Protein AF-0000000067869305 (afdb_homodimer)

Structure (mmCIF, N/CA/C/O backbone):
data_AF-0000000067869305-model_v1
#
loop_
_entity.id
_entity.type
_entity.pdbx_description
1 polymer 'Methyltransferase domain-containing protein'
#
loop_
_atom_site.group_PDB
_atom_site.id
_atom_site.type_symbol
_atom_site.label_atom_id
_atom_site.label_alt_id
_atom_site.label_comp_id
_atom_site.label_asym_id
_atom_site.label_entity_id
_atom_site.label_seq_id
_atom_site.pdbx_PDB_ins_code
_atom_site.Cartn_x
_atom_site.Cartn_y
_atom_site.Cartn_z
_atom_site.occupancy
_atom_site.B_iso_or_equiv
_atom_site.auth_seq_id
_atom_site.auth_comp_id
_atom_site.auth_asym_id
_atom_site.auth_atom_id
_atom_site.pdbx_PDB_model_num
ATOM 1 N N . MET A 1 1 ? -18.641 -9.953 -12.828 1 30.2 1 MET A N 1
ATOM 2 C CA . MET A 1 1 ? -18.859 -9.406 -11.492 1 30.2 1 MET A CA 1
ATOM 3 C C . MET A 1 1 ? -18.828 -10.5 -10.438 1 30.2 1 MET A C 1
ATOM 5 O O . MET A 1 1 ? -19.547 -11.5 -10.547 1 30.2 1 MET A O 1
ATOM 9 N N . PHE A 1 2 ? -17.625 -10.703 -9.82 1 41.31 2 PHE A N 1
ATOM 10 C CA . PHE A 1 2 ? -17.469 -11.68 -8.742 1 41.31 2 PHE A CA 1
ATOM 11 C C . PHE A 1 2 ? -18.422 -11.367 -7.59 1 41.31 2 PHE A C 1
ATOM 13 O O . PHE A 1 2 ? -18.375 -10.273 -7.02 1 41.31 2 PHE A O 1
ATOM 20 N N . LEU A 1 3 ? -19.656 -11.922 -7.711 1 38.03 3 LEU A N 1
ATOM 21 C CA . LEU A 1 3 ? -20.562 -11.75 -6.586 1 38.03 3 LEU A CA 1
ATOM 22 C C . LEU A 1 3 ? -20.062 -12.5 -5.355 1 38.03 3 LEU A C 1
ATOM 24 O O . LEU A 1 3 ? -19.875 -13.719 -5.398 1 38.03 3 LEU A O 1
ATOM 28 N N . LEU A 1 4 ? -19.438 -11.844 -4.504 1 45.09 4 LEU A N 1
ATOM 29 C CA . LEU A 1 4 ? -18.797 -12.422 -3.332 1 45.09 4 LEU A CA 1
ATOM 30 C C . LEU A 1 4 ? -19.766 -12.5 -2.156 1 45.09 4 LEU A C 1
ATOM 32 O O . LEU A 1 4 ? -20.312 -11.477 -1.727 1 45.09 4 LEU A O 1
ATOM 36 N N . GLU A 1 5 ? -20.641 -13.602 -2.162 1 46.91 5 GLU A N 1
ATOM 37 C CA . GLU A 1 5 ? -21.406 -13.719 -0.932 1 46.91 5 GLU A CA 1
ATOM 38 C C . GLU A 1 5 ? -20.609 -14.422 0.163 1 46.91 5 GLU A C 1
ATOM 40 O O . GLU A 1 5 ? -19.984 -15.453 -0.082 1 46.91 5 GLU A O 1
ATOM 45 N N . PRO A 1 6 ? -20.453 -13.805 1.273 1 47.72 6 PRO A N 1
ATOM 46 C CA . PRO A 1 6 ? -19.812 -14.469 2.41 1 47.72 6 PRO A CA 1
ATOM 47 C C . PRO A 1 6 ? -20.562 -15.727 2.848 1 47.72 6 PRO A C 1
ATOM 49 O O . PRO A 1 6 ? -21.766 -15.688 3.082 1 47.72 6 PRO A O 1
ATOM 52 N N . LYS A 1 7 ? -20.5 -16.844 2.361 1 44.56 7 LYS A N 1
ATOM 53 C CA . LYS A 1 7 ? -21.156 -18.031 2.922 1 44.56 7 LYS A CA 1
ATOM 54 C C . LYS A 1 7 ? -20.203 -18.797 3.832 1 44.56 7 LYS A C 1
ATOM 56 O O . LYS A 1 7 ? -19.031 -19.016 3.486 1 44.56 7 LYS A O 1
ATOM 61 N N . GLN A 1 8 ? -20.484 -18.922 5.004 1 47.16 8 GLN A N 1
ATOM 62 C CA . GLN A 1 8 ? -19.828 -19.828 5.949 1 47.16 8 GLN A CA 1
ATOM 63 C C . GLN A 1 8 ? -19.797 -21.25 5.418 1 47.16 8 GLN A C 1
ATOM 65 O O . GLN A 1 8 ? -20.828 -21.922 5.352 1 47.16 8 GLN A O 1
ATOM 70 N N . SER A 1 9 ? -19.031 -21.562 4.383 1 50.16 9 SER A N 1
ATOM 71 C CA . SER A 1 9 ? -19.031 -22.953 3.961 1 50.16 9 SER A CA 1
ATOM 72 C C . SER A 1 9 ? -18.438 -23.859 5.039 1 50.16 9 SER A C 1
ATOM 74 O O . SER A 1 9 ? -17.422 -23.516 5.652 1 50.16 9 SER A O 1
ATOM 76 N N . SER A 1 10 ? -19.25 -24.734 5.617 1 50.91 10 SER A N 1
ATOM 77 C CA . SER A 1 10 ? -18.922 -25.766 6.598 1 50.91 10 SER A CA 1
ATOM 78 C C . SER A 1 10 ? -17.75 -26.609 6.125 1 50.91 10 SER A C 1
ATOM 80 O O . SER A 1 10 ? -17.125 -27.312 6.926 1 50.91 10 SER A O 1
ATOM 82 N N . ASN A 1 11 ? -17.516 -26.75 4.863 1 58.19 11 ASN A N 1
ATOM 83 C CA . ASN A 1 11 ? -16.422 -27.641 4.465 1 58.19 11 ASN A CA 1
ATOM 84 C C . ASN A 1 11 ? -15.141 -26.875 4.188 1 58.19 11 ASN A C 1
ATOM 86 O O . ASN A 1 11 ? -15.141 -25.906 3.42 1 58.19 11 ASN A O 1
ATOM 90 N N . PRO A 1 12 ? -14.102 -27.25 4.848 1 70.62 12 PRO A N 1
ATOM 91 C CA . PRO A 1 12 ? -12.82 -26.578 4.621 1 70.62 12 PRO A CA 1
ATOM 92 C C . PRO A 1 12 ? -12.383 -26.609 3.158 1 70.62 12 PRO A C 1
ATOM 94 O O . PRO A 1 12 ? -12.688 -27.562 2.438 1 70.62 12 PRO A O 1
ATOM 97 N N . MET A 1 13 ? -12.023 -25.562 2.59 1 80.31 13 MET A N 1
ATOM 98 C CA . MET A 1 13 ? -11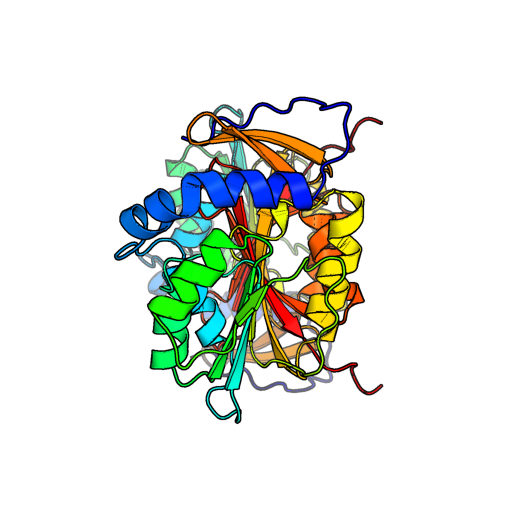.477 -25.469 1.24 1 80.31 13 MET A CA 1
ATOM 99 C C . MET A 1 13 ? -10.43 -26.547 1 1 80.31 13 MET A C 1
ATOM 101 O O . MET A 1 13 ? -9.578 -26.797 1.854 1 80.31 13 MET A O 1
ATOM 105 N N . GLN A 1 14 ? -10.625 -27.312 -0.082 1 86.81 14 GLN A N 1
ATOM 106 C CA . GLN A 1 14 ? -9.648 -28.328 -0.494 1 86.81 14 GLN A CA 1
ATOM 107 C C . GLN A 1 14 ? -8.984 -27.938 -1.812 1 86.81 14 GLN A C 1
ATOM 109 O O . GLN A 1 14 ? -9.656 -27.812 -2.838 1 86.81 14 GLN A O 1
ATOM 114 N N . PRO A 1 15 ? -7.695 -27.844 -1.858 1 92.94 15 PRO A N 1
ATOM 115 C CA . PRO A 1 15 ? -6.984 -27.422 -3.066 1 92.94 15 PRO A CA 1
ATOM 116 C C . PRO A 1 15 ? -7.32 -28.281 -4.285 1 92.94 15 PRO A C 1
ATOM 118 O O . PRO A 1 15 ? -7.43 -27.766 -5.398 1 92.94 15 PRO A O 1
ATOM 121 N N . GLN A 1 16 ? -7.531 -29.516 -4.074 1 92.5 16 GLN A N 1
ATOM 122 C CA . GLN A 1 16 ? -7.82 -30.422 -5.184 1 92.5 16 GLN A CA 1
ATOM 123 C C . GLN A 1 16 ? -9.172 -30.094 -5.816 1 92.5 16 GLN A C 1
ATOM 125 O O . GLN A 1 16 ? -9.359 -30.281 -7.02 1 92.5 16 GLN A O 1
ATOM 130 N N . GLU A 1 17 ? -10.07 -29.625 -4.965 1 91.12 17 GLU A N 1
ATOM 131 C CA . GLU A 1 17 ? -11.359 -29.203 -5.504 1 91.12 17 GLU A CA 1
ATOM 132 C C . GLU A 1 17 ? -11.211 -27.969 -6.383 1 91.12 17 GLU A C 1
ATOM 134 O O . GLU A 1 17 ? -11.867 -27.859 -7.426 1 91.12 17 GLU A O 1
ATOM 139 N N . THR A 1 18 ? -10.391 -27.047 -5.918 1 92.56 18 THR A N 1
ATOM 140 C CA . THR A 1 18 ? -10.086 -25.875 -6.73 1 92.56 18 THR A CA 1
ATOM 141 C C . THR A 1 18 ? -9.453 -26.281 -8.055 1 92.56 18 THR A C 1
ATOM 143 O O . THR A 1 18 ? -9.828 -25.766 -9.109 1 92.56 18 THR A O 1
ATOM 146 N N . ALA A 1 19 ? -8.539 -27.266 -8.047 1 94.94 19 ALA A N 1
ATOM 147 C CA . ALA A 1 19 ? -7.895 -27.781 -9.25 1 94.94 19 ALA A CA 1
ATOM 148 C C . ALA A 1 19 ? -8.93 -28.297 -10.25 1 94.94 19 ALA A C 1
ATOM 150 O O . ALA A 1 19 ? -8.875 -27.984 -11.438 1 94.94 19 ALA A O 1
ATOM 151 N N . ALA A 1 20 ? -9.828 -29.094 -9.742 1 94.25 20 ALA A N 1
ATOM 152 C CA . ALA A 1 20 ? -10.852 -29.703 -10.594 1 94.25 20 ALA A CA 1
ATOM 153 C C . ALA A 1 20 ? -11.727 -28.625 -11.242 1 94.25 20 ALA A C 1
ATOM 155 O O . ALA A 1 20 ? -12.094 -28.75 -12.414 1 94.25 20 ALA A O 1
ATOM 156 N N . ARG A 1 21 ? -12.039 -27.641 -10.461 1 92.88 21 ARG A N 1
ATOM 157 C CA . ARG A 1 21 ? -12.867 -26.562 -10.992 1 92.88 21 ARG A CA 1
ATOM 158 C C . ARG A 1 21 ? -12.133 -25.797 -12.094 1 92.88 21 ARG A C 1
ATOM 160 O O . ARG A 1 21 ? -12.719 -25.5 -13.141 1 92.88 21 ARG A O 1
ATOM 167 N N . TYR A 1 22 ? -10.906 -25.562 -11.922 1 94.75 22 TYR A N 1
ATOM 168 C CA . TYR A 1 22 ? -10.148 -24.844 -12.938 1 94.75 22 TYR A CA 1
ATOM 169 C C . TYR A 1 22 ? -9.883 -25.734 -14.148 1 94.75 22 TYR A C 1
ATOM 171 O O . TYR A 1 22 ? -9.812 -25.25 -15.281 1 94.75 22 TYR A O 1
ATOM 179 N N . ASP A 1 23 ? -9.781 -27.062 -13.984 1 96.12 23 ASP A N 1
ATOM 180 C CA . ASP A 1 23 ? -9.695 -27.984 -15.117 1 96.12 23 ASP A CA 1
ATOM 181 C C . ASP A 1 23 ? -10.898 -27.812 -16.047 1 96.12 23 ASP A C 1
ATOM 183 O O . ASP A 1 23 ? -10.75 -27.828 -17.266 1 96.12 23 ASP A O 1
ATOM 187 N N . THR A 1 24 ? -12.016 -27.547 -15.406 1 93.81 24 THR A N 1
ATOM 188 C CA . THR A 1 24 ? -13.266 -27.484 -16.156 1 93.81 24 THR A CA 1
ATOM 189 C C . THR A 1 24 ? -13.312 -26.234 -17.016 1 93.81 24 THR A C 1
ATOM 191 O O . THR A 1 24 ? -13.875 -26.25 -18.125 1 93.81 24 THR A O 1
ATOM 194 N N . ILE A 1 25 ? -12.672 -25.203 -16.594 1 93.06 25 ILE A N 1
ATOM 195 C CA . ILE A 1 25 ? -12.844 -23.953 -17.297 1 93.06 25 ILE A CA 1
ATOM 196 C C . ILE A 1 25 ? -11.547 -23.578 -18.016 1 93.06 25 ILE A C 1
ATOM 198 O O . ILE A 1 25 ? -11.414 -22.469 -18.531 1 93.06 25 ILE A O 1
ATOM 202 N N . ALA A 1 26 ? -10.578 -24.406 -18.094 1 94.94 26 ALA A N 1
ATOM 203 C CA . ALA A 1 26 ? -9.227 -24.094 -18.531 1 94.94 26 ALA A CA 1
ATOM 204 C C . ALA A 1 26 ? -9.227 -23.531 -19.953 1 94.94 26 ALA A C 1
ATOM 206 O O . ALA A 1 26 ? -8.602 -22.516 -20.234 1 94.94 26 ALA A O 1
ATOM 207 N N . GLN A 1 27 ? -9.914 -24.188 -20.875 1 93.75 27 GLN A N 1
ATOM 208 C CA . GLN A 1 27 ? -9.961 -23.75 -22.266 1 93.75 27 GLN A CA 1
ATOM 209 C C . GLN A 1 27 ? -10.641 -22.391 -22.391 1 93.75 27 GLN A C 1
ATOM 211 O O . GLN A 1 27 ? -10.156 -21.516 -23.109 1 93.75 27 GLN A O 1
ATOM 216 N N . TRP A 1 28 ? -11.719 -22.312 -21.688 1 92.5 28 TRP A N 1
ATOM 217 C CA . TRP A 1 28 ? -12.422 -21.031 -21.672 1 92.5 28 TRP A CA 1
ATOM 218 C C . TRP A 1 28 ? -11.523 -19.922 -21.156 1 92.5 28 TRP A C 1
AT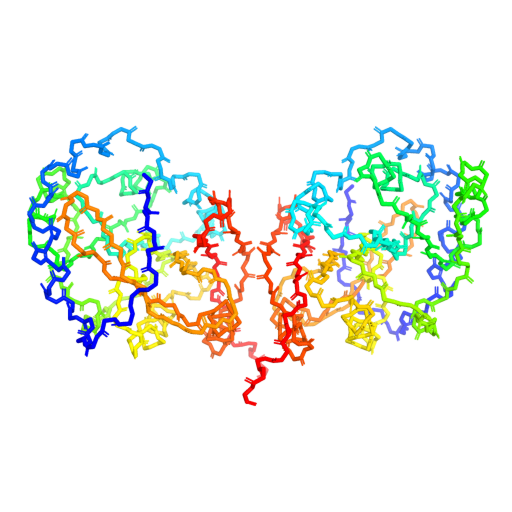OM 220 O O . TRP A 1 28 ? -11.461 -18.828 -21.734 1 92.5 28 TRP A O 1
ATOM 230 N N . TRP A 1 29 ? -10.867 -20.172 -20.047 1 92.62 29 TRP A N 1
ATOM 231 C CA . TRP A 1 29 ? -9.961 -19.219 -19.422 1 92.62 29 TRP A CA 1
ATOM 232 C C . TRP A 1 29 ? -8.898 -18.766 -20.422 1 92.62 29 TRP A C 1
ATOM 234 O O . TRP A 1 29 ? -8.633 -17.562 -20.547 1 92.62 29 TRP A O 1
ATOM 244 N N . GLN A 1 30 ? -8.297 -19.688 -21.125 1 92.75 30 GLN A N 1
ATOM 245 C CA . GLN A 1 30 ? -7.242 -19.375 -22.078 1 92.75 30 GLN A CA 1
ATOM 246 C C . GLN A 1 30 ? -7.766 -18.453 -23.188 1 92.75 30 GLN A C 1
ATOM 248 O O . GLN A 1 30 ? -7.117 -17.469 -23.547 1 92.75 30 GLN A O 1
ATOM 253 N N . THR A 1 31 ? -8.93 -18.75 -23.688 1 91.5 31 THR A N 1
ATOM 254 C CA . THR A 1 31 ? -9.531 -17.969 -24.766 1 91.5 31 THR A CA 1
ATOM 255 C C . THR A 1 31 ? -9.867 -16.562 -24.281 1 91.5 31 THR A C 1
ATOM 257 O O . THR A 1 31 ? -9.555 -15.578 -24.953 1 91.5 31 THR A O 1
ATOM 260 N N . GLN A 1 32 ? -10.383 -16.469 -23.094 1 90.44 32 GLN A N 1
ATOM 261 C CA . GLN A 1 32 ? -10.852 -15.188 -22.562 1 90.44 32 GLN A CA 1
ATOM 262 C C . GLN A 1 32 ? -9.68 -14.281 -22.203 1 90.44 32 GLN A C 1
ATOM 264 O O . GLN A 1 32 ? -9.789 -13.055 -22.281 1 90.44 32 GLN A O 1
ATOM 269 N N . HIS A 1 33 ? -8.523 -14.867 -21.875 1 90.75 33 HIS A N 1
ATOM 270 C CA . HIS A 1 33 ? -7.445 -14.047 -21.328 1 90.75 33 HIS A CA 1
ATOM 271 C C . HIS A 1 33 ? -6.258 -14 -22.281 1 90.75 33 HIS A C 1
ATOM 273 O O . HIS A 1 33 ? -5.199 -13.461 -21.938 1 90.75 33 HIS A O 1
ATOM 279 N N . GLN A 1 34 ? -6.402 -14.516 -23.453 1 83.31 34 GLN A N 1
ATOM 280 C CA . GLN A 1 34 ? -5.305 -14.594 -24.406 1 83.31 34 GLN A CA 1
ATOM 281 C C . GLN A 1 34 ? -4.727 -13.211 -24.703 1 83.31 34 GLN A C 1
ATOM 283 O O . GLN A 1 34 ? -3.506 -13.055 -24.797 1 83.31 34 GLN A O 1
ATOM 288 N N . ASP A 1 35 ? -5.508 -12.148 -24.766 1 88.06 35 ASP A N 1
ATOM 289 C CA . ASP A 1 35 ? -5.047 -10.789 -25.062 1 88.06 35 ASP A CA 1
ATOM 290 C C . ASP A 1 35 ? -5.406 -9.828 -23.938 1 88.06 35 ASP A C 1
ATOM 292 O O . ASP A 1 35 ? -5.516 -8.617 -24.156 1 88.06 35 ASP A O 1
ATOM 296 N N . SER A 1 36 ? -5.656 -10.445 -22.781 1 93.62 36 SER A N 1
ATOM 297 C CA . SER A 1 36 ? -6.082 -9.625 -21.656 1 93.62 36 SER A CA 1
ATOM 298 C C . SER A 1 36 ? -4.914 -8.828 -21.078 1 93.62 36 SER A C 1
ATOM 300 O O . SER A 1 36 ? -3.789 -9.328 -21.016 1 93.62 36 SER A O 1
ATOM 302 N N . GLN A 1 37 ? -5.168 -7.59 -20.672 1 95.38 37 GLN A N 1
ATOM 303 C CA . GLN A 1 37 ? -4.18 -6.754 -20 1 95.38 37 GLN A CA 1
ATOM 304 C C . GLN A 1 37 ? -4.344 -6.82 -18.484 1 95.38 37 GLN A C 1
ATOM 306 O O . GLN A 1 37 ? -3.619 -6.152 -17.75 1 95.38 37 GLN A O 1
ATOM 311 N N . TYR A 1 38 ? -5.258 -7.668 -18.094 1 95.81 38 TYR A N 1
ATOM 312 C CA . TYR A 1 38 ? -5.609 -7.77 -16.688 1 95.81 38 TYR A CA 1
ATOM 313 C C . TYR A 1 38 ? -4.406 -8.188 -15.844 1 95.81 38 TYR A C 1
ATOM 315 O O . TYR A 1 38 ? -3.859 -9.281 -16.031 1 95.81 38 TYR A O 1
ATOM 323 N N . GLY A 1 39 ? -3.928 -7.328 -14.961 1 97.38 39 GLY A N 1
ATOM 324 C CA . GLY A 1 39 ? -2.855 -7.605 -14.016 1 97.38 39 GLY A CA 1
ATOM 325 C C . GLY A 1 39 ? -1.493 -7.164 -14.516 1 97.38 39 GLY A C 1
ATOM 326 O O . GLY A 1 39 ? -0.525 -7.133 -13.758 1 97.38 39 GLY A O 1
ATOM 327 N N . LEU A 1 40 ? -1.346 -6.809 -15.797 1 98 40 LEU A N 1
ATOM 328 C CA . LEU A 1 40 ? -0.041 -6.539 -16.391 1 98 40 LEU A CA 1
ATOM 329 C C . LEU A 1 40 ? 0.537 -5.23 -15.875 1 98 40 LEU A C 1
ATOM 331 O O . LEU A 1 40 ? 1.752 -5.105 -15.703 1 98 40 LEU A O 1
ATOM 335 N N . ARG A 1 41 ? -0.365 -4.25 -15.625 1 98 41 ARG A N 1
ATOM 336 C CA . ARG A 1 41 ? 0.127 -2.998 -15.055 1 98 41 ARG A CA 1
ATOM 337 C C . ARG A 1 41 ? 0.72 -3.221 -13.672 1 98 41 ARG A C 1
ATOM 339 O O . ARG A 1 41 ? 1.738 -2.621 -13.32 1 98 41 ARG A O 1
ATOM 346 N N . GLN A 1 42 ? 0.065 -4.043 -12.859 1 98.56 42 GLN A N 1
ATOM 347 C CA . GLN A 1 42 ? 0.557 -4.379 -11.531 1 98.56 42 GLN A CA 1
ATOM 348 C C . GLN A 1 42 ? 1.874 -5.145 -11.609 1 98.56 42 GLN A C 1
ATOM 350 O O . GLN A 1 42 ? 2.795 -4.887 -10.828 1 98.56 42 GLN A O 1
ATOM 355 N N . LEU A 1 43 ? 1.97 -6.051 -12.578 1 98.69 43 LEU A N 1
ATOM 356 C CA . LEU A 1 43 ? 3.209 -6.793 -12.781 1 98.69 43 LEU A CA 1
ATOM 357 C C . LEU A 1 43 ? 4.352 -5.855 -13.156 1 98.69 43 LEU A C 1
ATOM 359 O O . LEU A 1 43 ? 5.461 -5.984 -12.641 1 98.69 43 LEU A O 1
ATOM 363 N N . GLU A 1 44 ? 4.055 -4.93 -14.078 1 98.25 44 GLU A N 1
ATOM 364 C CA . GLU A 1 44 ? 5.07 -3.971 -14.492 1 98.25 44 GLU A CA 1
ATOM 365 C C . GLU A 1 44 ? 5.59 -3.164 -13.305 1 98.25 44 GLU A C 1
ATOM 367 O O . GLU A 1 44 ? 6.785 -2.877 -13.219 1 98.25 44 GLU A O 1
ATOM 372 N N . ARG A 1 45 ? 4.707 -2.773 -12.43 1 98.38 45 ARG A N 1
ATOM 373 C CA . ARG A 1 45 ? 5.129 -2.068 -11.219 1 98.38 45 ARG A CA 1
ATOM 374 C C . ARG A 1 45 ? 6.07 -2.926 -10.383 1 98.38 45 ARG A C 1
ATOM 376 O O . ARG A 1 45 ? 7.086 -2.436 -9.883 1 98.38 45 ARG A O 1
ATOM 383 N N . ALA A 1 46 ? 5.738 -4.184 -10.219 1 98.69 46 ALA A N 1
ATOM 384 C CA . ALA A 1 46 ? 6.602 -5.09 -9.461 1 98.69 46 ALA A CA 1
ATOM 385 C C . ALA A 1 46 ? 7.98 -5.199 -10.102 1 98.69 46 ALA A C 1
ATOM 387 O O . ALA A 1 46 ? 9 -5.176 -9.406 1 98.69 46 ALA A O 1
ATOM 388 N N . ILE A 1 47 ? 8 -5.305 -11.414 1 98.38 47 ILE A N 1
ATOM 389 C CA . ILE A 1 47 ? 9.25 -5.461 -12.164 1 98.38 47 ILE A CA 1
ATOM 390 C C . ILE A 1 47 ? 10.133 -4.234 -11.961 1 98.38 47 ILE A C 1
ATOM 392 O O . ILE A 1 47 ? 11.352 -4.352 -11.875 1 98.38 47 ILE A O 1
ATOM 396 N N . GLN A 1 48 ? 9.5 -3.076 -11.805 1 97.25 48 GLN A N 1
ATOM 397 C CA . GLN A 1 48 ? 10.242 -1.835 -11.617 1 97.25 48 GLN A CA 1
ATOM 398 C C . GLN A 1 48 ? 11.078 -1.881 -10.336 1 97.25 48 GLN A C 1
ATOM 400 O O . GLN A 1 48 ? 12.07 -1.167 -10.211 1 97.25 48 GLN A O 1
ATOM 405 N N . PHE A 1 49 ? 10.68 -2.684 -9.383 1 97.69 49 PHE A N 1
ATOM 406 C CA . PHE A 1 49 ? 11.383 -2.74 -8.109 1 97.69 49 PHE A CA 1
ATOM 407 C C . PHE A 1 49 ? 12.531 -3.736 -8.172 1 97.69 49 PHE A C 1
ATOM 409 O O . PHE A 1 49 ? 13.367 -3.783 -7.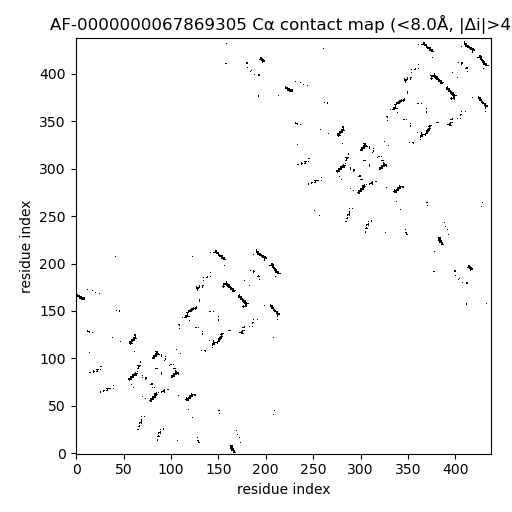266 1 97.69 49 PHE A O 1
ATOM 416 N N . VAL A 1 50 ? 12.555 -4.594 -9.203 1 97.25 50 VAL A N 1
ATOM 417 C CA . VAL A 1 50 ? 13.641 -5.559 -9.359 1 97.25 50 VAL A CA 1
ATOM 418 C C . VAL A 1 50 ? 14.898 -4.844 -9.852 1 97.25 50 VAL A C 1
ATOM 420 O O . VAL A 1 50 ? 14.836 -4.027 -10.773 1 97.25 50 VAL A O 1
ATOM 423 N N . ASP A 1 51 ? 15.984 -5.152 -9.242 1 93 51 ASP A N 1
ATOM 424 C CA . ASP A 1 51 ? 17.266 -4.582 -9.672 1 93 51 ASP A CA 1
ATOM 425 C C . ASP A 1 51 ? 17.547 -4.93 -11.133 1 93 51 ASP A C 1
ATOM 427 O O . ASP A 1 51 ? 17.719 -6.102 -11.469 1 93 51 ASP A O 1
ATOM 431 N N . PRO A 1 52 ? 17.609 -3.971 -11.961 1 90 52 PRO A N 1
ATOM 432 C CA . PRO A 1 52 ? 17.781 -4.242 -13.391 1 90 52 PRO A CA 1
ATOM 433 C C . PRO A 1 52 ? 19.125 -4.895 -13.711 1 90 52 PRO A C 1
ATOM 435 O O . PRO A 1 52 ? 19.281 -5.516 -14.766 1 90 52 PRO A O 1
ATOM 438 N N . THR A 1 53 ? 20.062 -4.754 -12.766 1 90.31 53 THR A N 1
ATOM 439 C CA . THR A 1 53 ? 21.391 -5.281 -13.023 1 90.31 53 THR A CA 1
ATOM 440 C C . THR A 1 53 ? 21.547 -6.688 -12.453 1 90.31 53 THR A C 1
ATOM 442 O O . THR A 1 53 ? 22.531 -7.371 -12.719 1 90.31 53 THR A O 1
ATOM 445 N N . HIS A 1 54 ? 20.562 -7.035 -11.688 1 87.06 54 HIS A N 1
ATOM 446 C CA . HIS A 1 54 ? 20.625 -8.344 -11.047 1 87.06 54 HIS A CA 1
ATOM 447 C C . HIS A 1 54 ? 20.531 -9.469 -12.078 1 87.06 54 HIS A C 1
ATOM 449 O O . HIS A 1 54 ? 19.656 -9.445 -12.945 1 87.06 54 HIS A O 1
ATOM 455 N N . GLN A 1 55 ? 21.469 -10.297 -12.07 1 88.19 55 GLN A N 1
ATOM 456 C CA . GLN A 1 55 ? 21.469 -11.492 -12.906 1 88.19 55 GLN A CA 1
ATOM 457 C C . GLN A 1 55 ? 21.891 -12.727 -12.102 1 88.19 55 GLN A C 1
ATOM 459 O O . GLN A 1 55 ? 22.734 -12.625 -11.203 1 88.19 55 GLN A O 1
ATOM 464 N N . PRO A 1 56 ? 21.234 -13.898 -12.445 1 82.88 56 PRO A N 1
ATOM 465 C CA . PRO A 1 56 ? 20.109 -14.133 -13.352 1 82.88 56 PRO A CA 1
ATOM 466 C C . PRO A 1 56 ? 18.781 -13.656 -12.773 1 82.88 56 PRO A C 1
ATOM 468 O O . PRO A 1 56 ? 18.609 -13.617 -11.547 1 82.88 56 PRO A O 1
ATOM 471 N N . LYS A 1 57 ? 17.891 -13.312 -13.609 1 93.94 57 LYS A N 1
ATOM 472 C CA . LYS A 1 57 ? 16.531 -12.953 -13.195 1 93.94 57 LYS A CA 1
ATOM 473 C C . LYS A 1 57 ? 15.586 -14.133 -13.336 1 93.94 57 LYS A C 1
ATOM 475 O O . LYS A 1 57 ? 15.023 -14.367 -14.414 1 93.94 57 LYS A O 1
ATOM 480 N N . LEU A 1 58 ? 15.516 -14.891 -12.281 1 97.69 58 LEU A N 1
ATOM 481 C CA . LEU A 1 58 ? 14.578 -16.016 -12.25 1 97.69 58 LEU A CA 1
ATOM 482 C C . LEU A 1 58 ? 13.25 -15.586 -11.625 1 97.69 58 LEU A C 1
ATOM 484 O O . LEU A 1 58 ? 13.227 -14.938 -10.578 1 97.69 58 LEU A O 1
ATOM 488 N N . ALA A 1 59 ? 12.188 -15.875 -12.32 1 98.44 59 ALA A N 1
ATOM 489 C CA . ALA A 1 59 ? 10.852 -15.539 -11.82 1 98.44 59 ALA A CA 1
ATOM 490 C C . ALA A 1 59 ? 9.984 -16.781 -11.703 1 98.44 59 ALA A C 1
ATOM 492 O O . ALA A 1 59 ? 10.125 -17.734 -12.484 1 98.44 59 ALA A O 1
ATOM 493 N N . LEU A 1 60 ? 9.141 -16.812 -10.719 1 98.56 60 LEU A N 1
ATOM 494 C CA . LEU A 1 60 ? 8.156 -17.875 -10.523 1 98.56 60 LEU A CA 1
ATOM 495 C C . LEU A 1 60 ? 6.738 -17.297 -10.539 1 98.56 60 LEU A C 1
ATOM 497 O O . LEU A 1 60 ? 6.453 -16.328 -9.844 1 98.56 60 LEU A O 1
ATOM 501 N N . GLU A 1 61 ? 5.941 -17.844 -11.375 1 98.44 61 GLU A N 1
ATOM 502 C CA . GLU A 1 61 ? 4.516 -17.531 -11.344 1 98.44 61 GLU A CA 1
ATOM 503 C C . GLU A 1 61 ? 3.723 -18.641 -10.656 1 98.44 61 GLU A C 1
ATOM 505 O O . GLU A 1 61 ? 3.586 -19.734 -11.188 1 98.44 61 GLU A O 1
ATOM 510 N N . VAL A 1 62 ? 3.197 -18.328 -9.469 1 98.56 62 VAL A N 1
ATOM 511 C CA . VAL A 1 62 ? 2.381 -19.25 -8.695 1 98.56 62 VAL A CA 1
ATOM 512 C C . VAL A 1 62 ? 0.917 -19.125 -9.109 1 98.56 62 VAL A C 1
ATOM 514 O O . VAL A 1 62 ? 0.322 -18.047 -8.984 1 98.56 62 VAL A O 1
ATOM 517 N N . GLY A 1 63 ? 0.286 -20.203 -9.461 1 98 63 GLY A N 1
ATOM 518 C CA . GLY A 1 63 ? -1.007 -20.109 -10.125 1 98 63 GLY A CA 1
ATOM 519 C C . GLY A 1 63 ? -0.929 -19.484 -11.5 1 98 63 GLY A C 1
ATOM 520 O O . GLY A 1 63 ? -1.667 -18.531 -11.805 1 98 63 GLY A O 1
ATOM 521 N N . CYS A 1 64 ?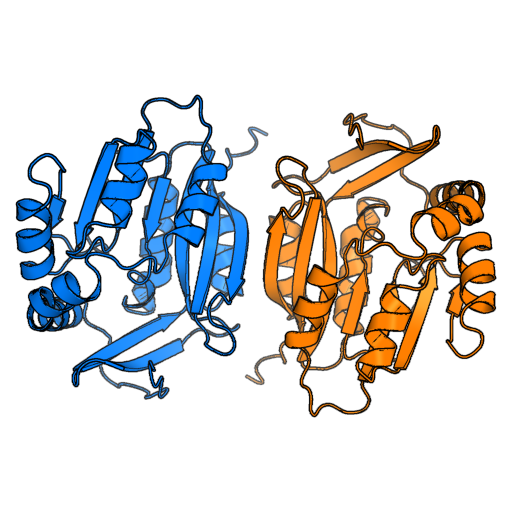 -0.084 -20.062 -12.391 1 97.25 64 CYS A N 1
ATOM 522 C CA . CYS A 1 64 ? 0.288 -19.391 -13.633 1 97.25 64 CYS A CA 1
ATOM 523 C C . CYS A 1 64 ? -0.829 -19.5 -14.664 1 97.25 64 CYS A C 1
ATOM 525 O O . CYS A 1 64 ? -0.849 -18.734 -15.641 1 97.25 64 CYS A O 1
ATOM 527 N N . GLY A 1 65 ? -1.783 -20.406 -14.516 1 96 65 GLY A N 1
ATOM 528 C CA . GLY A 1 65 ? -2.885 -20.562 -15.453 1 96 65 GLY A CA 1
ATOM 529 C C . GLY A 1 65 ? -2.436 -20.969 -16.844 1 96 65 GLY A C 1
ATOM 530 O O . GLY A 1 65 ? -1.43 -21.656 -16.984 1 96 65 GLY A O 1
ATOM 531 N N . SER A 1 66 ? -3.26 -20.594 -17.781 1 93.56 66 SER A N 1
ATOM 532 C CA . SER A 1 66 ? -3.057 -21.156 -19.109 1 93.56 66 SER A CA 1
ATOM 533 C C . SER A 1 66 ? -2.725 -20.062 -20.125 1 93.56 66 SER A C 1
ATOM 535 O O . SER A 1 66 ? -2.275 -20.359 -21.234 1 93.56 66 SER A O 1
ATOM 537 N N . SER A 1 67 ? -3.012 -18.844 -19.859 1 82.56 67 SER A N 1
ATOM 538 C CA . SER A 1 67 ? -2.975 -17.797 -20.875 1 82.56 67 SER A CA 1
ATOM 539 C C . SER A 1 67 ? -1.542 -17.359 -21.156 1 82.56 67 SER A C 1
ATOM 541 O O . SER A 1 67 ? -1.251 -16.859 -22.25 1 82.56 67 SER A O 1
ATOM 543 N N . GLY A 1 68 ? -0.687 -17.344 -20.234 1 87.62 68 GLY A N 1
ATOM 544 C CA . GLY A 1 68 ? 0.731 -17.078 -20.406 1 87.62 68 GLY A CA 1
ATOM 545 C C . GLY A 1 68 ? 1.057 -15.602 -20.484 1 87.62 68 GLY A C 1
ATOM 546 O O . GLY A 1 68 ? 2.197 -15.227 -20.766 1 87.62 68 GLY A O 1
ATOM 547 N N . ARG A 1 69 ? 0.115 -14.727 -20.266 1 92.81 69 ARG A N 1
ATOM 548 C CA . ARG A 1 69 ? 0.34 -13.289 -20.438 1 92.81 69 ARG A CA 1
ATOM 549 C C . ARG A 1 69 ? 1.432 -12.789 -19.5 1 92.81 69 ARG A C 1
ATOM 551 O O . ARG A 1 69 ? 2.26 -11.961 -19.891 1 92.81 69 ARG A O 1
ATOM 558 N N . PHE A 1 70 ? 1.449 -13.281 -18.266 1 96.25 70 PHE A N 1
ATOM 559 C CA . PHE A 1 70 ? 2.506 -12.883 -17.344 1 96.25 70 PHE A CA 1
ATOM 560 C C . PHE A 1 70 ? 3.852 -13.453 -17.781 1 96.25 70 PHE A C 1
ATOM 562 O O . PHE A 1 70 ? 4.871 -12.766 -17.719 1 96.25 70 PHE A O 1
ATOM 569 N N . ILE A 1 71 ? 3.832 -14.672 -18.25 1 94.69 71 ILE A N 1
ATOM 570 C CA . ILE A 1 71 ? 5.047 -15.328 -18.719 1 94.69 71 ILE A CA 1
ATOM 571 C C . ILE A 1 71 ? 5.652 -14.531 -19.859 1 94.69 71 ILE A C 1
ATOM 573 O O . ILE A 1 71 ? 6.855 -14.266 -19.875 1 94.69 71 ILE A O 1
ATOM 577 N N . GLU A 1 72 ? 4.812 -14.164 -20.781 1 94.5 72 GLU A N 1
ATOM 578 C CA . GLU A 1 72 ? 5.27 -13.383 -21.938 1 94.5 72 GLU A CA 1
ATOM 579 C C . GLU A 1 72 ? 5.844 -12.039 -21.5 1 94.5 72 GLU A C 1
ATOM 581 O O . GLU A 1 72 ? 6.914 -11.633 -21.953 1 94.5 72 GLU A O 1
ATOM 586 N N . CYS A 1 73 ? 5.133 -11.375 -20.656 1 96.44 73 CYS A N 1
ATOM 587 C CA . CYS A 1 73 ? 5.59 -10.086 -20.156 1 96.44 73 CYS A CA 1
ATOM 588 C C . CYS A 1 73 ? 6.949 -10.211 -19.484 1 96.44 73 CYS A C 1
ATOM 590 O O . CYS A 1 73 ? 7.875 -9.461 -19.781 1 96.44 73 CYS A O 1
ATOM 592 N N . LEU A 1 74 ? 7.098 -11.18 -18.625 1 97.12 74 LEU A N 1
ATOM 593 C CA . LEU A 1 74 ? 8.328 -11.391 -17.859 1 97.12 74 LEU A CA 1
ATOM 594 C C . LEU A 1 74 ? 9.477 -11.781 -18.781 1 97.12 74 LEU A C 1
ATOM 596 O O . LEU A 1 74 ? 10.594 -11.273 -18.641 1 97.12 74 LEU A O 1
ATOM 600 N N . SER A 1 75 ? 9.188 -12.656 -19.719 1 95.56 75 SER A N 1
ATOM 601 C CA . SER A 1 75 ? 10.211 -13.078 -20.672 1 95.56 75 SER A CA 1
ATOM 602 C C . SER A 1 75 ? 10.719 -11.898 -21.484 1 95.56 75 SER A C 1
ATOM 604 O O . SER A 1 75 ? 11.922 -11.75 -21.688 1 95.56 75 SER A O 1
ATOM 606 N N . ASN A 1 76 ? 9.773 -11.086 -21.875 1 95.5 76 ASN A N 1
ATOM 607 C CA . ASN A 1 76 ? 10.125 -9.906 -22.672 1 95.5 76 ASN A CA 1
ATOM 608 C C . ASN A 1 76 ? 10.961 -8.914 -21.859 1 95.5 76 ASN A C 1
ATOM 610 O O . ASN A 1 76 ? 11.625 -8.055 -22.422 1 95.5 76 ASN A O 1
ATOM 614 N N . ARG A 1 77 ? 10.891 -9.039 -20.547 1 95.75 77 ARG A N 1
ATOM 615 C CA . ARG A 1 77 ? 11.656 -8.156 -19.672 1 95.75 77 ARG A CA 1
ATOM 616 C C . ARG A 1 77 ? 12.945 -8.82 -19.203 1 95.75 77 ARG A C 1
ATOM 618 O O . ARG A 1 77 ? 13.617 -8.312 -18.312 1 95.75 77 ARG A O 1
ATOM 625 N N . GLY A 1 78 ? 13.266 -10 -19.75 1 95.19 78 GLY A N 1
ATOM 626 C CA . GLY A 1 78 ? 14.562 -10.617 -19.531 1 95.19 78 GLY A CA 1
ATOM 627 C C . GLY A 1 78 ? 14.562 -11.641 -18.422 1 95.19 78 GLY A C 1
ATOM 628 O O . GLY A 1 78 ? 15.617 -12.117 -18 1 95.19 78 GLY A O 1
ATOM 629 N N . PHE A 1 79 ? 13.43 -12.016 -17.938 1 97.44 79 PHE A N 1
ATOM 630 C CA . PHE A 1 79 ? 13.352 -13.023 -16.891 1 97.44 79 PHE A CA 1
ATOM 631 C C . PHE A 1 79 ? 13.336 -14.422 -17.484 1 97.44 79 PHE A C 1
ATOM 633 O O . PHE A 1 79 ? 12.75 -14.648 -18.547 1 97.44 79 PHE A O 1
ATOM 640 N N . GLN A 1 80 ? 14.039 -15.328 -16.844 1 97.38 80 GLN A N 1
ATOM 641 C CA . GLN A 1 80 ? 13.727 -16.75 -17 1 97.38 80 GLN A CA 1
ATOM 642 C C . GLN A 1 80 ? 12.555 -17.156 -16.109 1 97.38 80 GLN A C 1
ATOM 644 O O . GLN A 1 80 ? 12.656 -17.109 -14.875 1 97.38 80 GLN A O 1
ATOM 649 N N . VAL A 1 81 ? 11.477 -17.578 -16.703 1 97.62 81 VAL A N 1
ATOM 650 C CA . VAL A 1 81 ? 10.234 -17.719 -15.969 1 97.62 81 VAL A CA 1
ATOM 651 C C . VAL A 1 81 ? 9.898 -19.203 -15.797 1 97.62 81 VAL A C 1
ATOM 653 O O . VAL A 1 81 ? 10.094 -20 -16.719 1 97.62 81 VAL A O 1
ATOM 656 N N . GLU A 1 82 ? 9.461 -19.578 -14.641 1 98.19 82 GLU A N 1
ATOM 657 C CA . GLU A 1 82 ? 8.836 -20.859 -14.344 1 98.19 82 GLU A CA 1
ATOM 658 C C . GLU A 1 82 ? 7.395 -20.672 -13.875 1 98.19 82 GLU A C 1
ATOM 660 O O . GLU A 1 82 ? 7.055 -19.641 -13.297 1 98.19 82 GLU A O 1
ATOM 665 N N . GLY A 1 83 ? 6.582 -21.609 -14.203 1 98.25 83 GLY A N 1
ATOM 666 C CA . GLY A 1 83 ? 5.188 -21.547 -13.797 1 98.25 83 GLY A CA 1
ATOM 667 C C . GLY A 1 83 ? 4.754 -22.734 -12.961 1 98.25 83 GLY A C 1
ATOM 668 O O . GLY A 1 83 ? 5.207 -23.859 -13.188 1 98.25 83 GLY A O 1
ATOM 669 N N . LEU A 1 84 ? 3.906 -22.5 -12 1 98.38 84 LEU A N 1
ATOM 670 C CA . LEU A 1 84 ? 3.332 -23.547 -11.156 1 98.38 84 LEU A CA 1
ATOM 671 C C . LEU A 1 84 ? 1.815 -23.406 -11.07 1 98.38 84 LEU A C 1
ATOM 673 O O . LEU A 1 84 ? 1.303 -22.297 -10.883 1 98.38 84 LEU A O 1
ATOM 677 N N . ASP A 1 85 ? 1.105 -24.438 -11.281 1 98.5 85 ASP A N 1
ATOM 678 C CA . ASP A 1 85 ? -0.344 -24.5 -11.109 1 98.5 85 ASP A CA 1
ATOM 679 C C . ASP A 1 85 ? -0.803 -25.891 -10.688 1 98.5 85 ASP A C 1
ATOM 681 O O . ASP A 1 85 ? -0.186 -26.891 -11.062 1 98.5 85 ASP A O 1
ATOM 685 N N . ILE A 1 86 ? -1.88 -25.906 -9.945 1 98.25 86 ILE A N 1
ATOM 686 C CA . ILE A 1 86 ? -2.373 -27.188 -9.461 1 98.25 86 ILE A CA 1
ATOM 687 C C . ILE A 1 86 ? -3.238 -27.844 -10.523 1 98.25 86 ILE A C 1
ATOM 689 O O . ILE A 1 86 ? -3.445 -29.062 -10.5 1 98.25 86 ILE A O 1
ATOM 693 N N . SER A 1 87 ? -3.811 -27.109 -11.422 1 98 87 SER A N 1
ATOM 694 C CA . SER A 1 87 ? -4.715 -27.594 -12.453 1 98 87 SER A CA 1
ATOM 695 C C . SER A 1 87 ? -3.947 -28.25 -13.594 1 98 87 SER A C 1
ATOM 697 O O . SER A 1 87 ? -3.123 -27.609 -14.25 1 98 87 SER A O 1
ATOM 699 N N . THR A 1 88 ? -4.223 -29.5 -13.883 1 97.94 88 THR A N 1
ATOM 700 C CA . THR A 1 88 ? -3.58 -30.25 -14.953 1 97.94 88 THR A CA 1
ATOM 701 C C . THR A 1 88 ? -3.91 -29.641 -16.312 1 97.94 88 THR A C 1
ATOM 703 O O . THR A 1 88 ? -3.02 -29.438 -17.141 1 97.94 88 THR A O 1
ATOM 706 N N . ALA A 1 89 ? -5.172 -29.297 -16.5 1 98.06 89 ALA A N 1
ATOM 707 C CA . ALA A 1 89 ? -5.605 -28.75 -17.781 1 98.06 89 ALA A CA 1
ATOM 708 C C . ALA A 1 89 ? -4.961 -27.406 -18.047 1 98.06 89 ALA A C 1
ATOM 710 O O . ALA A 1 89 ? -4.582 -27.094 -19.188 1 98.06 89 ALA A O 1
ATOM 711 N N . MET A 1 90 ? -4.84 -26.562 -16.984 1 97.69 90 MET A N 1
ATOM 712 C CA . MET A 1 90 ? -4.184 -25.266 -17.141 1 97.69 90 MET A CA 1
ATOM 713 C C . MET A 1 90 ? -2.73 -25.438 -17.562 1 97.69 90 MET A C 1
ATOM 715 O O . MET A 1 90 ? -2.27 -24.781 -18.5 1 97.69 90 MET A O 1
ATOM 719 N N . ILE A 1 91 ? -2.018 -26.344 -16.938 1 98.06 91 ILE A N 1
ATOM 720 C CA . ILE A 1 91 ? -0.603 -26.562 -17.219 1 98.06 91 ILE A CA 1
ATOM 721 C C . ILE A 1 91 ? -0.437 -27.141 -18.625 1 98.06 91 ILE A C 1
ATOM 723 O O . ILE A 1 91 ? 0.468 -26.734 -19.359 1 98.06 91 ILE A O 1
ATOM 727 N N . ASP A 1 92 ? -1.316 -28.062 -19.016 1 97.94 92 ASP A N 1
ATOM 728 C CA . ASP A 1 92 ? -1.245 -28.641 -20.359 1 97.94 92 ASP A CA 1
ATOM 729 C C . ASP A 1 92 ? -1.328 -27.562 -21.422 1 97.94 92 ASP A C 1
ATOM 731 O O . ASP A 1 92 ? -0.521 -27.547 -22.359 1 97.94 92 ASP A O 1
ATOM 735 N N . LEU A 1 93 ? -2.258 -26.719 -21.25 1 97.44 93 LEU A N 1
ATOM 736 C CA . LEU A 1 93 ? -2.451 -25.625 -22.203 1 97.44 93 LEU A CA 1
ATOM 737 C C . LEU A 1 93 ? -1.273 -24.656 -22.172 1 97.44 93 LEU A C 1
ATOM 739 O O . LEU A 1 93 ? -0.816 -24.188 -23.219 1 97.44 93 LEU A O 1
ATOM 743 N N . ALA A 1 94 ? -0.789 -24.328 -20.984 1 96.38 94 ALA A N 1
ATOM 744 C CA . ALA A 1 94 ? 0.345 -23.422 -20.828 1 96.38 94 ALA A CA 1
ATOM 745 C C . ALA A 1 94 ? 1.587 -23.969 -21.516 1 96.38 94 ALA A C 1
ATOM 747 O O . ALA A 1 94 ? 2.307 -23.234 -22.203 1 96.38 94 ALA A O 1
ATOM 748 N N . GLN A 1 95 ? 1.812 -25.281 -21.359 1 96.88 95 GLN A N 1
ATOM 749 C CA . GLN A 1 95 ? 2.975 -25.953 -21.953 1 96.88 95 GLN A CA 1
ATOM 750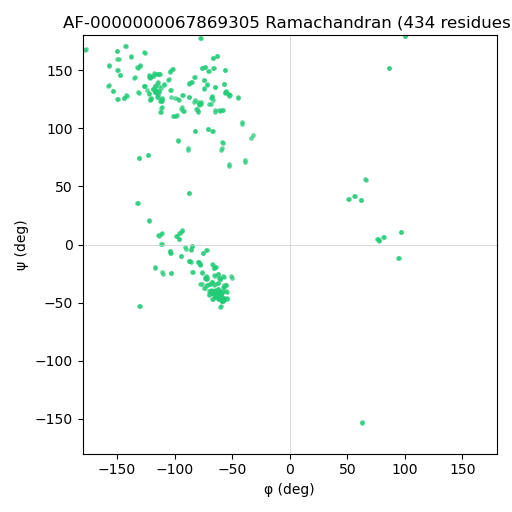 C C . GLN A 1 95 ? 2.902 -25.938 -23.469 1 96.88 95 GLN A C 1
ATOM 752 O O . GLN A 1 95 ? 3.93 -25.844 -24.141 1 96.88 95 GLN A O 1
ATOM 757 N N . GLN A 1 96 ? 1.728 -26.031 -23.984 1 96 96 GLN A N 1
ATOM 758 C CA . GLN A 1 96 ? 1.543 -25.969 -25.422 1 96 96 GLN A CA 1
ATOM 759 C C . GLN A 1 96 ? 1.899 -24.578 -25.953 1 96 96 GLN A C 1
ATOM 761 O O . GLN A 1 96 ? 2.506 -24.453 -27.031 1 96 96 GLN A O 1
ATOM 766 N N . LEU A 1 97 ? 1.52 -23.641 -25.25 1 93.44 97 LEU A N 1
ATOM 767 C CA . LEU A 1 97 ? 1.747 -22.25 -25.672 1 93.44 97 LEU A CA 1
ATOM 768 C C . LEU A 1 97 ? 3.213 -21.875 -25.484 1 93.44 97 LEU A C 1
ATOM 770 O O . LEU A 1 97 ? 3.756 -21.094 -26.281 1 93.44 97 LEU A O 1
ATOM 774 N N . HIS A 1 98 ? 3.785 -22.359 -24.438 1 94.81 98 HIS A N 1
ATOM 775 C CA . HIS A 1 98 ? 5.164 -22.016 -24.094 1 94.81 98 HIS A CA 1
ATOM 776 C C . HIS A 1 98 ? 5.984 -23.266 -23.797 1 94.81 98 HIS A C 1
ATOM 778 O O . HIS A 1 98 ? 6.391 -23.5 -22.656 1 94.81 98 HIS A O 1
ATOM 784 N N . PRO A 1 99 ? 6.348 -24 -24.828 1 96.06 99 PRO A N 1
ATOM 785 C CA . PRO A 1 99 ? 7.023 -25.281 -24.625 1 96.06 99 PRO A CA 1
ATOM 786 C C . PRO A 1 99 ? 8.422 -25.125 -24.031 1 96.06 99 PRO A C 1
ATOM 788 O O . PRO A 1 99 ? 8.977 -26.094 -23.5 1 96.06 99 PRO A O 1
ATOM 791 N N . GLU A 1 100 ? 8.961 -23.906 -24.109 1 95.06 100 GLU A N 1
ATOM 792 C CA . GLU A 1 100 ? 10.32 -23.672 -23.625 1 95.06 100 GLU A CA 1
ATOM 793 C C . GLU A 1 100 ? 10.336 -23.375 -22.125 1 95.06 100 GLU A C 1
ATOM 795 O O . GLU A 1 100 ? 11.391 -23.391 -21.484 1 95.06 100 GLU A O 1
ATOM 800 N N . VAL A 1 101 ? 9.227 -23.078 -21.547 1 97.19 101 VAL A N 1
ATOM 801 C CA . VAL A 1 101 ? 9.109 -22.688 -20.141 1 97.19 101 VAL A CA 1
ATOM 802 C C . VAL A 1 101 ? 8.953 -23.922 -19.266 1 97.19 101 VAL A C 1
ATOM 804 O O . VAL A 1 101 ? 8.297 -24.891 -19.672 1 97.19 101 VAL A O 1
ATOM 807 N N . THR A 1 102 ? 9.617 -23.969 -18.125 1 97.62 102 THR A N 1
ATOM 808 C CA . THR A 1 102 ? 9.422 -25.031 -17.141 1 97.62 102 THR A CA 1
ATOM 809 C C . THR A 1 102 ? 8.133 -24.812 -16.344 1 97.62 102 THR A C 1
ATOM 811 O O . THR A 1 102 ? 7.949 -23.766 -15.734 1 97.62 102 THR A O 1
ATOM 814 N N . PHE A 1 103 ? 7.242 -25.781 -16.406 1 98.19 103 PHE A N 1
ATOM 815 C CA . PHE A 1 103 ? 5.996 -25.734 -15.656 1 98.19 103 PHE A CA 1
ATOM 816 C C . PHE A 1 103 ? 5.949 -26.844 -14.625 1 98.19 103 PHE A C 1
ATOM 818 O O . PHE A 1 103 ? 6.379 -27.969 -14.898 1 98.19 103 PHE A O 1
ATOM 825 N N . TYR A 1 104 ? 5.461 -26.531 -13.461 1 98.12 104 TYR A N 1
ATOM 826 C CA . TYR A 1 104 ? 5.227 -27.516 -12.406 1 98.12 104 TYR A CA 1
ATOM 827 C C . TYR A 1 104 ? 3.736 -27.719 -12.164 1 98.12 104 TYR A C 1
ATOM 829 O O . TYR A 1 104 ? 3.016 -26.766 -11.859 1 98.12 104 TYR A O 1
ATOM 837 N N . ARG A 1 105 ? 3.262 -28.953 -12.391 1 97.88 105 ARG A N 1
ATOM 838 C CA . ARG A 1 105 ? 1.932 -29.328 -11.922 1 97.88 105 ARG A CA 1
ATOM 839 C C . ARG A 1 105 ? 1.967 -29.734 -10.453 1 97.88 105 ARG A C 1
ATOM 841 O O . ARG A 1 105 ? 2.311 -30.875 -10.133 1 97.88 105 ARG A O 1
ATOM 848 N N . ALA A 1 106 ? 1.618 -28.781 -9.531 1 97.94 106 ALA A N 1
ATOM 849 C CA . ALA A 1 106 ? 1.813 -29.062 -8.117 1 97.94 106 ALA A CA 1
ATOM 850 C C . ALA A 1 106 ? 0.889 -28.203 -7.254 1 97.94 106 ALA A C 1
ATOM 852 O O . ALA A 1 106 ? 0.393 -27.172 -7.703 1 97.94 106 ALA A O 1
ATOM 853 N N . ASP A 1 107 ? 0.591 -28.719 -6.082 1 98.19 107 ASP A N 1
ATOM 854 C CA . ASP A 1 107 ? -0.045 -27.969 -5.004 1 98.19 107 ASP A CA 1
ATOM 855 C C . ASP A 1 107 ? 0.97 -27.109 -4.266 1 98.19 107 ASP A C 1
ATOM 857 O O . ASP A 1 107 ? 1.889 -27.625 -3.623 1 98.19 107 ASP A O 1
ATOM 861 N N . ILE A 1 108 ? 0.837 -25.812 -4.34 1 98.56 108 ILE A N 1
ATOM 862 C CA . ILE A 1 108 ? 1.785 -24.891 -3.73 1 98.56 108 ILE A CA 1
ATOM 863 C C . ILE A 1 108 ? 1.873 -25.156 -2.229 1 98.56 108 ILE A C 1
ATOM 865 O O . ILE A 1 108 ? 2.896 -24.875 -1.602 1 98.56 108 ILE A O 1
ATOM 869 N N . CYS A 1 109 ? 0.838 -25.672 -1.584 1 97.94 109 CYS A N 1
ATOM 870 C CA . CYS A 1 109 ? 0.871 -26.016 -0.165 1 97.94 109 CYS A CA 1
ATOM 871 C C . CYS A 1 109 ? 1.942 -27.062 0.125 1 97.94 109 CYS A C 1
ATOM 873 O O . CYS A 1 109 ? 2.537 -27.062 1.204 1 97.94 109 CYS A O 1
ATOM 875 N N . GLU A 1 110 ? 2.178 -27.859 -0.887 1 97.38 110 GLU A N 1
ATOM 876 C CA . GLU A 1 110 ? 3.07 -29 -0.672 1 97.38 110 GLU A CA 1
ATOM 877 C C . GLU A 1 110 ? 4.383 -28.828 -1.427 1 97.38 110 GLU A C 1
ATOM 879 O O . GLU A 1 110 ? 5.383 -29.469 -1.11 1 97.38 110 GLU A O 1
ATOM 884 N N . TRP A 1 111 ? 4.332 -28.031 -2.463 1 98 111 TRP A N 1
ATOM 885 C CA . TRP A 1 111 ? 5.496 -27.828 -3.322 1 98 111 TRP A CA 1
ATOM 886 C C . TRP A 1 111 ? 6.625 -27.141 -2.562 1 98 111 TRP A C 1
ATOM 888 O O . TRP A 1 111 ? 6.387 -26.172 -1.835 1 98 111 TRP A O 1
ATOM 898 N N . ILE A 1 112 ? 7.824 -27.578 -2.693 1 97.25 112 ILE A N 1
ATOM 899 C CA . ILE A 1 112 ? 8.992 -27 -2.045 1 97.25 112 ILE A CA 1
ATOM 900 C C . ILE A 1 112 ? 9.914 -26.375 -3.098 1 97.25 112 ILE A C 1
ATOM 902 O O . ILE A 1 112 ? 10.469 -27.094 -3.941 1 97.25 112 ILE A O 1
ATOM 906 N N . PRO A 1 113 ? 10.039 -25.078 -3.053 1 97 113 PRO A N 1
ATOM 907 C CA . PRO A 1 113 ? 10.977 -24.469 -4 1 97 113 PRO A CA 1
ATOM 908 C C . PRO A 1 113 ? 12.391 -25.031 -3.881 1 97 113 PRO A C 1
ATOM 910 O O . PRO A 1 113 ? 12.883 -25.234 -2.77 1 97 113 PRO A O 1
ATOM 913 N N . SER A 1 114 ? 13.023 -25.266 -4.969 1 95 114 SER A N 1
ATOM 914 C CA . SER A 1 114 ? 14.383 -25.812 -4.957 1 95 114 SER A CA 1
ATOM 915 C C . SER A 1 114 ? 15.414 -24.734 -5.273 1 95 114 SER A C 1
ATOM 917 O O . SER A 1 114 ? 16.609 -25 -5.305 1 95 114 SER A O 1
ATOM 919 N N . LYS A 1 115 ? 15.008 -23.578 -5.602 1 96.12 115 LYS A N 1
ATOM 920 C CA . LYS A 1 115 ? 15.859 -22.438 -5.895 1 96.12 115 LYS A CA 1
ATOM 921 C C . LYS A 1 115 ? 15.242 -21.141 -5.375 1 96.12 115 LYS A C 1
ATOM 923 O O . LYS A 1 115 ? 14.133 -21.156 -4.84 1 96.12 115 LYS A O 1
ATOM 928 N N . SER A 1 116 ? 16.062 -20.047 -5.434 1 97.38 116 SER A N 1
ATOM 929 C CA . SER A 1 116 ? 15.586 -18.719 -5.051 1 97.38 116 SER A CA 1
ATOM 930 C C . SER A 1 116 ? 15.266 -17.875 -6.277 1 97.38 116 SER A C 1
ATOM 932 O O . SER A 1 116 ? 15.836 -18.078 -7.352 1 97.38 116 SER A O 1
ATOM 934 N N . TYR A 1 117 ? 14.344 -16.984 -6.113 1 98.25 117 TYR A N 1
ATOM 935 C CA . TYR A 1 117 ? 13.828 -16.219 -7.238 1 98.25 117 TYR A CA 1
ATOM 936 C C . TYR A 1 117 ? 14.008 -14.719 -7.008 1 98.25 117 TYR A C 1
ATOM 938 O O . TYR A 1 117 ? 13.859 -14.234 -5.887 1 98.25 117 TYR A O 1
ATOM 946 N N . SER A 1 118 ? 14.297 -13.961 -8.086 1 98.25 118 SER A N 1
ATOM 947 C CA . SER A 1 118 ? 14.344 -12.5 -8.023 1 98.25 118 SER A CA 1
ATOM 948 C C . SER A 1 118 ? 12.945 -11.906 -7.98 1 98.25 118 SER A C 1
ATOM 950 O O . SER A 1 118 ? 12.758 -10.773 -7.523 1 98.25 118 SER A O 1
ATOM 952 N N . LEU A 1 119 ? 11.992 -12.672 -8.508 1 98.75 119 LEU A N 1
ATOM 953 C CA . LEU A 1 119 ? 10.602 -12.227 -8.531 1 98.75 119 LEU A CA 1
ATOM 954 C C . LEU A 1 119 ? 9.648 -13.414 -8.438 1 98.75 119 LEU A C 1
ATOM 956 O O . LEU A 1 119 ? 9.766 -14.375 -9.195 1 98.75 119 LEU A O 1
ATOM 960 N N . ILE A 1 120 ? 8.766 -13.375 -7.484 1 98.88 120 ILE A N 1
ATOM 961 C CA . ILE A 1 120 ? 7.668 -14.328 -7.387 1 98.88 120 ILE A CA 1
ATOM 962 C C . ILE A 1 120 ? 6.336 -13.594 -7.52 1 98.88 120 ILE A C 1
ATOM 964 O O . ILE A 1 120 ? 6.121 -12.562 -6.883 1 98.88 120 ILE A O 1
ATOM 968 N N . VAL A 1 121 ? 5.516 -14.133 -8.367 1 98.81 121 VAL A N 1
ATOM 969 C CA . VAL A 1 121 ? 4.199 -13.547 -8.594 1 98.81 121 VAL A CA 1
ATOM 970 C C . VAL A 1 121 ? 3.115 -14.57 -8.273 1 98.81 121 VAL A C 1
ATOM 972 O O . VAL A 1 121 ? 3.135 -15.688 -8.797 1 98.81 121 VAL A O 1
ATOM 975 N N . ALA A 1 122 ? 2.238 -14.203 -7.414 1 98.75 122 ALA A N 1
ATOM 976 C CA . ALA A 1 122 ? 1.027 -14.969 -7.117 1 98.75 122 ALA A CA 1
ATOM 977 C C . ALA A 1 122 ? -0.223 -14.117 -7.34 1 98.75 122 ALA A C 1
ATOM 979 O O . ALA A 1 122 ? -0.857 -13.672 -6.383 1 98.75 122 ALA A O 1
ATOM 980 N N . TRP A 1 123 ? -0.585 -13.945 -8.57 1 97.94 123 TRP A N 1
ATOM 981 C CA . TRP A 1 123 ? -1.699 -13.102 -8.984 1 97.94 123 TRP A CA 1
ATOM 982 C C . TRP A 1 123 ? -2.986 -13.906 -9.094 1 97.94 123 TRP A C 1
ATOM 984 O O . TRP A 1 123 ? -3.104 -14.797 -9.945 1 97.94 123 TRP A O 1
ATOM 994 N N . ASP A 1 124 ? -3.967 -13.57 -8.211 1 96.38 124 ASP A N 1
ATOM 995 C CA . ASP A 1 124 ? -5.273 -14.227 -8.195 1 96.38 124 ASP A CA 1
ATOM 996 C C . ASP A 1 124 ? -5.129 -15.734 -8.023 1 96.38 124 ASP A C 1
ATOM 998 O O . ASP A 1 124 ? -5.785 -16.5 -8.727 1 96.38 124 ASP A O 1
ATOM 1002 N N . SER A 1 125 ? -4.25 -16.156 -7.168 1 97.06 125 SER A N 1
ATOM 1003 C CA . SER A 1 125 ? -3.992 -17.578 -7.008 1 97.06 125 SER A CA 1
ATOM 1004 C C . SER A 1 125 ? -4.02 -17.984 -5.539 1 97.06 125 SER A C 1
ATOM 1006 O O . SER A 1 125 ? -4.902 -18.734 -5.109 1 97.06 125 SER A O 1
ATOM 1008 N N . THR A 1 126 ? -3.256 -17.312 -4.664 1 97.38 126 THR A N 1
ATOM 1009 C CA . THR A 1 126 ? -3.066 -17.781 -3.299 1 97.38 126 THR A CA 1
ATOM 1010 C C . THR A 1 126 ? -4.277 -17.453 -2.434 1 97.38 126 THR A C 1
ATOM 1012 O O . THR A 1 126 ? -4.438 -18 -1.342 1 97.38 126 THR A O 1
ATOM 1015 N N . PHE A 1 127 ? -5.164 -16.516 -2.875 1 95.19 127 PHE A N 1
ATOM 1016 C CA . PHE A 1 127 ? -6.363 -16.281 -2.08 1 95.19 127 PHE A CA 1
ATOM 1017 C C . PHE A 1 127 ? -7.34 -17.438 -2.197 1 95.19 127 PHE A C 1
ATOM 1019 O O . PHE A 1 127 ? -8.32 -17.516 -1.453 1 95.19 127 PHE A O 1
ATOM 1026 N N . HIS A 1 128 ? -7.098 -18.5 -3.055 1 94.88 128 HIS A N 1
ATOM 1027 C CA . HIS A 1 128 ? -7.902 -19.703 -3.18 1 94.88 128 HIS A CA 1
ATOM 1028 C C . HIS A 1 128 ? -7.48 -20.75 -2.16 1 94.88 128 HIS A C 1
ATOM 1030 O O . HIS A 1 128 ? -8.117 -21.797 -2.047 1 94.88 128 HIS A O 1
ATOM 1036 N N . LEU A 1 129 ? -6.48 -20.531 -1.405 1 96.56 129 LEU A N 1
ATOM 1037 C CA . LEU A 1 129 ? -6 -21.484 -0.41 1 96.56 129 LEU A CA 1
ATOM 1038 C C . LEU A 1 129 ? -6.906 -21.5 0.815 1 96.56 129 LEU A C 1
ATOM 1040 O O . LEU A 1 129 ? -7.523 -20.484 1.146 1 96.56 129 LEU A O 1
ATOM 1044 N N . PRO A 1 130 ? -6.902 -22.719 1.461 1 95.44 130 PRO A N 1
ATOM 1045 C CA . PRO A 1 130 ? -7.531 -22.703 2.783 1 95.44 130 PRO A CA 1
ATOM 1046 C C . PRO A 1 130 ? -6.918 -21.672 3.717 1 95.44 130 PRO A C 1
ATOM 1048 O O . PRO A 1 130 ? -5.73 -21.359 3.605 1 95.44 130 PRO A O 1
ATOM 1051 N N . LEU A 1 131 ? -7.758 -21.188 4.602 1 96.56 131 LEU A N 1
ATOM 1052 C CA . LEU A 1 131 ? -7.324 -20.125 5.504 1 96.56 131 LEU A CA 1
ATOM 1053 C C . LEU A 1 131 ? -6.074 -20.531 6.27 1 96.56 131 LEU A C 1
ATOM 1055 O O . LEU A 1 131 ? -5.141 -19.75 6.418 1 96.56 131 LEU A O 1
ATOM 1059 N N . ASP A 1 132 ? -6.023 -21.734 6.688 1 96.56 132 ASP A N 1
ATOM 1060 C CA . ASP A 1 132 ? -4.922 -22.203 7.523 1 96.56 132 ASP A CA 1
ATOM 1061 C C . ASP A 1 132 ? -3.652 -22.406 6.699 1 96.56 132 ASP A C 1
ATOM 1063 O O . ASP A 1 132 ? -2.576 -22.641 7.254 1 96.56 132 ASP A O 1
ATOM 1067 N N . GLN A 1 133 ? -3.73 -22.281 5.363 1 97.69 133 GLN A N 1
ATOM 1068 C CA . GLN A 1 133 ? -2.562 -22.438 4.504 1 97.69 133 GLN A CA 1
ATOM 1069 C C . GLN A 1 133 ? -2.049 -21.094 4.023 1 97.69 133 GLN A C 1
ATOM 1071 O O . GLN A 1 133 ? -0.964 -21 3.441 1 97.69 133 GLN A O 1
ATOM 1076 N N . GLN A 1 134 ? -2.762 -20.031 4.289 1 98.19 134 GLN A N 1
ATOM 1077 C CA . GLN A 1 134 ? -2.352 -18.703 3.848 1 98.19 134 GLN A CA 1
ATOM 1078 C C . GLN A 1 134 ? -0.99 -18.328 4.426 1 98.19 134 GLN A C 1
ATOM 1080 O O . GLN A 1 134 ? -0.053 -18.031 3.68 1 98.19 134 GLN A O 1
ATOM 1085 N N . ALA A 1 135 ? -0.862 -18.422 5.711 1 98.69 135 ALA A N 1
ATOM 1086 C CA . ALA A 1 135 ? 0.379 -18 6.355 1 98.69 135 ALA A CA 1
ATOM 1087 C C . ALA A 1 135 ? 1.539 -18.922 5.965 1 98.69 135 ALA A C 1
ATOM 1089 O O . ALA A 1 135 ? 2.584 -18.438 5.512 1 98.69 135 ALA A O 1
ATOM 1090 N N . PRO A 1 136 ? 1.368 -20.297 6.016 1 98.69 136 PRO A N 1
ATOM 1091 C CA . PRO A 1 136 ? 2.486 -21.172 5.652 1 98.69 136 PRO A CA 1
ATOM 1092 C C . PRO A 1 136 ? 2.971 -20.953 4.223 1 98.69 136 PRO A C 1
ATOM 1094 O O . PRO A 1 136 ? 4.18 -20.922 3.971 1 98.69 136 PRO A O 1
ATOM 1097 N N . VAL A 1 137 ? 2.076 -20.766 3.287 1 98.81 137 VAL A N 1
ATOM 1098 C CA . VAL A 1 137 ? 2.455 -20.625 1.886 1 98.81 137 VAL A CA 1
ATOM 1099 C C . VAL A 1 137 ? 3.164 -19.281 1.678 1 98.81 137 VAL A C 1
ATOM 1101 O O . VAL A 1 137 ? 4.195 -19.219 1.004 1 98.81 137 VAL A O 1
ATOM 1104 N N . HIS A 1 138 ? 2.67 -18.234 2.262 1 98.88 138 HIS A N 1
ATOM 1105 C CA . HIS A 1 138 ? 3.307 -16.938 2.064 1 98.88 138 HIS A CA 1
ATOM 1106 C C . HIS A 1 138 ? 4.672 -16.875 2.74 1 98.88 138 HIS A C 1
ATOM 1108 O O . HIS A 1 138 ? 5.598 -16.234 2.236 1 98.88 138 HIS A O 1
ATOM 1114 N N . ARG A 1 139 ? 4.836 -17.547 3.881 1 98.81 139 ARG A N 1
ATOM 1115 C CA . ARG A 1 139 ? 6.16 -17.672 4.484 1 98.81 139 ARG A CA 1
ATOM 1116 C C . ARG A 1 139 ? 7.125 -18.391 3.547 1 98.81 139 ARG A C 1
ATOM 1118 O O . ARG A 1 139 ? 8.273 -17.984 3.396 1 98.81 139 ARG A O 1
ATOM 1125 N N . LYS A 1 140 ? 6.641 -19.469 2.938 1 98.81 140 LYS A N 1
ATOM 1126 C CA . LYS A 1 140 ? 7.438 -20.25 1.985 1 98.81 140 LYS A CA 1
ATOM 1127 C C . LYS A 1 140 ? 7.852 -19.391 0.794 1 98.81 140 LYS A C 1
ATOM 1129 O O . LYS A 1 140 ? 9 -19.453 0.345 1 98.81 140 LYS A O 1
ATOM 1134 N N . LEU A 1 141 ? 6.91 -18.594 0.256 1 98.81 141 LEU A N 1
ATOM 1135 C CA . LEU A 1 141 ? 7.207 -17.734 -0.89 1 98.81 141 LEU A CA 1
ATOM 1136 C C . LEU A 1 141 ? 8.242 -16.672 -0.524 1 98.81 141 LEU A C 1
ATOM 1138 O O . LEU A 1 141 ? 9.156 -16.391 -1.305 1 98.81 141 LEU A O 1
ATOM 1142 N N . CYS A 1 142 ? 8.102 -16.078 0.674 1 98.75 142 CYS A N 1
ATOM 1143 C CA . CYS A 1 142 ? 9.102 -15.117 1.142 1 98.75 142 CYS A CA 1
ATOM 1144 C C . CYS A 1 142 ? 10.469 -15.773 1.25 1 98.75 142 CYS A C 1
ATOM 1146 O O . CYS A 1 142 ? 11.477 -15.188 0.848 1 98.75 142 CYS A O 1
ATOM 1148 N N . ALA A 1 143 ? 10.492 -16.984 1.786 1 98.5 143 ALA A N 1
ATOM 1149 C CA . ALA A 1 143 ? 11.75 -17.703 1.979 1 98.5 143 ALA A CA 1
ATOM 1150 C C . ALA A 1 143 ? 12.398 -18.031 0.641 1 98.5 143 ALA A C 1
ATOM 1152 O O . ALA A 1 143 ? 13.625 -18.156 0.553 1 98.5 143 ALA A O 1
ATOM 1153 N N . ALA A 1 144 ? 11.625 -18.156 -0.404 1 98.62 144 ALA A N 1
ATOM 1154 C CA . ALA A 1 144 ? 12.094 -18.578 -1.721 1 98.62 144 ALA A CA 1
ATOM 1155 C C . ALA A 1 144 ? 12.633 -17.391 -2.512 1 98.62 144 ALA A C 1
ATOM 1157 O O . ALA A 1 144 ? 13.117 -17.547 -3.637 1 98.62 144 ALA A O 1
ATOM 1158 N N . LEU A 1 145 ? 12.578 -16.234 -1.937 1 98.38 145 LEU A N 1
ATOM 1159 C CA . LEU A 1 145 ? 13.125 -15.055 -2.6 1 98.38 145 LEU A CA 1
ATOM 1160 C C . LEU A 1 145 ? 14.633 -14.961 -2.385 1 98.38 145 LEU A C 1
ATOM 1162 O O . LEU A 1 145 ? 15.125 -15.266 -1.3 1 98.38 145 LEU A O 1
ATOM 1166 N N . GLU A 1 146 ? 15.305 -14.484 -3.41 1 97.25 146 GLU A N 1
ATOM 1167 C CA . GLU A 1 146 ? 16.672 -13.984 -3.227 1 97.25 146 GLU A CA 1
ATOM 1168 C C . GLU A 1 146 ? 16.688 -12.734 -2.354 1 97.25 146 GLU A C 1
ATOM 1170 O O . GLU A 1 146 ? 15.648 -12.094 -2.16 1 97.25 146 GLU A O 1
ATOM 1175 N N . ASP A 1 147 ? 17.938 -12.477 -1.807 1 95.88 147 ASP A N 1
ATOM 1176 C CA . ASP A 1 147 ? 18.062 -11.172 -1.167 1 95.88 147 ASP A CA 1
ATOM 1177 C C . ASP A 1 147 ? 17.641 -10.055 -2.113 1 95.88 147 ASP A C 1
ATOM 1179 O O . ASP A 1 147 ? 17.984 -10.062 -3.297 1 95.88 147 ASP A O 1
ATOM 1183 N N . GLN A 1 148 ? 16.812 -9.227 -1.657 1 96.81 148 GLN A N 1
ATOM 1184 C CA . GLN A 1 148 ? 16.297 -8.078 -2.393 1 96.81 148 GLN A CA 1
ATOM 1185 C C . GLN A 1 148 ? 15.25 -8.508 -3.424 1 96.81 148 GLN A C 1
ATOM 1187 O O . GLN A 1 148 ? 14.852 -7.707 -4.273 1 96.81 148 GLN A O 1
ATOM 1192 N N . GLY A 1 149 ? 14.914 -9.82 -3.42 1 98.12 149 GLY A N 1
ATOM 1193 C CA . GLY A 1 149 ? 13.883 -10.305 -4.324 1 98.12 149 GLY A CA 1
ATOM 1194 C C . GLY A 1 149 ? 12.516 -9.695 -4.051 1 98.12 149 GLY A C 1
ATOM 1195 O O . GLY A 1 149 ? 12.289 -9.117 -2.984 1 98.12 149 GLY A O 1
ATOM 1196 N N . ILE A 1 150 ? 11.617 -9.797 -5.02 1 98.81 150 ILE A N 1
ATOM 1197 C CA . ILE A 1 150 ? 10.312 -9.133 -4.98 1 98.81 150 ILE A CA 1
ATOM 1198 C C . ILE A 1 150 ? 9.211 -10.188 -4.98 1 98.81 150 ILE A C 1
ATOM 1200 O O . ILE A 1 150 ? 9.266 -11.164 -5.73 1 98.81 150 ILE A O 1
ATOM 1204 N N . LEU A 1 151 ? 8.258 -10.055 -4.105 1 98.94 151 LEU A N 1
ATOM 1205 C CA . LEU A 1 151 ? 7.027 -10.836 -4.086 1 98.94 151 LEU A CA 1
ATOM 1206 C C . LEU A 1 151 ? 5.82 -9.961 -4.422 1 98.94 151 LEU A C 1
ATOM 1208 O O . LEU A 1 151 ? 5.621 -8.914 -3.811 1 98.94 151 LEU A O 1
ATOM 1212 N N . MET A 1 152 ? 5.051 -10.305 -5.422 1 98.94 152 MET A N 1
ATOM 1213 C CA . MET A 1 152 ? 3.754 -9.703 -5.719 1 98.94 152 MET A CA 1
ATOM 1214 C C . MET A 1 152 ? 2.629 -10.719 -5.547 1 98.94 152 MET A C 1
ATOM 1216 O O . MET A 1 152 ? 2.705 -11.828 -6.07 1 98.94 152 MET A O 1
ATOM 1220 N N . PHE A 1 153 ? 1.61 -10.336 -4.773 1 98.88 153 PHE A N 1
ATOM 1221 C CA . PHE A 1 153 ? 0.482 -11.25 -4.625 1 98.88 153 PHE A CA 1
ATOM 1222 C C . PHE A 1 153 ? -0.815 -10.477 -4.422 1 98.88 153 PHE A C 1
ATOM 1224 O O . PHE A 1 153 ? -0.79 -9.289 -4.094 1 98.88 153 PHE A O 1
ATOM 1231 N N . THR A 1 154 ? -1.93 -11.125 -4.695 1 98.69 154 THR A N 1
ATOM 1232 C CA . THR A 1 154 ? -3.25 -10.578 -4.402 1 98.69 154 THR A CA 1
ATOM 1233 C C . THR A 1 154 ? -3.85 -11.242 -3.166 1 98.69 154 THR A C 1
ATOM 1235 O O . THR A 1 154 ? -3.551 -12.406 -2.871 1 98.69 154 THR A O 1
ATOM 1238 N N . CYS A 1 155 ? -4.633 -10.539 -2.434 1 98.12 155 CYS A N 1
ATOM 1239 C CA . CYS A 1 155 ? -5.359 -11.047 -1.276 1 98.12 155 CYS A CA 1
ATOM 1240 C C . CYS A 1 155 ? -6.672 -10.297 -1.083 1 98.12 155 CYS A C 1
ATOM 1242 O O . CYS A 1 155 ? -6.953 -9.336 -1.804 1 98.12 155 CYS A O 1
ATOM 1244 N N . GLY A 1 156 ? -7.496 -10.898 -0.234 1 96.94 156 GLY A N 1
ATOM 1245 C CA . GLY A 1 156 ? -8.695 -10.188 0.163 1 96.94 156 GLY A CA 1
ATOM 1246 C C . GLY A 1 156 ? -8.422 -9.023 1.099 1 96.94 156 GLY A C 1
ATOM 1247 O O . GLY A 1 156 ? -7.609 -9.141 2.02 1 96.94 156 GLY A O 1
ATOM 1248 N N . GLY A 1 157 ? -9.086 -7.934 0.836 1 95.62 157 GLY A N 1
ATOM 1249 C CA . GLY A 1 157 ? -8.93 -6.754 1.672 1 95.62 157 GLY A CA 1
ATOM 1250 C C . GLY A 1 157 ? -9.695 -6.848 2.982 1 95.62 157 GLY A C 1
ATOM 1251 O O . GLY A 1 157 ? -10.344 -7.855 3.258 1 95.62 157 GLY A O 1
ATOM 1252 N N . GLY A 1 158 ? -9.547 -5.805 3.803 1 94 158 GLY A N 1
ATOM 1253 C CA . GLY A 1 158 ? -10.164 -5.77 5.121 1 94 158 GLY A CA 1
ATOM 1254 C C . GLY A 1 158 ? -9.195 -6.125 6.234 1 94 158 GLY A C 1
ATOM 1255 O O . GLY A 1 158 ? -8.031 -6.438 5.98 1 94 158 GLY A O 1
ATOM 1256 N N . ASP A 1 159 ? -9.688 -6.113 7.5 1 93.94 159 ASP A N 1
ATOM 1257 C CA . ASP A 1 159 ? -8.812 -6.27 8.656 1 93.94 159 ASP A CA 1
ATOM 1258 C C . ASP A 1 159 ? -9.07 -7.602 9.359 1 93.94 159 ASP A C 1
ATOM 1260 O O . ASP A 1 159 ? -8.398 -7.93 10.344 1 93.94 159 ASP A O 1
ATOM 1264 N N . GLN A 1 160 ? -9.969 -8.352 8.844 1 93.94 160 GLN A N 1
ATOM 1265 C CA . GLN A 1 160 ? -10.336 -9.602 9.508 1 93.94 160 GLN A CA 1
ATOM 1266 C C . GLN A 1 160 ? -10.062 -10.805 8.609 1 93.94 160 GLN A C 1
ATOM 1268 O O . GLN A 1 160 ? -10.203 -10.719 7.387 1 93.94 160 GLN A O 1
ATOM 1273 N N . ALA A 1 161 ? -9.672 -11.852 9.281 1 95.94 161 ALA A N 1
ATOM 1274 C CA . ALA A 1 161 ? -9.57 -13.117 8.555 1 95.94 161 ALA A CA 1
ATOM 1275 C C . ALA A 1 161 ? -10.945 -13.656 8.195 1 95.94 161 ALA A C 1
ATOM 1277 O O . ALA A 1 161 ? -11.938 -13.359 8.875 1 95.94 161 ALA A O 1
ATOM 1278 N N . GLY A 1 162 ? -10.977 -14.344 7.113 1 93.5 162 GLY A N 1
ATOM 1279 C CA . GLY A 1 162 ? -12.258 -14.938 6.758 1 93.5 162 GLY A CA 1
ATOM 1280 C C . GLY A 1 162 ? -12.195 -15.781 5.5 1 93.5 162 GLY A C 1
ATOM 1281 O O . GLY A 1 162 ? -11.148 -15.859 4.852 1 93.5 162 GLY A O 1
ATOM 1282 N N . GLU A 1 163 ? -13.25 -16.516 5.309 1 91.5 163 GLU A N 1
ATOM 1283 C CA . GLU A 1 163 ? -13.469 -17.328 4.117 1 91.5 163 GLU A CA 1
ATOM 1284 C C . GLU A 1 163 ? -14.719 -16.891 3.361 1 91.5 163 GLU A C 1
ATOM 1286 O O . GLU A 1 163 ? -15.727 -16.531 3.973 1 91.5 163 GLU A O 1
ATOM 1291 N N . ILE A 1 164 ? -14.531 -16.781 2.102 1 84.88 164 ILE A N 1
ATOM 1292 C CA . ILE A 1 164 ? -15.641 -16.328 1.272 1 84.88 164 ILE A CA 1
ATOM 1293 C C . ILE A 1 164 ? -15.914 -17.359 0.173 1 84.88 164 ILE A C 1
ATOM 1295 O O . ILE A 1 164 ? -14.977 -17.906 -0.409 1 84.88 164 ILE A O 1
ATOM 1299 N N . ALA A 1 165 ? -17.109 -17.656 0.03 1 82.56 165 ALA A N 1
ATOM 1300 C CA . ALA A 1 165 ? -17.516 -18.484 -1.1 1 82.56 165 ALA A CA 1
ATOM 1301 C C . ALA A 1 165 ? -18.094 -17.625 -2.223 1 82.56 165 ALA A C 1
ATOM 1303 O O . ALA A 1 165 ? -18.844 -16.672 -1.966 1 82.56 165 ALA A O 1
ATOM 1304 N N . GLY A 1 166 ? -17.594 -17.75 -3.379 1 78.25 166 GLY A N 1
ATOM 1305 C CA . GLY A 1 166 ? -18.109 -17.047 -4.543 1 78.25 166 GLY A CA 1
ATOM 1306 C C . GLY A 1 166 ? -18.453 -17.969 -5.695 1 78.25 166 GLY A C 1
ATOM 1307 O O . GLY A 1 166 ? -18.203 -19.172 -5.617 1 78.25 166 GLY A O 1
ATOM 1308 N N . VAL A 1 167 ? -19.219 -17.391 -6.621 1 75.75 167 VAL A N 1
ATOM 1309 C CA . VAL A 1 167 ? -19.578 -18.156 -7.812 1 75.75 167 VAL A CA 1
ATOM 1310 C C . VAL A 1 167 ? -18.938 -17.531 -9.047 1 75.75 167 VAL A C 1
ATOM 1312 O O . VAL A 1 167 ? -18.922 -16.312 -9.195 1 75.75 167 VAL A O 1
ATOM 1315 N N . PHE A 1 168 ? -18.312 -18.359 -9.867 1 76.88 168 PHE A N 1
ATOM 1316 C CA . PHE A 1 168 ? -17.719 -17.969 -11.133 1 76.88 168 PHE A CA 1
ATOM 1317 C C . PHE A 1 168 ? -17.922 -19.047 -12.188 1 76.88 168 PHE A C 1
ATOM 1319 O O . PHE A 1 168 ? -17.625 -20.219 -11.953 1 76.88 168 PHE A O 1
ATOM 1326 N N . GLN A 1 169 ? -18.453 -18.578 -13.359 1 75.56 169 GLN A N 1
ATOM 1327 C CA . GLN A 1 169 ? -18.766 -19.484 -14.453 1 75.56 169 GLN A CA 1
ATOM 1328 C C . GLN A 1 169 ? -19.609 -20.672 -13.961 1 75.56 169 GLN A C 1
ATOM 1330 O O . GLN A 1 169 ? -19.344 -21.812 -14.328 1 75.56 169 GLN A O 1
ATOM 1335 N N . GLY A 1 170 ? -20.516 -20.359 -13.07 1 72.31 170 GLY A N 1
ATOM 1336 C CA . GLY A 1 170 ? -21.453 -21.359 -12.578 1 72.31 170 GLY A CA 1
ATOM 1337 C C . GLY A 1 170 ? -20.844 -22.297 -11.547 1 72.31 170 GLY A C 1
ATOM 1338 O O . GLY A 1 170 ? -21.484 -23.25 -11.109 1 72.31 170 GLY A O 1
ATOM 1339 N N . GLN A 1 171 ? -19.625 -22.016 -11.242 1 78.44 171 GLN A N 1
ATOM 1340 C CA . GLN A 1 171 ? -18.938 -22.844 -10.25 1 78.44 171 GLN A CA 1
ATOM 1341 C C . GLN A 1 171 ? -18.656 -22.047 -8.977 1 78.44 171 GLN A C 1
ATOM 1343 O O . GLN A 1 171 ? -18.422 -20.844 -9.031 1 78.44 171 GLN A O 1
ATOM 1348 N N . ASP A 1 172 ? -18.719 -22.781 -7.902 1 79.62 172 ASP A N 1
ATOM 1349 C CA . ASP A 1 172 ? -18.375 -22.172 -6.617 1 79.62 172 ASP A CA 1
ATOM 1350 C C . ASP A 1 172 ? -16.859 -22.078 -6.438 1 79.62 172 ASP A C 1
ATOM 1352 O O . ASP A 1 172 ? -16.141 -23.047 -6.672 1 79.62 172 ASP A O 1
ATOM 1356 N N . PHE A 1 173 ? -16.438 -20.922 -6.289 1 84.81 173 PHE A N 1
ATOM 1357 C CA . PHE A 1 173 ? -15.047 -20.734 -5.902 1 84.81 173 PHE A CA 1
ATOM 1358 C C . PHE A 1 173 ? -14.945 -20.172 -4.488 1 84.81 173 PHE A C 1
ATOM 1360 O O . PHE A 1 173 ? -15.727 -19.312 -4.102 1 84.81 173 PHE A O 1
ATOM 1367 N N . GLU A 1 174 ? -14.078 -20.75 -3.744 1 87.75 174 GLU A N 1
ATOM 1368 C CA . GLU A 1 174 ? -13.852 -20.312 -2.373 1 87.75 174 GLU A CA 1
ATOM 1369 C C . GLU A 1 174 ? -12.547 -19.516 -2.258 1 87.75 174 GLU A C 1
ATOM 1371 O O . GLU A 1 174 ? -11.562 -19.844 -2.928 1 87.75 174 GLU A O 1
ATOM 1376 N N . TYR A 1 175 ? -12.594 -18.5 -1.432 1 92.44 175 TYR A N 1
ATOM 1377 C CA . TYR A 1 175 ? -11.453 -17.641 -1.163 1 92.44 175 TYR A CA 1
ATOM 1378 C C . TYR A 1 175 ? -11.273 -17.422 0.334 1 92.44 175 TYR A C 1
ATOM 1380 O O . TYR A 1 175 ? -12.219 -17.609 1.109 1 92.44 175 TYR A O 1
ATOM 1388 N N . SER A 1 176 ? -10.078 -17.172 0.728 1 95.94 176 SER A N 1
ATOM 1389 C CA . SER A 1 176 ? -9.828 -16.797 2.117 1 95.94 176 SER A CA 1
ATOM 1390 C C . SER A 1 176 ? -8.82 -15.656 2.215 1 95.94 176 SER A C 1
ATOM 1392 O O . SER A 1 176 ? -8.148 -15.336 1.233 1 95.94 176 SER A O 1
ATOM 1394 N N . THR A 1 177 ? -8.82 -15.047 3.328 1 97.06 177 THR A N 1
ATOM 1395 C CA . THR A 1 177 ? -7.875 -13.969 3.596 1 97.06 177 THR A CA 1
ATOM 1396 C C . THR A 1 177 ? -7.496 -13.938 5.074 1 97.06 177 THR A C 1
ATOM 1398 O O . THR A 1 177 ? -8.32 -14.25 5.938 1 97.06 177 THR A O 1
ATOM 1401 N N . LEU A 1 178 ? -6.242 -13.57 5.336 1 97.69 178 LEU A N 1
ATOM 1402 C CA . LEU A 1 178 ? -5.801 -13.344 6.707 1 97.69 178 LEU A CA 1
ATOM 1403 C C . LEU A 1 178 ? -6.242 -11.977 7.203 1 97.69 178 LEU A C 1
ATOM 1405 O O . LEU A 1 178 ? -6.238 -11.711 8.406 1 97.69 178 LEU A O 1
ATOM 1409 N N . GLY A 1 179 ? -6.648 -11.125 6.254 1 97.5 179 GLY A N 1
ATOM 1410 C CA . GLY A 1 179 ? -6.75 -9.703 6.527 1 97.5 179 GLY A CA 1
ATOM 1411 C C . GLY A 1 179 ? -5.445 -8.953 6.32 1 97.5 179 GLY A C 1
ATOM 1412 O O . GLY A 1 179 ? -4.367 -9.516 6.535 1 97.5 179 GLY A O 1
ATOM 1413 N N . ILE A 1 180 ? -5.512 -7.727 5.988 1 98.38 180 ILE A N 1
ATOM 1414 C CA . ILE A 1 180 ? -4.379 -6.938 5.527 1 98.38 180 ILE A CA 1
ATOM 1415 C C . ILE A 1 180 ? -3.32 -6.859 6.629 1 98.38 180 ILE A C 1
ATOM 1417 O O . ILE A 1 180 ? -2.137 -7.094 6.375 1 98.38 180 ILE A O 1
ATOM 1421 N N . ASP A 1 181 ? -3.736 -6.594 7.855 1 98.12 181 ASP A N 1
ATOM 1422 C CA . ASP A 1 181 ? -2.787 -6.402 8.945 1 98.12 181 ASP A CA 1
ATOM 1423 C C . ASP A 1 181 ? -1.974 -7.672 9.195 1 98.12 181 ASP A C 1
ATOM 1425 O O . ASP A 1 181 ? -0.764 -7.605 9.422 1 98.12 181 ASP A O 1
ATOM 1429 N N . ALA A 1 182 ? -2.621 -8.766 9.086 1 98.44 182 ALA A N 1
ATOM 1430 C CA . ALA A 1 182 ? -1.944 -10.039 9.312 1 98.44 182 ALA A CA 1
ATOM 1431 C C . ALA A 1 182 ? -0.952 -10.336 8.188 1 98.44 182 ALA A C 1
ATOM 1433 O O . ALA A 1 182 ? 0.139 -10.859 8.438 1 98.44 182 ALA A O 1
ATOM 1434 N N . PHE A 1 183 ? -1.322 -10.047 6.949 1 98.75 183 PHE A N 1
ATOM 1435 C CA . PHE A 1 183 ? -0.386 -10.242 5.848 1 98.75 183 PHE A CA 1
ATOM 1436 C C . PHE A 1 183 ? 0.836 -9.344 6.012 1 98.75 183 PHE A C 1
ATOM 1438 O O . PHE A 1 183 ? 1.968 -9.789 5.805 1 98.75 183 PHE A O 1
ATOM 1445 N N . LEU A 1 184 ? 0.608 -8.094 6.383 1 98.75 184 LEU A N 1
ATOM 1446 C CA . LEU A 1 184 ? 1.719 -7.16 6.527 1 98.75 184 LEU A CA 1
ATOM 1447 C C . LEU A 1 184 ? 2.637 -7.578 7.668 1 98.75 184 LEU A C 1
ATOM 1449 O O . LEU A 1 184 ? 3.861 -7.473 7.559 1 98.75 184 LEU A O 1
ATOM 1453 N N . LYS A 1 185 ? 2.064 -8.031 8.734 1 98.31 185 LYS A N 1
ATOM 1454 C CA . LYS A 1 185 ? 2.861 -8.555 9.836 1 98.31 185 LYS A CA 1
ATOM 1455 C C . LYS A 1 185 ? 3.668 -9.773 9.398 1 98.31 185 LYS A C 1
ATOM 1457 O O . LYS A 1 185 ? 4.844 -9.906 9.742 1 98.31 185 LYS A O 1
ATOM 1462 N N . LEU A 1 186 ? 3.035 -10.68 8.68 1 98.69 186 LEU A N 1
ATOM 1463 C CA . LEU A 1 186 ? 3.691 -11.883 8.164 1 98.69 186 LEU A CA 1
ATOM 1464 C C . LEU A 1 186 ? 4.891 -11.516 7.301 1 98.69 186 LEU A C 1
ATOM 1466 O O . LEU A 1 186 ? 5.969 -12.094 7.449 1 98.69 186 LEU A O 1
ATOM 1470 N N . LEU A 1 187 ? 4.703 -10.555 6.41 1 98.75 187 LEU A N 1
ATOM 1471 C CA . LEU A 1 187 ? 5.801 -10.094 5.562 1 98.75 187 LEU A CA 1
ATOM 1472 C C . LEU A 1 187 ? 6.961 -9.578 6.406 1 98.75 187 LEU A C 1
ATOM 1474 O O . LEU A 1 187 ? 8.117 -9.953 6.172 1 98.75 187 LEU A O 1
ATOM 1478 N N . SER A 1 188 ? 6.609 -8.727 7.371 1 97.94 188 SER A N 1
ATOM 1479 C CA . SER A 1 188 ? 7.641 -8.172 8.242 1 97.94 188 SER A CA 1
ATOM 1480 C C . SER A 1 188 ? 8.375 -9.273 9 1 97.94 188 SER A C 1
ATOM 1482 O O . SER A 1 188 ? 9.602 -9.25 9.102 1 97.94 188 SER A O 1
ATOM 1484 N N . ASP A 1 189 ? 7.66 -10.258 9.5 1 97.88 189 ASP A N 1
ATOM 1485 C CA . ASP A 1 189 ? 8.242 -11.383 10.227 1 97.88 189 ASP A CA 1
ATOM 1486 C C . ASP A 1 189 ? 9.195 -12.172 9.336 1 97.88 189 ASP A C 1
ATOM 1488 O O . ASP A 1 189 ? 10.156 -12.773 9.82 1 97.88 189 ASP A O 1
ATOM 1492 N N . CYS A 1 190 ? 8.93 -12.164 8.047 1 98.44 190 CYS A N 1
ATOM 1493 C CA . CYS A 1 190 ? 9.742 -12.898 7.078 1 98.44 190 CYS A CA 1
ATOM 1494 C C . CYS A 1 190 ? 10.828 -12.008 6.484 1 98.44 190 CYS A C 1
ATOM 1496 O O . CYS A 1 190 ? 11.422 -12.344 5.465 1 98.44 190 CYS A O 1
ATOM 1498 N N . HIS A 1 191 ? 11.023 -10.836 7.09 1 97.69 191 HIS A N 1
ATOM 1499 C CA . HIS A 1 191 ? 12.031 -9.875 6.652 1 97.69 191 HIS A CA 1
ATOM 1500 C C . HIS A 1 191 ? 11.75 -9.398 5.23 1 97.69 191 HIS A C 1
ATOM 1502 O O . HIS A 1 191 ? 12.672 -9.297 4.414 1 97.69 191 HIS A O 1
ATOM 1508 N N . CYS A 1 192 ? 10.5 -9.227 4.945 1 98.62 192 CYS A N 1
ATOM 1509 C CA . CYS A 1 192 ? 10.047 -8.57 3.719 1 98.62 192 CYS A CA 1
ATOM 1510 C C . CYS A 1 192 ? 9.32 -7.273 4.031 1 98.62 192 CYS A C 1
ATOM 1512 O O . CYS A 1 192 ? 8.477 -7.227 4.926 1 98.62 192 CYS A O 1
ATOM 1514 N N . THR A 1 193 ? 9.664 -6.23 3.359 1 98.62 193 THR A N 1
ATOM 1515 C CA . THR A 1 193 ? 9.047 -4.922 3.555 1 98.62 193 THR A CA 1
ATOM 1516 C C . THR A 1 193 ? 8.062 -4.613 2.43 1 98.62 193 THR A C 1
ATOM 1518 O O . THR A 1 193 ? 8.352 -4.867 1.259 1 98.62 193 THR A O 1
ATOM 1521 N N . CYS A 1 194 ? 6.883 -4.152 2.779 1 98.81 194 CYS A N 1
ATOM 1522 C CA . CYS A 1 194 ? 5.875 -3.773 1.796 1 98.81 194 CYS A CA 1
ATOM 1523 C C . CYS A 1 194 ? 6.312 -2.547 1.007 1 98.81 194 CYS A C 1
ATOM 1525 O O . CYS A 1 194 ? 6.66 -1.519 1.591 1 98.81 194 CYS A O 1
ATOM 1527 N N . LEU A 1 195 ? 6.289 -2.674 -0.317 1 98.75 195 LEU A N 1
ATOM 1528 C CA . LEU A 1 195 ? 6.641 -1.56 -1.19 1 98.75 195 LEU A CA 1
ATOM 1529 C C . LEU A 1 195 ? 5.391 -0.919 -1.785 1 98.75 195 LEU A C 1
ATOM 1531 O O . LEU A 1 195 ? 5.43 0.231 -2.229 1 98.75 195 LEU A O 1
ATOM 1535 N N . HIS A 1 196 ? 4.352 -1.696 -1.844 1 98.88 196 HIS A N 1
ATOM 1536 C CA . HIS A 1 196 ? 3.115 -1.231 -2.463 1 98.88 196 HIS A CA 1
ATOM 1537 C C . HIS A 1 196 ? 1.915 -2.023 -1.957 1 98.88 196 HIS A C 1
ATOM 1539 O O . HIS A 1 196 ? 1.987 -3.246 -1.816 1 98.88 196 HIS A O 1
ATOM 1545 N N . LEU A 1 197 ? 0.808 -1.428 -1.645 1 98.94 197 LEU A N 1
ATOM 1546 C CA . LEU A 1 197 ? -0.481 -2.004 -1.279 1 98.94 197 LEU A CA 1
ATOM 1547 C C . LEU A 1 197 ? -1.629 -1.167 -1.834 1 98.94 197 LEU A C 1
ATOM 1549 O O . LEU A 1 197 ? -1.687 0.043 -1.605 1 98.94 197 LEU A O 1
ATOM 1553 N N . GLU A 1 198 ? -2.572 -1.857 -2.613 1 98.81 198 GLU A N 1
ATOM 1554 C CA . GLU A 1 198 ? -3.633 -1.097 -3.27 1 98.81 198 GLU A CA 1
ATOM 1555 C C . GLU A 1 198 ? -4.867 -1.962 -3.506 1 98.81 198 GLU A C 1
ATOM 1557 O O . GLU A 1 198 ? -4.754 -3.102 -3.961 1 98.81 198 GLU A O 1
ATOM 1562 N N . TYR A 1 199 ? -6.039 -1.419 -3.131 1 98.38 199 TYR A N 1
ATOM 1563 C CA . TYR A 1 199 ? -7.277 -1.955 -3.678 1 98.38 199 TYR A CA 1
ATOM 1564 C C . TYR A 1 199 ? -7.422 -1.597 -5.152 1 98.38 199 TYR A C 1
ATOM 1566 O O . TYR A 1 199 ? -7.891 -0.506 -5.488 1 98.38 199 TYR A O 1
ATOM 1574 N N . ASP A 1 200 ? -7.105 -2.516 -6.016 1 97.25 200 ASP A N 1
ATOM 1575 C CA . ASP A 1 200 ? -6.984 -2.139 -7.422 1 97.25 200 ASP A CA 1
ATOM 1576 C C . ASP A 1 200 ? -8.312 -2.305 -8.156 1 97.25 200 ASP A C 1
ATOM 1578 O O . ASP A 1 200 ? -8.422 -1.983 -9.336 1 97.25 200 ASP A O 1
ATOM 1582 N N . GLN A 1 201 ? -9.391 -2.795 -7.488 1 95.69 201 GLN A N 1
ATOM 1583 C CA . GLN A 1 201 ? -10.75 -2.922 -8.008 1 95.69 201 GLN A CA 1
ATOM 1584 C C . GLN A 1 201 ? -11.773 -2.383 -7.004 1 95.69 201 GLN A C 1
ATOM 1586 O O . GLN A 1 201 ? -12.836 -2.971 -6.824 1 95.69 201 GLN A O 1
ATOM 1591 N N . TYR A 1 202 ? -11.477 -1.394 -6.324 1 94.75 202 TYR A N 1
ATOM 1592 C CA . TYR A 1 202 ? -12.32 -0.793 -5.301 1 94.75 202 TYR A CA 1
ATOM 1593 C C . TYR A 1 202 ? -13.688 -0.426 -5.871 1 94.75 202 TYR A C 1
ATOM 1595 O O . TYR A 1 202 ? -13.781 0.105 -6.98 1 94.75 202 TYR A O 1
ATOM 1603 N N . PRO A 1 203 ? -14.773 -0.773 -5.227 1 94.19 203 PRO A N 1
ATOM 1604 C CA . PRO A 1 203 ? -14.898 -1.066 -3.799 1 94.19 203 PRO A CA 1
ATOM 1605 C C . PRO A 1 203 ? -14.805 -2.559 -3.49 1 94.19 203 PRO A C 1
ATOM 1607 O O . PRO A 1 203 ? -15 -2.971 -2.344 1 94.19 203 PRO A O 1
ATOM 1610 N N . GLU A 1 204 ? -14.414 -3.395 -4.523 1 93.56 204 GLU A N 1
ATOM 1611 C CA . GLU A 1 204 ? -14.172 -4.805 -4.234 1 93.56 204 GLU A CA 1
ATOM 1612 C C . GLU A 1 204 ? -12.969 -4.988 -3.318 1 93.56 204 GLU A C 1
ATOM 1614 O O . GLU A 1 204 ? -12.094 -4.121 -3.262 1 93.56 204 GLU A O 1
ATOM 1619 N N . ARG A 1 205 ? -13 -6.016 -2.6 1 94.06 205 ARG A N 1
ATOM 1620 C CA . ARG A 1 205 ? -11.938 -6.305 -1.647 1 94.06 205 ARG A CA 1
ATOM 1621 C C . ARG A 1 205 ? -10.805 -7.078 -2.312 1 94.06 205 ARG A C 1
ATOM 1623 O O . ARG A 1 205 ? -10.328 -8.078 -1.771 1 94.06 205 ARG A O 1
ATOM 1630 N N . HIS A 1 206 ? -10.438 -6.641 -3.471 1 97.12 206 HIS A N 1
ATOM 1631 C CA . HIS A 1 206 ? -9.297 -7.184 -4.195 1 97.12 206 HIS A CA 1
ATOM 1632 C C . HIS A 1 206 ? -8.062 -6.309 -4.016 1 97.12 206 HIS A C 1
ATOM 1634 O O . HIS A 1 206 ? -8.023 -5.18 -4.512 1 97.12 206 HIS A O 1
ATOM 1640 N N . VAL A 1 207 ? -7.078 -6.789 -3.316 1 98.5 207 VAL A N 1
ATOM 1641 C CA . VAL A 1 207 ? -5.879 -6.031 -2.982 1 98.5 207 VAL A CA 1
ATOM 1642 C C . VAL A 1 207 ? -4.656 -6.703 -3.609 1 98.5 207 VAL A C 1
ATOM 1644 O O . VAL A 1 207 ? -4.535 -7.93 -3.596 1 98.5 207 VAL A O 1
ATOM 1647 N N . TYR A 1 208 ? -3.777 -5.953 -4.191 1 98.81 208 TYR A N 1
ATOM 1648 C CA . TYR A 1 208 ? -2.477 -6.527 -4.512 1 98.81 208 TYR A CA 1
ATOM 1649 C C . TYR A 1 208 ? -1.369 -5.852 -3.711 1 98.81 208 TYR A C 1
ATOM 1651 O O . TYR A 1 208 ? -1.444 -4.656 -3.422 1 98.81 208 TYR A O 1
ATOM 1659 N N . VAL A 1 209 ? -0.371 -6.625 -3.367 1 98.94 209 VAL A N 1
ATOM 1660 C CA . VAL A 1 209 ? 0.753 -6.223 -2.529 1 98.94 209 VAL A CA 1
ATOM 1661 C C . VAL A 1 209 ? 2.066 -6.535 -3.24 1 98.94 209 VAL A C 1
ATOM 1663 O O . VAL A 1 209 ? 2.197 -7.582 -3.883 1 98.94 209 VAL A O 1
ATOM 1666 N N . ILE A 1 210 ? 3.01 -5.637 -3.221 1 98.94 210 ILE A N 1
ATOM 1667 C CA . ILE A 1 210 ? 4.391 -5.867 -3.627 1 98.94 210 ILE A CA 1
ATOM 1668 C C . ILE A 1 210 ? 5.316 -5.719 -2.422 1 98.94 210 ILE A C 1
ATOM 1670 O O . ILE A 1 210 ? 5.25 -4.719 -1.702 1 98.94 210 ILE A O 1
ATOM 1674 N N . ALA A 1 211 ? 6.121 -6.691 -2.164 1 98.88 211 ALA A N 1
ATOM 1675 C CA . ALA A 1 211 ? 7.043 -6.688 -1.031 1 98.88 211 ALA A CA 1
ATOM 1676 C C . ALA A 1 211 ? 8.461 -7.047 -1.474 1 98.88 211 ALA A C 1
ATOM 1678 O O . ALA A 1 211 ? 8.648 -7.738 -2.479 1 98.88 211 ALA A O 1
ATOM 1679 N N . LYS A 1 212 ? 9.43 -6.602 -0.759 1 98.62 212 LYS A N 1
ATOM 1680 C CA . LYS A 1 212 ? 10.844 -6.867 -1.036 1 98.62 212 LYS A CA 1
ATOM 1681 C C . LYS A 1 212 ? 11.516 -7.551 0.149 1 98.62 212 LYS A C 1
ATOM 1683 O O . LYS A 1 212 ? 11.344 -7.129 1.295 1 98.62 212 LYS A O 1
ATOM 1688 N N . LYS A 1 213 ? 12.18 -8.602 -0.115 1 98.25 213 LYS A N 1
ATOM 1689 C CA . LYS A 1 213 ? 13 -9.219 0.924 1 98.25 213 LYS A CA 1
ATOM 1690 C C . LYS A 1 213 ? 14.195 -8.336 1.275 1 98.25 213 LYS A C 1
ATOM 1692 O O . LYS A 1 213 ? 14.977 -7.965 0.398 1 98.25 213 LYS A O 1
ATOM 1697 N N . VAL A 1 214 ? 14.242 -7.957 2.559 1 94.94 214 VAL A N 1
ATOM 1698 C CA . VAL A 1 214 ? 15.312 -7.066 2.992 1 94.94 214 VAL A CA 1
ATOM 1699 C C . VAL A 1 214 ? 16.266 -7.82 3.912 1 94.94 214 VAL A C 1
ATOM 1701 O O . VAL A 1 214 ? 15.875 -8.781 4.578 1 94.94 214 VAL A O 1
ATOM 1704 N N . GLY A 1 215 ? 17.531 -7.867 3.652 1 79 215 GLY A N 1
ATOM 1705 C CA . GLY A 1 215 ? 18.547 -8.57 4.418 1 79 215 GLY A CA 1
ATOM 1706 C C . GLY A 1 215 ? 18.531 -8.219 5.895 1 79 215 GLY A C 1
ATOM 1707 O O . GLY A 1 215 ? 18.062 -7.141 6.273 1 79 215 GLY A O 1
ATOM 1708 N N . ALA A 1 216 ? 18.516 -9.359 6.742 1 60.72 216 ALA A N 1
ATOM 1709 C CA . ALA A 1 216 ? 18.688 -9.062 8.164 1 60.72 216 ALA A CA 1
ATOM 1710 C C . ALA A 1 216 ? 19.766 -7.996 8.375 1 60.72 216 ALA A C 1
ATOM 1712 O O . ALA A 1 216 ? 20.781 -7.996 7.691 1 60.72 216 ALA A O 1
ATOM 1713 N N . ALA A 1 217 ? 19.312 -6.773 8.695 1 44.56 217 ALA A N 1
ATOM 1714 C CA . ALA A 1 217 ? 20.359 -5.824 9.07 1 44.56 217 ALA A CA 1
ATOM 1715 C C . ALA A 1 217 ? 21.5 -6.527 9.781 1 44.56 217 ALA A C 1
ATOM 1717 O O . ALA A 1 217 ? 21.281 -7.324 10.695 1 44.56 217 ALA A O 1
ATOM 1718 N N . ILE A 1 218 ? 22.547 -7 9.156 1 32.88 218 ILE A N 1
ATOM 1719 C CA . ILE A 1 218 ? 23.688 -7.43 9.961 1 32.88 218 ILE A CA 1
ATOM 1720 C C . ILE A 1 218 ? 23.891 -6.469 11.125 1 32.88 218 ILE A C 1
ATOM 1722 O O . ILE A 1 218 ? 24.156 -5.281 10.93 1 32.88 218 ILE A O 1
ATOM 1726 N N . HIS A 1 219 ? 23.031 -6.543 12.078 1 29.56 219 HIS A N 1
ATOM 1727 C CA . HIS A 1 219 ? 23.594 -5.922 13.273 1 29.56 219 HIS A CA 1
ATOM 1728 C C . HIS A 1 219 ? 24.938 -6.562 13.641 1 29.56 219 HIS A C 1
ATOM 1730 O O . HIS A 1 219 ? 25.109 -7.77 13.477 1 29.56 219 HIS A O 1
ATOM 1736 N N . MET B 1 1 ? 15.023 18.953 -7.062 1 30.36 1 MET B N 1
ATOM 1737 C CA . MET B 1 1 ? 15.609 17.641 -6.742 1 30.36 1 MET B CA 1
ATOM 1738 C C . MET B 1 1 ? 16.094 17.609 -5.301 1 30.36 1 MET B C 1
ATOM 1740 O O . MET B 1 1 ? 16.875 18.469 -4.883 1 30.36 1 MET B O 1
ATOM 1744 N N . PHE B 1 2 ? 15.234 17.094 -4.379 1 41 2 PHE B N 1
ATOM 1745 C CA . PHE B 1 2 ? 15.609 16.938 -2.977 1 41 2 PHE B CA 1
ATOM 1746 C C . PHE B 1 2 ? 16.828 16.031 -2.842 1 41 2 PHE B C 1
ATOM 1748 O O . PHE B 1 2 ? 16.797 14.875 -3.264 1 41 2 PHE B O 1
ATOM 1755 N N . LEU B 1 3 ? 18.031 16.688 -2.93 1 38.19 3 LEU B N 1
ATOM 1756 C CA . LEU B 1 3 ? 19.219 15.883 -2.697 1 38.19 3 LEU B CA 1
ATOM 1757 C C . LEU B 1 3 ? 19.297 15.414 -1.248 1 38.19 3 LEU B C 1
ATOM 1759 O O . LEU B 1 3 ? 19.328 16.234 -0.327 1 38.19 3 LEU B O 1
ATOM 1763 N N . LEU B 1 4 ? 18.891 14.266 -0.992 1 45.53 4 LEU B N 1
ATOM 1764 C CA . LEU B 1 4 ? 18.781 13.703 0.35 1 45.53 4 LEU B CA 1
ATOM 1765 C C . LEU B 1 4 ? 20.078 13.039 0.763 1 45.53 4 LEU B C 1
ATOM 1767 O O . LEU B 1 4 ? 20.562 12.117 0.089 1 45.53 4 LEU B O 1
ATOM 1771 N N . GLU B 1 5 ? 21.078 13.898 1.285 1 47.19 5 GLU B N 1
ATOM 1772 C CA . GLU B 1 5 ? 22.234 13.188 1.829 1 47.19 5 GLU B CA 1
ATOM 1773 C C . GLU B 1 5 ? 21.969 12.727 3.26 1 47.19 5 GLU B C 1
ATOM 1775 O O . GLU B 1 5 ? 21.484 13.5 4.09 1 47.19 5 GLU B O 1
ATOM 1780 N N . PRO B 1 6 ? 22.078 11.492 3.504 1 47.44 6 PRO B N 1
ATOM 1781 C CA . PRO B 1 6 ? 21.969 11 4.879 1 47.44 6 PRO B CA 1
ATOM 1782 C C . PRO B 1 6 ? 23.016 11.609 5.805 1 47.44 6 PRO B C 1
ATOM 1784 O O . PRO B 1 6 ? 24.203 11.602 5.488 1 47.44 6 PRO B O 1
ATOM 1787 N N . LYS B 1 7 ? 22.984 12.68 6.375 1 44.91 7 LYS B N 1
ATOM 1788 C CA . LYS B 1 7 ? 23.984 13.148 7.332 1 44.91 7 LYS B CA 1
ATOM 1789 C C . LYS B 1 7 ? 23.562 12.828 8.766 1 44.91 7 LYS B C 1
ATOM 1791 O O . LYS B 1 7 ? 22.406 13.023 9.133 1 44.91 7 LYS B O 1
ATOM 1796 N N . GLN B 1 8 ? 24.234 12.086 9.414 1 47.03 8 GLN B N 1
ATOM 1797 C CA . GLN B 1 8 ? 24.109 11.883 10.859 1 47.03 8 GLN B CA 1
ATOM 1798 C C . GLN B 1 8 ? 24.156 13.219 11.602 1 47.03 8 GLN B C 1
ATOM 1800 O O . GLN B 1 8 ? 25.203 13.859 11.688 1 47.03 8 GLN B O 1
ATOM 1805 N N . SER B 1 9 ? 23.172 14.07 11.461 1 49.81 9 SER B N 1
ATOM 1806 C CA . SER B 1 9 ? 23.281 15.305 12.227 1 49.81 9 SER B CA 1
ATOM 1807 C C . SER B 1 9 ? 23.219 15.031 13.727 1 49.81 9 SER B C 1
ATOM 1809 O O . SER B 1 9 ? 22.422 14.227 14.188 1 49.81 9 SER B O 1
ATOM 1811 N N . SER B 1 10 ? 24.312 15.312 14.438 1 51.06 10 SER B N 1
ATOM 1812 C CA . SER B 1 10 ? 24.484 15.234 15.883 1 51.06 10 SER B CA 1
ATOM 1813 C C . SER B 1 10 ? 23.359 15.953 16.625 1 51.06 10 SER B C 1
ATOM 1815 O O . SER B 1 10 ? 23.141 15.711 17.812 1 51.06 10 SER B O 1
ATOM 1817 N N . ASN B 1 11 ? 22.766 16.953 16.062 1 57.94 11 ASN B N 1
ATOM 1818 C CA . ASN B 1 11 ? 21.781 17.656 16.859 1 57.94 11 ASN B CA 1
ATOM 1819 C C . ASN B 1 11 ? 20.359 17.156 16.578 1 57.94 11 ASN B C 1
ATOM 1821 O O . ASN B 1 11 ? 19.953 17.094 15.414 1 57.94 11 ASN B O 1
ATOM 1825 N N . PRO B 1 12 ? 19.672 16.75 17.578 1 70.19 12 PRO B N 1
ATOM 1826 C CA . PRO B 1 12 ? 18.297 16.266 17.391 1 70.19 12 PRO B CA 1
ATOM 1827 C C . PRO B 1 12 ? 17.406 17.297 16.719 1 70.19 12 PRO B C 1
ATOM 1829 O O . PRO B 1 12 ? 17.594 18.516 16.906 1 70.19 12 PRO B O 1
ATOM 1832 N N . MET B 1 13 ? 16.688 16.984 15.742 1 79.81 13 MET B N 1
ATOM 1833 C CA . MET B 1 13 ? 15.703 17.828 15.078 1 79.81 13 MET B CA 1
ATOM 1834 C C . MET B 1 13 ? 14.836 18.562 16.094 1 79.81 13 MET B C 1
ATOM 1836 O O . MET B 1 13 ? 14.383 17.953 17.078 1 79.81 13 MET B O 1
ATOM 1840 N N . GLN B 1 14 ? 14.773 19.891 15.969 1 86.62 14 GLN B N 1
ATOM 1841 C CA . GLN B 1 14 ? 13.898 20.703 16.812 1 86.62 14 GLN B CA 1
ATOM 1842 C C . GLN B 1 14 ? 12.75 21.297 16 1 86.62 14 GLN B C 1
ATOM 1844 O O . GLN B 1 14 ? 12.984 22.078 15.07 1 86.62 14 GLN B O 1
ATOM 1849 N N . PRO B 1 15 ? 11.523 21.062 16.359 1 92.81 15 PRO B N 1
ATOM 1850 C CA . PRO B 1 15 ? 10.367 21.547 15.602 1 92.81 15 PRO B CA 1
ATOM 1851 C C . PRO B 1 15 ? 10.383 23.047 15.398 1 92.81 15 PRO B C 1
ATOM 1853 O O . PRO B 1 15 ? 10 23.547 14.328 1 92.81 15 PRO B O 1
ATOM 1856 N N . GLN B 1 16 ? 10.859 23.766 16.344 1 92.38 16 GLN B N 1
ATOM 1857 C CA . GLN B 1 16 ? 10.883 25.219 16.25 1 92.38 16 GLN B CA 1
ATOM 1858 C C . GLN B 1 16 ? 11.844 25.688 15.164 1 92.38 16 GLN B C 1
ATOM 1860 O O . GLN B 1 16 ? 11.633 26.734 14.539 1 92.38 16 GLN B O 1
ATOM 1865 N N . GLU B 1 17 ? 12.898 24.906 14.992 1 91.19 17 GLU B N 1
ATOM 1866 C CA . GLU B 1 17 ? 13.828 25.234 13.914 1 91.19 17 GLU B CA 1
ATOM 1867 C C . GLU B 1 17 ? 13.18 25.031 12.547 1 91.19 17 GLU B C 1
ATOM 1869 O O . GLU B 1 17 ? 13.391 25.828 11.625 1 91.19 17 GLU B O 1
ATOM 1874 N N . THR B 1 18 ? 12.43 23.938 12.438 1 92.62 18 THR B N 1
ATOM 1875 C CA . THR B 1 18 ? 11.672 23.703 11.219 1 92.62 18 THR B CA 1
ATOM 1876 C C . THR B 1 18 ? 10.688 24.844 10.969 1 92.62 18 THR B C 1
ATOM 1878 O O . THR B 1 18 ? 10.57 25.328 9.844 1 92.62 18 THR B O 1
ATOM 1881 N N . ALA B 1 19 ? 10.008 25.344 12.016 1 95 19 ALA B N 1
ATOM 1882 C CA . ALA B 1 19 ? 9.078 26.453 11.922 1 95 19 ALA B CA 1
ATOM 1883 C C . ALA B 1 19 ? 9.758 27.703 11.352 1 95 19 ALA B C 1
ATOM 1885 O O . ALA B 1 19 ? 9.227 28.344 10.438 1 95 19 ALA B O 1
ATOM 1886 N N . ALA B 1 20 ? 10.891 28 11.898 1 94.25 20 ALA B N 1
ATOM 1887 C CA . ALA B 1 20 ? 11.633 29.188 11.484 1 94.25 20 ALA B CA 1
ATOM 1888 C C . ALA B 1 20 ? 12.023 29.109 10.008 1 94.25 20 ALA B C 1
ATOM 1890 O O . ALA B 1 20 ? 11.969 30.094 9.289 1 94.25 20 ALA B O 1
ATOM 1891 N N . ARG B 1 21 ? 12.43 27.922 9.633 1 92.88 21 ARG B N 1
ATOM 1892 C CA . ARG B 1 21 ? 12.82 27.719 8.242 1 92.88 21 ARG B CA 1
ATOM 1893 C C . ARG B 1 21 ? 11.625 27.922 7.305 1 92.88 21 ARG B C 1
ATOM 1895 O O . ARG B 1 21 ? 11.75 28.578 6.27 1 92.88 21 ARG B O 1
ATOM 1902 N N . TYR B 1 22 ? 10.508 27.422 7.676 1 94.88 22 TYR B N 1
ATOM 1903 C CA . TYR B 1 22 ? 9.336 27.562 6.828 1 94.88 22 TYR B CA 1
ATOM 1904 C C . TYR B 1 22 ? 8.805 29 6.867 1 94.88 22 TYR B C 1
ATOM 1906 O O . TYR B 1 22 ? 8.258 29.484 5.879 1 94.88 22 TYR B O 1
ATOM 1914 N N . ASP B 1 23 ? 8.984 29.75 7.973 1 96.25 23 ASP B N 1
ATOM 1915 C CA . ASP B 1 23 ? 8.656 31.156 8.016 1 96.25 23 ASP B CA 1
ATOM 1916 C C . ASP B 1 23 ? 9.406 31.938 6.93 1 96.25 23 ASP B C 1
ATOM 1918 O O . ASP B 1 23 ? 8.836 32.812 6.277 1 96.25 23 ASP B O 1
ATOM 1922 N N . THR B 1 24 ? 10.609 31.469 6.703 1 93.94 24 THR B N 1
ATOM 1923 C CA . THR B 1 24 ? 11.484 32.188 5.773 1 93.94 24 THR B CA 1
ATOM 1924 C C . THR B 1 24 ? 11.016 31.984 4.332 1 93.94 24 THR B C 1
ATOM 1926 O O . THR B 1 24 ? 11.141 32.875 3.506 1 93.94 24 THR B O 1
ATOM 1929 N N . ILE B 1 25 ? 10.414 30.875 4.07 1 93.25 25 ILE B N 1
ATOM 1930 C CA . ILE B 1 25 ? 10.117 30.594 2.672 1 93.25 25 ILE B CA 1
ATOM 1931 C C . ILE B 1 25 ? 8.602 30.656 2.447 1 93.25 25 ILE B C 1
ATOM 1933 O O . ILE B 1 25 ? 8.117 30.266 1.382 1 93.25 25 ILE B O 1
ATOM 1937 N N . ALA B 1 26 ? 7.828 31.109 3.359 1 95.19 26 ALA B N 1
ATOM 1938 C CA . ALA B 1 26 ? 6.375 30.984 3.354 1 95.19 26 ALA B CA 1
ATOM 1939 C C . ALA B 1 26 ? 5.777 31.656 2.117 1 95.19 26 ALA B C 1
ATOM 1941 O O . ALA B 1 26 ? 4.938 31.062 1.432 1 95.19 26 ALA B O 1
ATOM 1942 N N . GLN B 1 27 ? 6.188 32.875 1.805 1 94.06 27 GLN B N 1
ATOM 1943 C CA . GLN B 1 27 ? 5.656 33.594 0.655 1 94.06 27 GLN B CA 1
ATOM 1944 C C . GLN B 1 27 ? 6.012 32.906 -0.651 1 94.06 27 GLN B C 1
ATOM 1946 O O . GLN B 1 27 ? 5.168 32.75 -1.537 1 94.06 27 GLN B O 1
ATOM 1951 N N . TRP B 1 28 ? 7.238 32.5 -0.686 1 92.75 28 TRP B N 1
ATOM 1952 C CA . TRP B 1 28 ? 7.68 31.766 -1.862 1 92.75 28 TRP B CA 1
ATOM 1953 C C . TRP B 1 28 ? 6.859 30.5 -2.045 1 92.75 28 TRP B C 1
ATOM 1955 O O . TRP B 1 28 ? 6.41 30.203 -3.154 1 92.75 28 TRP B O 1
ATOM 1965 N N . TRP B 1 29 ? 6.703 29.75 -0.971 1 92.75 29 TRP B N 1
ATOM 1966 C CA . TRP B 1 29 ? 5.934 28.516 -0.987 1 92.75 29 TRP B CA 1
ATOM 1967 C C . TRP B 1 29 ? 4.523 28.75 -1.511 1 92.75 29 TRP B C 1
ATOM 1969 O O . TRP B 1 29 ? 4.035 28.016 -2.365 1 92.75 29 TRP B O 1
ATOM 1979 N N . GLN B 1 30 ? 3.879 29.781 -1.024 1 93 30 GLN B N 1
ATOM 1980 C CA . GLN B 1 30 ? 2.516 30.094 -1.437 1 93 30 GLN B CA 1
ATOM 1981 C C . GLN B 1 30 ? 2.443 30.375 -2.934 1 93 30 GLN B C 1
ATOM 1983 O O . GLN B 1 30 ? 1.559 29.875 -3.627 1 93 30 GLN B O 1
ATOM 1988 N N . THR B 1 31 ? 3.367 31.141 -3.428 1 91.81 31 THR B N 1
ATOM 1989 C CA . THR B 1 31 ? 3.396 31.5 -4.84 1 91.81 31 THR B CA 1
ATOM 1990 C C . THR B 1 31 ? 3.65 30.281 -5.707 1 91.81 31 THR B C 1
ATOM 1992 O O . THR B 1 31 ? 2.959 30.062 -6.703 1 91.81 31 THR B O 1
ATOM 1995 N N . GLN B 1 32 ? 4.543 29.438 -5.277 1 90.5 32 GLN B N 1
ATOM 1996 C CA . GLN B 1 32 ? 4.957 28.281 -6.059 1 90.5 32 GLN B CA 1
ATOM 1997 C C . GLN B 1 32 ? 3.857 27.219 -6.094 1 90.5 32 GLN B C 1
ATOM 1999 O O . GLN B 1 32 ? 3.725 26.484 -7.078 1 90.5 32 GLN B O 1
ATOM 2004 N N . HIS B 1 33 ? 3.01 27.172 -5.059 1 90.81 33 HIS B N 1
ATOM 2005 C CA . HIS B 1 33 ? 2.078 26.047 -4.953 1 90.81 33 HIS B CA 1
ATOM 2006 C C . HIS B 1 33 ? 0.636 26.516 -5.125 1 90.81 33 HIS B C 1
ATOM 2008 O O . HIS B 1 33 ? -0.299 25.734 -4.957 1 90.81 33 HIS B O 1
ATOM 2014 N N . GLN B 1 34 ? 0.429 27.734 -5.465 1 83.81 34 GLN B N 1
ATOM 2015 C CA . GLN B 1 34 ? -0.911 28.297 -5.574 1 83.81 34 GLN B CA 1
ATOM 2016 C C . GLN B 1 34 ? -1.766 27.516 -6.559 1 83.81 34 GLN B C 1
ATOM 2018 O O . GLN B 1 34 ? -2.945 27.266 -6.305 1 83.81 34 GLN B O 1
ATOM 2023 N N . ASP B 1 35 ? -1.242 26.984 -7.656 1 88.12 35 ASP B N 1
ATOM 2024 C CA . ASP B 1 35 ? -1.986 26.219 -8.664 1 88.12 35 ASP B CA 1
ATOM 2025 C C . ASP B 1 35 ? -1.402 24.828 -8.844 1 88.12 35 ASP B C 1
ATOM 2027 O O . ASP B 1 35 ? -1.569 24.219 -9.906 1 88.12 35 ASP B O 1
ATOM 2031 N N . SER B 1 36 ? -0.681 24.438 -7.82 1 93.62 36 SER B N 1
ATOM 2032 C CA . SER B 1 36 ? -0.017 23.141 -7.914 1 93.62 36 SER B CA 1
ATOM 2033 C C . SER B 1 36 ? -1.011 22 -7.746 1 93.62 36 SER B C 1
ATOM 2035 O O . SER B 1 36 ? -1.939 22.094 -6.938 1 93.62 36 SER B O 1
ATOM 2037 N N . GLN B 1 37 ? -0.836 20.938 -8.5 1 95.38 37 GLN B N 1
ATOM 2038 C CA . GLN B 1 37 ? -1.637 19.719 -8.367 1 95.38 37 GLN B CA 1
ATOM 2039 C C . GLN B 1 37 ? -0.932 18.688 -7.488 1 95.38 37 GLN B C 1
ATOM 2041 O O . GLN B 1 37 ? -1.441 17.594 -7.285 1 95.38 37 GLN B O 1
ATOM 2046 N N . TYR B 1 38 ? 0.185 19.125 -6.961 1 95.81 38 TYR B N 1
ATOM 2047 C CA . TYR B 1 38 ? 1.034 18.219 -6.188 1 95.81 38 TYR B CA 1
ATOM 2048 C C . TYR B 1 38 ? 0.295 17.688 -4.969 1 95.81 38 TYR B C 1
ATOM 2050 O O . TYR B 1 38 ? -0.109 18.469 -4.094 1 95.81 38 TYR B O 1
ATOM 2058 N N . GLY B 1 39 ? 0.043 16.391 -4.902 1 97.38 39 GLY B N 1
ATOM 2059 C CA . GLY B 1 39 ? -0.56 15.703 -3.77 1 97.38 39 GLY B CA 1
ATOM 2060 C C . GLY B 1 39 ? -2.062 15.547 -3.896 1 97.38 39 GLY B C 1
ATOM 2061 O O . GLY B 1 39 ? -2.684 14.805 -3.133 1 97.38 39 GLY B O 1
ATOM 2062 N N . LEU B 1 40 ? -2.717 16.219 -4.852 1 98 40 LEU B N 1
ATOM 2063 C CA . LEU B 1 40 ? -4.172 16.266 -4.926 1 98 40 LEU B CA 1
ATOM 2064 C C . LEU B 1 40 ? -4.73 14.914 -5.371 1 98 40 LEU B C 1
ATOM 2066 O O . LEU B 1 40 ? -5.805 14.508 -4.93 1 98 40 LEU B O 1
ATOM 2070 N N . ARG B 1 41 ? -3.977 14.234 -6.27 1 98 41 ARG B N 1
ATOM 2071 C CA . ARG B 1 41 ? -4.426 12.906 -6.68 1 98 41 ARG B CA 1
ATOM 2072 C C . ARG B 1 41 ? -4.441 11.945 -5.496 1 98 41 ARG B C 1
ATOM 2074 O O . ARG B 1 41 ? -5.352 11.125 -5.367 1 98 41 ARG B O 1
ATOM 2081 N N . GLN B 1 42 ? -3.418 12.008 -4.656 1 98.56 42 GLN B N 1
ATOM 2082 C CA . GLN B 1 42 ? -3.338 11.172 -3.461 1 98.56 42 GLN B CA 1
ATOM 2083 C C . GLN B 1 42 ? -4.449 11.523 -2.477 1 98.56 42 GLN B C 1
ATOM 2085 O O . GLN B 1 42 ? -5.059 10.625 -1.881 1 98.56 42 GLN B O 1
ATOM 2090 N N . LEU B 1 43 ? -4.73 12.82 -2.346 1 98.69 43 LEU B N 1
ATOM 2091 C CA . LEU B 1 43 ? -5.82 13.258 -1.479 1 98.69 43 LEU B CA 1
ATOM 2092 C C . LEU B 1 43 ? -7.16 12.719 -1.977 1 98.69 43 LEU B C 1
ATOM 2094 O O . LEU B 1 43 ? -7.973 12.242 -1.185 1 98.69 43 LEU B O 1
ATOM 2098 N N . GLU B 1 44 ? -7.371 12.828 -3.295 1 98.25 44 GLU B N 1
ATOM 2099 C CA . GLU B 1 44 ? -8.617 12.32 -3.877 1 98.25 44 GLU B CA 1
ATOM 2100 C C . GLU B 1 44 ? -8.797 10.836 -3.59 1 98.25 44 GLU B C 1
ATOM 2102 O O . GLU B 1 44 ? -9.914 10.383 -3.324 1 98.25 44 GLU B O 1
ATOM 2107 N N . ARG B 1 45 ? -7.738 10.078 -3.67 1 98.38 45 ARG B N 1
ATOM 2108 C CA . ARG B 1 45 ? -7.809 8.664 -3.334 1 98.38 45 ARG B CA 1
ATOM 2109 C C . ARG B 1 45 ? -8.234 8.461 -1.884 1 98.38 45 ARG B C 1
ATOM 2111 O O . ARG B 1 45 ? -9.07 7.605 -1.588 1 98.38 45 ARG B O 1
ATOM 2118 N N . ALA B 1 46 ? -7.66 9.234 -0.985 1 98.69 46 ALA B N 1
ATOM 2119 C CA . ALA B 1 46 ? -8.031 9.141 0.424 1 98.69 46 ALA B CA 1
ATOM 2120 C C . ALA B 1 46 ? -9.516 9.453 0.624 1 98.69 46 ALA B C 1
ATOM 2122 O O . ALA B 1 46 ? -10.203 8.758 1.377 1 98.69 46 ALA B O 1
ATOM 2123 N N . ILE B 1 47 ? -9.992 10.484 -0.062 1 98.38 47 ILE B N 1
ATOM 2124 C CA . ILE B 1 47 ? -11.375 10.922 0.061 1 98.38 47 ILE B CA 1
ATOM 2125 C C . ILE B 1 47 ? -12.32 9.812 -0.396 1 98.38 47 ILE B C 1
ATOM 2127 O O . ILE B 1 47 ? -13.391 9.625 0.179 1 98.38 47 ILE B O 1
ATOM 2131 N N . GLN B 1 48 ? -11.875 9.031 -1.371 1 97.25 48 GLN B N 1
ATOM 2132 C CA . GLN B 1 48 ? -12.695 7.941 -1.898 1 97.25 48 GLN B CA 1
ATOM 2133 C C . GLN B 1 48 ? -12.992 6.906 -0.82 1 97.25 48 GLN B C 1
ATOM 2135 O O . GLN B 1 48 ? -13.977 6.176 -0.912 1 97.25 48 GLN B O 1
ATOM 2140 N N . PHE B 1 49 ? -12.156 6.809 0.175 1 97.69 49 PHE B N 1
ATOM 2141 C CA . PHE B 1 49 ? -12.344 5.801 1.211 1 97.69 49 PHE B CA 1
ATOM 2142 C C . PHE B 1 49 ? -13.258 6.316 2.316 1 97.69 49 PHE B C 1
ATOM 2144 O O . PHE B 1 49 ? -13.688 5.551 3.18 1 97.69 49 PHE B O 1
ATOM 2151 N N . VAL B 1 50 ? -13.492 7.641 2.342 1 97.25 50 VAL B N 1
ATOM 2152 C CA . VAL B 1 50 ? -14.391 8.211 3.342 1 97.25 50 VAL B CA 1
ATOM 2153 C C . VAL B 1 50 ? -15.836 7.887 2.99 1 97.25 50 VAL B C 1
ATOM 2155 O O . VAL B 1 50 ? -16.25 8.023 1.836 1 97.25 50 VAL B O 1
ATOM 2158 N N . ASP B 1 51 ? -16.578 7.469 3.975 1 92.88 51 ASP B N 1
ATOM 2159 C CA . ASP B 1 51 ? -18 7.195 3.768 1 92.88 51 ASP B CA 1
ATOM 2160 C C . ASP B 1 51 ? -18.734 8.438 3.275 1 92.88 51 ASP B C 1
ATOM 2162 O O . ASP B 1 51 ? -18.812 9.438 3.994 1 92.88 51 ASP B O 1
ATOM 2166 N N . PRO B 1 52 ? -19.234 8.391 2.109 1 89.88 52 PRO B N 1
A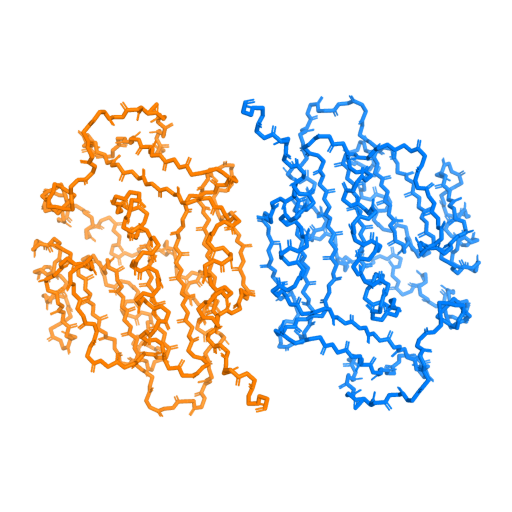TOM 2167 C CA . PRO B 1 52 ? -19.875 9.586 1.537 1 89.88 52 PRO B CA 1
ATOM 2168 C C . PRO B 1 52 ? -21.109 10.023 2.303 1 89.88 52 PRO B C 1
ATOM 2170 O O . PRO B 1 52 ? -21.531 11.172 2.195 1 89.88 52 PRO B O 1
ATOM 2173 N N . THR B 1 53 ? -21.656 9.086 3.076 1 90.12 53 THR B N 1
ATOM 2174 C CA . THR B 1 53 ? -22.891 9.398 3.779 1 90.12 53 THR B CA 1
ATOM 2175 C C . THR B 1 53 ? -22.609 9.891 5.195 1 90.12 53 THR B C 1
ATOM 2177 O O . THR B 1 53 ? -23.5 10.383 5.883 1 90.12 53 THR B O 1
ATOM 2180 N N . HIS B 1 54 ? -21.359 9.742 5.547 1 87 54 HIS B N 1
ATOM 2181 C CA . HIS B 1 54 ? -21 10.141 6.902 1 87 54 HIS B CA 1
ATOM 2182 C C . HIS B 1 54 ? -21.094 11.648 7.078 1 87 54 HIS B C 1
ATOM 2184 O O . HIS B 1 54 ? -20.578 12.406 6.246 1 87 54 HIS B O 1
ATOM 2190 N N . GLN B 1 55 ? -21.797 12.039 8.016 1 88.06 55 GLN B N 1
ATOM 2191 C CA . GLN B 1 55 ? -21.906 13.445 8.398 1 88.06 55 GLN B CA 1
ATOM 2192 C C . GLN B 1 55 ? -21.812 13.617 9.914 1 88.06 55 GLN B C 1
ATOM 2194 O O . GLN B 1 55 ? -22.297 12.758 10.664 1 88.06 55 GLN B O 1
ATOM 2199 N N . PRO B 1 56 ? -21.141 14.758 10.328 1 82.69 56 PRO B N 1
ATOM 2200 C CA . PRO B 1 56 ? -20.391 15.758 9.562 1 82.69 56 PRO B CA 1
ATOM 2201 C C . PRO B 1 56 ? -19.031 15.234 9.086 1 82.69 56 PRO B C 1
ATOM 2203 O O . PRO B 1 56 ? -18.438 14.359 9.727 1 82.69 56 PRO B O 1
ATOM 2206 N N . LYS B 1 57 ? -18.562 15.75 8.031 1 93.94 57 LYS B N 1
ATOM 2207 C CA . LYS B 1 57 ? -17.234 15.43 7.531 1 93.94 57 LYS B CA 1
ATOM 2208 C C . LYS B 1 57 ? -16.219 16.484 7.98 1 93.94 57 LYS B C 1
ATOM 2210 O O . LYS B 1 57 ? -16.062 17.516 7.328 1 93.94 57 LYS B O 1
ATOM 2215 N N . LEU B 1 58 ? -15.641 16.219 9.125 1 97.69 58 LEU B N 1
ATOM 2216 C CA . LEU B 1 58 ? -14.586 17.094 9.625 1 97.69 58 LEU B CA 1
ATOM 2217 C C . LEU B 1 58 ? -13.211 16.578 9.203 1 97.69 58 LEU B C 1
ATOM 2219 O O . LEU B 1 58 ? -12.922 15.391 9.336 1 97.69 58 LEU B O 1
ATOM 2223 N N . ALA B 1 59 ? -12.43 17.453 8.625 1 98.44 59 ALA B N 1
ATOM 2224 C CA . ALA B 1 59 ? -11.086 17.078 8.195 1 98.44 59 ALA B CA 1
ATOM 2225 C C . ALA B 1 59 ? -10.031 17.969 8.867 1 98.44 59 ALA B C 1
ATOM 2227 O O . ALA B 1 59 ? -10.289 19.141 9.148 1 98.44 59 ALA B O 1
ATOM 2228 N N . LEU B 1 60 ? -8.906 17.422 9.156 1 98.56 60 LEU B N 1
ATOM 2229 C CA . LEU B 1 60 ? -7.754 18.141 9.688 1 98.56 60 LEU B CA 1
ATOM 2230 C C . LEU B 1 60 ? -6.551 18 8.758 1 98.56 60 LEU B C 1
ATOM 2232 O O . LEU B 1 60 ? -6.199 16.891 8.352 1 98.56 60 LEU B O 1
ATOM 2236 N N . GLU B 1 61 ? -6.031 19.094 8.375 1 98.44 61 GLU B N 1
ATOM 2237 C CA . GLU B 1 61 ? -4.758 19.094 7.66 1 98.44 61 GLU B CA 1
ATOM 2238 C C . GLU B 1 61 ? -3.602 19.453 8.586 1 98.44 61 GLU B C 1
ATOM 2240 O O . GLU B 1 61 ? -3.488 20.609 9.023 1 98.44 61 GLU B O 1
ATOM 2245 N N . VAL B 1 62 ? -2.744 18.484 8.867 1 98.5 62 VAL B N 1
ATOM 2246 C CA . VAL B 1 62 ? -1.563 18.672 9.703 1 98.5 62 VAL B CA 1
ATOM 2247 C C . VAL B 1 62 ? -0.389 19.141 8.844 1 98.5 62 VAL B C 1
ATOM 2249 O O . VAL B 1 62 ? 0.029 18.438 7.922 1 98.5 62 VAL B O 1
ATOM 2252 N N . GLY B 1 63 ? 0.245 20.219 9.211 1 98 63 GLY B N 1
ATOM 2253 C CA . GLY B 1 63 ? 1.182 20.859 8.297 1 98 63 GLY B CA 1
ATOM 2254 C C . GLY B 1 63 ? 0.515 21.422 7.059 1 98 63 GLY B C 1
ATOM 2255 O O . GLY B 1 63 ? 0.936 21.141 5.934 1 98 63 GLY B O 1
ATOM 2256 N N . CYS B 1 64 ? -0.491 22.312 7.254 1 97.25 64 CYS B N 1
ATOM 2257 C CA . CYS B 1 64 ? -1.386 22.703 6.172 1 97.25 64 CYS B CA 1
ATOM 2258 C C . CYS B 1 64 ? -0.711 23.719 5.246 1 97.25 64 CYS B C 1
ATOM 2260 O O . CYS B 1 64 ? -1.163 23.938 4.121 1 97.25 64 CYS B O 1
ATOM 2262 N N . GLY B 1 65 ? 0.365 24.359 5.668 1 96.06 65 GLY B N 1
ATOM 2263 C CA . GLY B 1 65 ? 1.062 25.344 4.844 1 96.06 65 GLY B CA 1
ATOM 2264 C C . GLY B 1 65 ? 0.215 26.547 4.504 1 96.06 65 GLY B C 1
ATOM 2265 O O . GLY B 1 65 ? -0.644 26.953 5.289 1 96.06 65 GLY B O 1
ATOM 2266 N N . SER B 1 66 ? 0.564 27.125 3.381 1 93.75 66 SER B N 1
ATOM 2267 C CA . SER B 1 66 ? -0.009 28.422 3.086 1 93.75 66 SER B CA 1
ATOM 2268 C C . SER B 1 66 ? -0.871 28.391 1.829 1 93.75 66 SER B C 1
ATOM 2270 O O . SER B 1 66 ? -1.644 29.312 1.567 1 93.75 66 SER B O 1
ATOM 2272 N N . SER B 1 67 ? -0.7 27.438 0.976 1 82.06 67 SER B N 1
ATOM 2273 C CA . SER B 1 67 ? -1.276 27.469 -0.365 1 82.06 67 SER B CA 1
ATOM 2274 C C . SER B 1 67 ? -2.766 27.156 -0.336 1 82.06 67 SER B C 1
ATOM 2276 O O . SER B 1 67 ? -3.512 27.547 -1.234 1 82.06 67 SER B O 1
ATOM 2278 N N . GLY B 1 68 ? -3.211 26.344 0.506 1 87.62 68 GLY B N 1
ATOM 2279 C CA . GLY B 1 68 ? -4.617 26.047 0.724 1 87.62 68 GLY B CA 1
ATOM 2280 C C . GLY B 1 68 ? -5.184 25.062 -0.285 1 87.62 68 GLY B C 1
ATOM 2281 O O . GLY B 1 68 ? -6.395 24.828 -0.309 1 87.62 68 GLY B O 1
ATOM 2282 N N . ARG B 1 69 ? -4.383 24.484 -1.145 1 92.69 69 ARG B N 1
ATOM 2283 C CA . ARG B 1 69 ? -4.887 23.625 -2.211 1 92.69 69 ARG B CA 1
ATOM 2284 C C . ARG B 1 69 ? -5.633 22.422 -1.641 1 92.69 69 ARG B C 1
ATOM 2286 O O . ARG B 1 69 ? -6.668 22.016 -2.174 1 92.69 69 ARG B O 1
ATOM 2293 N N . PHE B 1 70 ? -5.117 21.844 -0.566 1 96.38 70 PHE B N 1
ATOM 2294 C CA . PHE B 1 70 ? -5.824 20.734 0.054 1 96.38 70 PHE B CA 1
ATOM 2295 C C . PHE B 1 70 ? -7.125 21.203 0.691 1 96.38 70 PHE B C 1
ATOM 2297 O O . PHE B 1 70 ? -8.156 20.531 0.588 1 96.38 70 PHE B O 1
ATOM 2304 N N . ILE B 1 71 ? -7.066 22.359 1.321 1 94.62 71 ILE B N 1
ATOM 2305 C CA . ILE B 1 71 ? -8.242 22.938 1.965 1 94.62 71 ILE B CA 1
ATOM 2306 C C . ILE B 1 71 ? -9.344 23.141 0.93 1 94.62 71 ILE B C 1
ATOM 2308 O O . ILE B 1 71 ? -10.5 22.781 1.157 1 94.62 71 ILE B O 1
ATOM 2312 N N . GLU B 1 72 ? -8.969 23.719 -0.185 1 94.44 72 GLU B N 1
ATOM 2313 C CA . GLU B 1 72 ? -9.93 23.969 -1.255 1 94.44 72 GLU B CA 1
ATOM 2314 C C . GLU B 1 72 ? -10.516 22.656 -1.781 1 94.44 72 GLU B C 1
ATOM 2316 O O . GLU B 1 72 ? -11.734 22.547 -1.962 1 94.44 72 GLU B O 1
ATOM 2321 N N . CYS B 1 73 ? -9.68 21.734 -2.027 1 96.38 73 CYS B N 1
ATOM 2322 C CA . CYS B 1 73 ? -10.133 20.438 -2.52 1 96.38 73 CYS B CA 1
ATOM 2323 C C . CYS B 1 73 ? -11.109 19.797 -1.548 1 96.38 73 CYS B C 1
ATOM 2325 O O . CYS B 1 73 ? -12.195 19.359 -1.947 1 96.38 73 CYS B O 1
ATOM 2327 N N . LEU B 1 74 ? -10.781 19.781 -0.29 1 97.06 74 LEU B N 1
ATOM 2328 C CA . LEU B 1 74 ? -11.609 19.156 0.741 1 97.06 74 LEU B CA 1
ATOM 2329 C C . LEU B 1 74 ? -12.93 19.891 0.904 1 97.06 74 LEU B C 1
ATOM 2331 O O . LEU B 1 74 ? -13.984 19.266 1.008 1 97.06 74 LEU B O 1
ATOM 2335 N N . SER B 1 75 ? -12.852 21.219 0.899 1 95.5 75 SER B N 1
ATOM 2336 C CA . SER B 1 75 ? -14.062 22.016 1.02 1 95.5 75 SER B CA 1
ATOM 2337 C C . SER B 1 75 ? -15.023 21.75 -0.14 1 95.5 75 SER B C 1
ATOM 2339 O O . SER B 1 75 ? -16.219 21.594 0.065 1 95.5 75 SER B O 1
ATOM 2341 N N . ASN B 1 76 ? -14.43 21.656 -1.301 1 95.44 76 ASN B N 1
ATOM 2342 C CA . ASN B 1 76 ? -15.227 21.391 -2.496 1 95.44 76 ASN B CA 1
ATOM 2343 C C . ASN B 1 76 ? -15.867 20.016 -2.451 1 95.44 76 ASN B C 1
ATOM 2345 O O . ASN B 1 76 ? -16.828 19.75 -3.172 1 95.44 76 ASN B O 1
ATOM 2349 N N . ARG B 1 77 ? -15.312 19.156 -1.619 1 95.62 77 ARG B N 1
ATOM 2350 C CA . ARG B 1 77 ? -15.844 17.797 -1.488 1 95.62 77 ARG B CA 1
ATOM 2351 C C . ARG B 1 77 ? -16.75 17.688 -0.269 1 95.62 77 ARG B C 1
ATOM 2353 O O . ARG B 1 77 ? -17.141 16.578 0.129 1 95.62 77 ARG B O 1
ATOM 2360 N N . GLY B 1 78 ? -17.047 18.812 0.393 1 95.06 78 GLY B N 1
ATOM 2361 C CA . GLY B 1 78 ? -18.062 18.844 1.435 1 95.06 78 GLY B CA 1
ATOM 2362 C C . GLY B 1 78 ? -17.484 18.703 2.832 1 95.06 78 GLY B C 1
ATOM 2363 O O . GLY B 1 78 ? -18.234 18.547 3.801 1 95.06 78 GLY B O 1
ATOM 2364 N N . PHE B 1 79 ? -16.219 18.781 2.969 1 97.44 79 PHE B N 1
ATOM 2365 C CA . PHE B 1 79 ? -15.609 18.703 4.289 1 97.44 79 PHE B CA 1
ATOM 2366 C C . PHE B 1 79 ? -15.586 20.062 4.965 1 97.44 79 PHE B C 1
ATOM 2368 O O . PHE B 1 79 ? -15.383 21.094 4.301 1 97.44 79 PHE B O 1
ATOM 2375 N N . GLN B 1 80 ? -15.852 20.094 6.246 1 97.31 80 GLN B N 1
ATOM 2376 C CA . GLN B 1 80 ? -15.383 21.188 7.09 1 97.31 80 GLN B CA 1
ATOM 2377 C C . GLN B 1 80 ? -13.922 21 7.48 1 97.31 80 GLN B C 1
ATOM 2379 O O . GLN B 1 80 ? -13.586 20.062 8.203 1 97.31 80 GLN B O 1
ATOM 2384 N N . VAL B 1 81 ? -13.086 21.891 7.055 1 97.62 81 VAL B N 1
ATOM 2385 C CA . VAL B 1 81 ? -11.648 21.656 7.152 1 97.62 81 VAL B CA 1
ATOM 2386 C C . VAL B 1 81 ? -11.039 22.578 8.211 1 97.62 81 VAL B C 1
ATOM 2388 O O . VAL B 1 81 ? -11.422 23.734 8.32 1 97.62 81 VAL B O 1
ATOM 2391 N N . GLU B 1 82 ? -10.156 22.047 8.984 1 98.12 82 GLU B N 1
ATOM 2392 C CA . GLU B 1 82 ? -9.258 22.781 9.875 1 98.12 82 GLU B CA 1
ATOM 2393 C C . GLU B 1 82 ? -7.801 22.547 9.492 1 98.12 82 GLU B C 1
ATOM 2395 O O . GLU B 1 82 ? -7.453 21.5 8.953 1 98.12 82 GLU B O 1
ATOM 2400 N N . GLY B 1 83 ? -7.016 23.547 9.703 1 98.25 83 GLY B N 1
ATOM 2401 C CA . GLY B 1 83 ? -5.598 23.438 9.398 1 98.25 83 GLY B CA 1
ATOM 2402 C C . GLY B 1 83 ? -4.703 23.688 10.594 1 98.25 83 GLY B C 1
ATOM 2403 O O . GLY B 1 83 ? -5.02 24.531 11.445 1 98.25 83 GLY B O 1
ATOM 2404 N N . LEU B 1 84 ? -3.613 23 10.688 1 98.38 84 LEU B N 1
ATOM 2405 C CA . LEU B 1 84 ? -2.611 23.172 11.734 1 98.38 84 LEU B CA 1
ATOM 2406 C C . LEU B 1 84 ? -1.211 23.266 11.133 1 98.38 84 LEU B C 1
ATOM 2408 O O . LEU B 1 84 ? -0.854 22.484 10.25 1 98.38 84 LEU B O 1
ATOM 2412 N N . ASP B 1 85 ? -0.464 24.219 11.531 1 98.5 85 ASP B N 1
ATOM 2413 C CA . ASP B 1 85 ? 0.937 24.375 11.148 1 98.5 85 ASP B CA 1
ATOM 2414 C C . ASP B 1 85 ? 1.735 25.062 12.25 1 98.5 85 ASP B C 1
ATOM 2416 O O . ASP B 1 85 ? 1.198 25.906 12.977 1 98.5 85 ASP B O 1
ATOM 2420 N N . ILE B 1 86 ? 2.986 24.719 12.305 1 98.25 86 ILE B N 1
ATOM 2421 C CA . ILE B 1 86 ? 3.824 25.297 13.352 1 98.25 86 ILE B CA 1
ATOM 2422 C C . ILE B 1 86 ? 4.352 26.656 12.898 1 98.25 86 ILE B C 1
ATOM 2424 O O . ILE B 1 86 ? 4.758 27.484 13.727 1 98.25 86 ILE B O 1
ATOM 2428 N N . SER B 1 87 ? 4.43 26.891 11.633 1 98 87 SER B N 1
ATOM 2429 C CA . SER B 1 87 ? 4.969 28.125 11.062 1 98 87 SER B CA 1
ATOM 2430 C C . SER B 1 87 ? 3.963 29.266 11.156 1 98 87 SER B C 1
ATOM 2432 O O . SER B 1 87 ? 2.865 29.188 10.602 1 98 87 SER B O 1
ATOM 2434 N N . THR B 1 88 ? 4.328 30.359 11.789 1 97.94 88 THR B N 1
ATOM 2435 C CA . THR B 1 88 ? 3.473 31.531 11.938 1 97.94 88 THR B CA 1
ATOM 2436 C C . THR B 1 88 ? 3.188 32.156 10.578 1 97.94 88 THR B C 1
ATOM 2438 O O . THR B 1 88 ? 2.039 32.5 10.273 1 97.94 88 THR B O 1
ATOM 2441 N N . ALA B 1 89 ? 4.227 32.281 9.789 1 98.06 89 ALA B N 1
ATOM 2442 C CA . ALA B 1 89 ? 4.074 32.938 8.484 1 98.06 89 ALA B CA 1
ATOM 2443 C C . ALA B 1 89 ? 3.162 32.125 7.57 1 98.06 89 ALA B C 1
ATOM 2445 O O . ALA B 1 89 ? 2.357 32.688 6.824 1 98.06 89 ALA B O 1
ATOM 2446 N N . MET B 1 90 ? 3.293 30.766 7.613 1 97.62 90 MET B N 1
ATOM 2447 C CA . MET B 1 90 ? 2.424 29.906 6.816 1 97.62 90 MET B CA 1
ATOM 2448 C C . MET B 1 90 ? 0.963 30.094 7.215 1 97.62 90 MET B C 1
ATOM 2450 O O . MET B 1 90 ? 0.098 30.266 6.352 1 97.62 90 MET B O 1
ATOM 2454 N N . ILE B 1 91 ? 0.681 30.125 8.492 1 98.06 91 ILE B N 1
ATOM 2455 C CA . ILE B 1 91 ? -0.685 30.234 8.992 1 98.06 91 ILE B CA 1
ATOM 2456 C C . ILE B 1 91 ? -1.246 31.625 8.648 1 98.06 91 ILE B C 1
ATOM 2458 O O . ILE B 1 91 ? -2.406 31.75 8.258 1 98.06 91 ILE B O 1
ATOM 2462 N N . ASP B 1 92 ? -0.427 32.656 8.789 1 97.94 92 ASP B N 1
ATOM 2463 C CA . ASP B 1 92 ? -0.875 34 8.461 1 97.94 92 ASP B CA 1
ATOM 2464 C C . ASP B 1 92 ? -1.36 34.094 7.016 1 97.94 92 ASP B C 1
ATOM 2466 O O . ASP B 1 92 ? -2.438 34.625 6.746 1 97.94 92 ASP B O 1
ATOM 2470 N N . LEU B 1 93 ? -0.588 33.562 6.16 1 97.44 93 LEU B N 1
ATOM 2471 C CA . LEU B 1 93 ? -0.929 33.562 4.738 1 97.44 93 LEU B CA 1
ATOM 2472 C C . LEU B 1 93 ? -2.16 32.688 4.473 1 97.44 93 LEU B C 1
ATOM 2474 O O . LEU B 1 93 ? -3.031 33.094 3.689 1 97.44 93 LEU B O 1
ATOM 2478 N N . ALA B 1 94 ? -2.234 31.531 5.102 1 96.38 94 ALA B N 1
ATOM 2479 C CA . ALA B 1 94 ? -3.375 30.625 4.93 1 96.38 94 ALA B CA 1
ATOM 2480 C C . ALA B 1 94 ? -4.672 31.297 5.375 1 96.38 94 ALA B C 1
ATOM 2482 O O . ALA B 1 94 ? -5.695 31.203 4.699 1 96.38 94 ALA B O 1
ATOM 2483 N N . GLN B 1 95 ? -4.602 32 6.508 1 96.88 95 GLN B N 1
ATOM 2484 C CA . GLN B 1 95 ? -5.77 32.688 7.066 1 96.88 95 GLN B CA 1
ATOM 2485 C C . GLN B 1 95 ? -6.25 33.812 6.152 1 96.88 95 GLN B C 1
ATOM 2487 O O . GLN B 1 95 ? -7.453 34.062 6.051 1 96.88 95 GLN B O 1
ATOM 2492 N N . GLN B 1 96 ? -5.336 34.438 5.508 1 96 96 GLN B N 1
ATOM 2493 C CA . GLN B 1 96 ? -5.691 35.469 4.551 1 96 96 GLN B CA 1
ATOM 2494 C C . GLN B 1 96 ? -6.445 34.875 3.357 1 96 96 GLN B C 1
ATOM 2496 O O . GLN B 1 96 ? -7.402 35.5 2.867 1 96 96 GLN B O 1
ATOM 2501 N N . LEU B 1 97 ? -5.996 33.812 2.941 1 93.5 97 LEU B N 1
ATOM 2502 C CA . LEU B 1 97 ? -6.586 33.156 1.772 1 93.5 97 LEU B CA 1
ATOM 2503 C C . LEU B 1 97 ? -7.93 32.531 2.119 1 93.5 97 LEU B C 1
ATOM 2505 O O . LEU B 1 97 ? -8.844 32.5 1.29 1 93.5 97 LEU B O 1
ATOM 2509 N N . HIS B 1 98 ? -7.996 32 3.289 1 94.81 98 HIS B N 1
ATOM 2510 C CA . HIS B 1 98 ? -9.195 31.297 3.73 1 94.81 98 HIS B CA 1
ATOM 2511 C C . HIS B 1 98 ? -9.641 31.766 5.109 1 94.81 98 HIS B C 1
ATOM 2513 O O . HIS B 1 98 ? -9.57 31.016 6.082 1 94.81 98 HIS B O 1
ATOM 2519 N N . PRO B 1 99 ? -10.219 32.938 5.176 1 96.06 99 PRO B N 1
ATOM 2520 C CA . PRO B 1 99 ? -10.562 33.531 6.473 1 96.06 99 PRO B CA 1
ATOM 2521 C C . PRO B 1 99 ? -11.656 32.75 7.207 1 96.06 99 PRO B C 1
ATOM 2523 O O . PRO B 1 99 ? -11.82 32.906 8.422 1 96.06 99 PRO B O 1
ATOM 2526 N N . GLU B 1 100 ? -12.383 31.906 6.477 1 95.06 100 GLU B N 1
ATOM 2527 C CA . GLU B 1 100 ? -13.5 31.172 7.07 1 95.06 100 GLU B CA 1
ATOM 2528 C C . GLU B 1 100 ? -13.023 29.875 7.719 1 95.06 100 GLU B C 1
ATOM 2530 O O . GLU B 1 100 ? -13.758 29.25 8.477 1 95.06 100 GLU B O 1
ATOM 2535 N N . VAL B 1 101 ? -11.836 29.438 7.445 1 97.19 101 VAL B N 1
ATOM 2536 C CA . VAL B 1 101 ? -11.289 28.188 7.934 1 97.19 101 VAL B CA 1
ATOM 2537 C C . VAL B 1 101 ? -10.633 28.391 9.297 1 97.19 101 VAL B C 1
ATOM 2539 O O . VAL B 1 101 ? -10.008 29.438 9.531 1 97.19 101 VAL B O 1
ATOM 2542 N N . THR B 1 102 ? -10.812 27.469 10.234 1 97.56 102 THR B N 1
ATOM 2543 C CA . THR B 1 102 ? -10.117 27.5 11.516 1 97.56 102 THR B CA 1
ATOM 2544 C C . THR B 1 102 ? -8.688 26.984 11.359 1 97.56 102 THR B C 1
ATOM 2546 O O . THR B 1 102 ? -8.461 25.875 10.883 1 97.56 102 THR B O 1
ATOM 2549 N N . PHE B 1 103 ? -7.738 27.812 11.695 1 98.12 103 PHE B N 1
ATOM 2550 C CA . PHE B 1 103 ? -6.328 27.438 11.664 1 98.12 103 PHE B CA 1
ATOM 2551 C C . PHE B 1 103 ? -5.734 27.438 13.07 1 98.12 103 PHE B C 1
ATOM 2553 O O . PHE B 1 103 ? -6.047 28.312 13.883 1 98.12 103 PHE B O 1
ATOM 2560 N N . TYR B 1 104 ? -4.91 26.469 13.336 1 98.12 104 TYR B N 1
ATOM 2561 C CA . TYR B 1 104 ? -4.156 26.391 14.578 1 98.12 104 TYR B CA 1
ATOM 2562 C C . TYR B 1 104 ? -2.666 26.594 14.336 1 98.12 104 TYR B C 1
ATOM 2564 O O . TYR B 1 104 ? -2.047 25.859 13.57 1 98.12 104 TYR B O 1
ATOM 2572 N N . ARG B 1 105 ? -2.121 27.672 14.93 1 97.88 105 ARG B N 1
ATOM 2573 C CA . ARG B 1 105 ? -0.669 27.797 15 1 97.88 105 ARG B CA 1
ATOM 2574 C C . ARG B 1 105 ? -0.108 26.984 16.172 1 97.88 105 ARG B C 1
ATOM 2576 O O . ARG B 1 105 ? -0.121 27.453 17.312 1 97.88 105 ARG B O 1
ATOM 2583 N N . ALA B 1 106 ? 0.395 25.75 15.891 1 97.94 106 ALA B N 1
ATOM 2584 C CA . ALA B 1 106 ? 0.77 24.875 16.984 1 97.94 106 ALA B CA 1
ATOM 2585 C C . ALA B 1 106 ? 1.79 23.828 16.547 1 97.94 106 ALA B C 1
ATOM 2587 O O . ALA B 1 106 ? 1.916 23.547 15.344 1 97.94 106 ALA B O 1
ATOM 2588 N N . ASP B 1 107 ? 2.559 23.359 17.5 1 98.19 107 ASP B N 1
ATOM 2589 C CA . ASP B 1 107 ? 3.408 22.172 17.359 1 98.19 107 ASP B CA 1
ATOM 2590 C C . ASP B 1 107 ? 2.598 20.891 17.516 1 98.19 107 ASP B C 1
ATOM 2592 O O . ASP B 1 107 ? 2.066 20.625 18.594 1 98.19 107 ASP B O 1
ATOM 2596 N N . ILE B 1 108 ? 2.477 20.109 16.469 1 98.56 108 ILE B N 1
ATOM 2597 C CA . ILE B 1 108 ? 1.67 18.891 16.484 1 98.56 108 ILE B CA 1
ATOM 2598 C C . ILE B 1 108 ? 2.168 17.969 17.594 1 98.56 108 ILE B C 1
ATOM 2600 O O . ILE B 1 108 ? 1.404 17.156 18.125 1 98.56 108 ILE B O 1
ATOM 2604 N N . CYS B 1 109 ? 3.439 18.016 17.984 1 97.94 109 CYS B N 1
ATOM 2605 C CA . CYS B 1 109 ? 3.973 17.203 19.078 1 97.94 109 CYS B CA 1
ATOM 2606 C C . CYS B 1 109 ? 3.264 17.5 20.391 1 97.94 109 CYS B C 1
ATOM 2608 O O . CYS B 1 109 ? 3.102 16.625 21.234 1 97.94 109 CYS B O 1
ATOM 2610 N N . GLU B 1 110 ? 2.822 18.734 20.469 1 97.44 110 GLU B N 1
ATOM 2611 C CA . GLU B 1 110 ? 2.266 19.188 21.75 1 97.44 110 GLU B CA 1
ATOM 2612 C C . GLU B 1 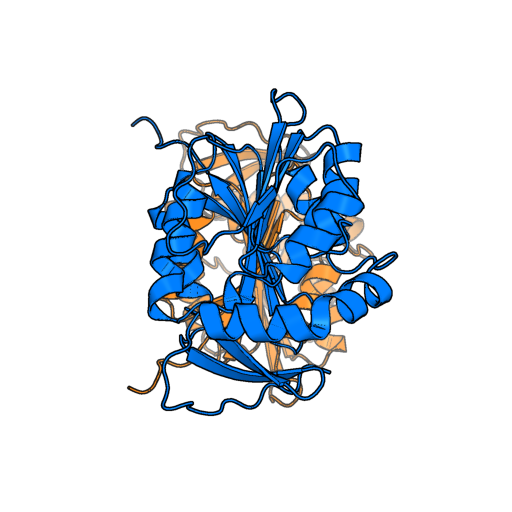110 ? 0.758 19.391 21.641 1 97.44 110 GLU B C 1
ATOM 2614 O O . GLU B 1 110 ? 0.062 19.438 22.672 1 97.44 110 GLU B O 1
ATOM 2619 N N . TRP B 1 111 ? 0.303 19.641 20.438 1 98 111 TRP B N 1
ATOM 2620 C CA . TRP B 1 111 ? -1.106 19.938 20.219 1 98 111 TRP B CA 1
ATOM 2621 C C . TRP B 1 111 ? -1.981 18.734 20.547 1 98 111 TRP B C 1
ATOM 2623 O O . TRP B 1 111 ? -1.661 17.609 20.172 1 98 111 TRP B O 1
ATOM 2633 N N . ILE B 1 112 ? -3.061 18.922 21.234 1 97.31 112 ILE B N 1
ATOM 2634 C CA . ILE B 1 112 ? -4 17.859 21.609 1 97.31 112 ILE B CA 1
ATOM 2635 C C . ILE B 1 112 ? -5.32 18.062 20.859 1 97.31 112 ILE B C 1
ATOM 2637 O O . ILE B 1 112 ? -6.016 19.062 21.078 1 97.31 112 ILE B O 1
ATOM 2641 N N . PRO B 1 113 ? -5.633 17.141 19.984 1 97.06 113 PRO B N 1
ATOM 2642 C CA . PRO B 1 113 ? -6.93 17.266 19.328 1 97.06 113 PRO B CA 1
ATOM 2643 C C . PRO B 1 113 ? -8.102 17.312 20.312 1 97.06 113 PRO B C 1
ATOM 2645 O O . PRO B 1 113 ? -8.117 16.562 21.281 1 97.06 113 PRO B O 1
ATOM 2648 N N . SER B 1 114 ? -9.031 18.156 20.078 1 95 114 SER B N 1
ATOM 2649 C CA . SER B 1 114 ? -10.188 18.281 20.969 1 95 114 SER B CA 1
ATOM 2650 C C . SER B 1 114 ? -11.422 17.641 20.359 1 95 114 SER B C 1
ATOM 2652 O O . SER B 1 114 ? -12.492 17.641 20.969 1 95 114 SER B O 1
ATOM 2654 N N . LYS B 1 115 ? -11.352 17.188 19.172 1 96.12 115 LYS B N 1
ATOM 2655 C CA . LYS B 1 115 ? -12.438 16.5 18.469 1 96.12 115 LYS B CA 1
ATOM 2656 C C . LYS B 1 115 ? -11.898 15.367 17.609 1 96.12 115 LYS B C 1
ATOM 2658 O O . LYS B 1 115 ? -10.688 15.156 17.531 1 96.12 115 LYS B O 1
ATOM 2663 N N . SER B 1 116 ? -12.867 14.547 17.078 1 97.25 116 SER B N 1
ATOM 2664 C CA . SER B 1 116 ? -12.508 13.469 16.172 1 97.25 116 SER B CA 1
ATOM 2665 C C . SER B 1 116 ? -12.781 13.852 14.719 1 97.25 116 SER B C 1
ATOM 2667 O O . SER B 1 116 ? -13.656 14.688 14.445 1 97.25 116 SER B O 1
ATOM 2669 N N . TYR B 1 117 ? -12.016 13.297 13.828 1 98.25 117 TYR B N 1
ATOM 2670 C CA . TYR B 1 117 ? -12.062 13.695 12.43 1 98.25 117 TYR B CA 1
ATOM 2671 C C . TYR B 1 117 ? -12.398 12.508 11.531 1 98.25 117 TYR B C 1
ATOM 2673 O O . TYR B 1 117 ? -11.938 11.391 11.781 1 98.25 117 TYR B O 1
ATOM 2681 N N . SER B 1 118 ? -13.172 12.742 10.445 1 98.25 118 SER B N 1
ATOM 2682 C CA . SER B 1 118 ? -13.43 11.727 9.438 1 98.25 118 SER B CA 1
ATOM 2683 C C . SER B 1 118 ? -12.227 11.531 8.523 1 98.25 118 SER B C 1
ATOM 2685 O O . SER B 1 118 ? -12.07 10.477 7.902 1 98.25 118 SER B O 1
ATOM 2687 N N . LEU B 1 119 ? -11.398 12.578 8.445 1 98.75 119 LEU B N 1
ATOM 2688 C CA . LEU B 1 119 ? -10.211 12.531 7.605 1 98.75 119 LEU B CA 1
ATOM 2689 C C . LEU B 1 119 ? -9.102 13.406 8.188 1 98.75 119 LEU B C 1
ATOM 2691 O O . LEU B 1 119 ? -9.328 14.578 8.492 1 98.75 119 LEU B O 1
ATOM 2695 N N . ILE B 1 120 ? -7.961 12.828 8.398 1 98.88 120 ILE B N 1
ATOM 2696 C CA . ILE B 1 120 ? -6.762 13.57 8.758 1 98.88 120 ILE B CA 1
ATOM 2697 C C . ILE B 1 120 ? -5.703 13.398 7.672 1 98.88 120 ILE B C 1
ATOM 2699 O O . ILE B 1 120 ? -5.445 12.281 7.215 1 98.88 120 ILE B O 1
ATOM 2703 N N . VAL B 1 121 ? -5.164 14.508 7.281 1 98.81 121 VAL B N 1
ATOM 2704 C CA . VAL B 1 121 ? -4.133 14.5 6.25 1 98.81 121 VAL B CA 1
ATOM 2705 C C . VAL B 1 121 ? -2.852 15.125 6.797 1 98.81 121 VAL B C 1
ATOM 2707 O O . VAL B 1 121 ? -2.873 16.25 7.312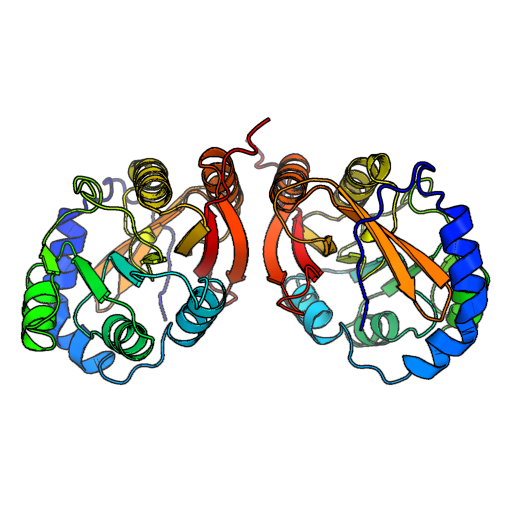 1 98.81 121 VAL B O 1
ATOM 2710 N N . ALA B 1 122 ? -1.792 14.406 6.711 1 98.75 122 ALA B N 1
ATOM 2711 C CA . ALA B 1 122 ? -0.449 14.898 7.008 1 98.75 122 ALA B CA 1
ATOM 2712 C C . ALA B 1 122 ? 0.48 14.711 5.812 1 98.75 122 ALA B C 1
ATOM 2714 O O . ALA B 1 122 ? 1.326 13.812 5.812 1 98.75 122 ALA B O 1
ATOM 2715 N N . TRP B 1 123 ? 0.342 15.562 4.844 1 97.94 123 TRP B N 1
ATOM 2716 C CA . TRP B 1 123 ? 1.078 15.492 3.584 1 97.94 123 TRP B CA 1
ATOM 2717 C C . TRP B 1 123 ? 2.359 16.312 3.658 1 97.94 123 TRP B C 1
ATOM 2719 O O . TRP B 1 123 ? 2.309 17.547 3.771 1 97.94 123 TRP B O 1
ATOM 2729 N N . ASP B 1 124 ? 3.529 15.617 3.572 1 96.31 124 ASP B N 1
ATOM 2730 C CA . ASP B 1 124 ? 4.844 16.25 3.594 1 96.31 124 ASP B CA 1
ATOM 2731 C C . ASP B 1 124 ? 5.02 17.109 4.848 1 96.31 124 ASP B C 1
ATOM 2733 O O . ASP B 1 124 ? 5.504 18.234 4.773 1 96.31 124 ASP B O 1
ATOM 2737 N N . SER B 1 125 ? 4.57 16.609 5.965 1 97 125 SER B N 1
ATOM 2738 C CA . SER B 1 125 ? 4.621 17.391 7.191 1 97 125 SER B CA 1
ATOM 2739 C C . SER B 1 125 ? 5.238 16.594 8.336 1 97 125 SER B C 1
ATOM 2741 O O . SER B 1 125 ? 6.328 16.922 8.805 1 97 125 SER B O 1
ATOM 2743 N N . THR B 1 126 ? 4.734 15.375 8.625 1 97.44 126 THR B N 1
ATOM 2744 C CA . THR B 1 126 ? 5.129 14.672 9.844 1 97.44 126 THR B CA 1
ATOM 2745 C C . THR B 1 126 ? 6.496 14.016 9.664 1 97.44 126 THR B C 1
ATOM 2747 O O . THR B 1 126 ? 7.129 13.609 10.641 1 97.44 126 THR B O 1
ATOM 2750 N N . PHE B 1 127 ? 7.004 13.875 8.414 1 95.19 127 PHE B N 1
ATOM 2751 C CA . PHE B 1 127 ? 8.344 13.328 8.266 1 95.19 127 PHE B CA 1
ATOM 2752 C C . PHE B 1 127 ? 9.398 14.352 8.695 1 95.19 127 PHE B C 1
ATOM 2754 O O . PHE B 1 127 ? 10.578 14.016 8.82 1 95.19 127 PHE B O 1
ATOM 2761 N N . HIS B 1 128 ? 9.031 15.633 9.047 1 94.88 128 HIS B N 1
ATOM 2762 C CA . HIS B 1 128 ? 9.93 16.656 9.57 1 94.88 128 HIS B CA 1
ATOM 2763 C C . HIS B 1 128 ? 10.078 16.547 11.078 1 94.88 128 HIS B C 1
ATOM 2765 O O . HIS B 1 128 ? 10.875 17.266 11.688 1 94.88 128 HIS B O 1
ATOM 2771 N N . LEU B 1 129 ? 9.398 15.68 11.719 1 96.5 129 LEU B N 1
ATOM 2772 C CA . LEU B 1 129 ? 9.469 15.5 13.164 1 96.5 129 LEU B CA 1
ATOM 2773 C C . LEU B 1 129 ? 10.734 14.766 13.562 1 96.5 129 LEU B C 1
ATOM 2775 O O . LEU B 1 129 ? 11.25 13.953 12.789 1 96.5 129 LEU B O 1
ATOM 2779 N N . PRO B 1 130 ? 11.156 15.102 14.836 1 95.44 130 PRO B N 1
ATOM 2780 C CA . PRO B 1 130 ? 12.211 14.227 15.367 1 95.44 130 PRO B CA 1
ATOM 2781 C C . PRO B 1 130 ? 11.812 12.758 15.375 1 95.44 130 PRO B C 1
ATOM 2783 O O . PRO B 1 130 ? 10.625 12.438 15.516 1 95.44 130 PRO B O 1
ATOM 2786 N N . LEU B 1 131 ? 12.82 11.922 15.234 1 96.5 131 LEU B N 1
ATOM 2787 C CA . LEU B 1 131 ? 12.57 10.484 15.148 1 96.5 131 LEU B CA 1
ATOM 2788 C C . LEU B 1 131 ? 11.766 10 16.344 1 96.5 131 LEU B C 1
ATOM 2790 O O . LEU B 1 131 ? 10.828 9.211 16.188 1 96.5 131 LEU B O 1
ATOM 2794 N N . ASP B 1 132 ? 12.07 10.492 17.484 1 96.56 132 ASP B N 1
ATOM 2795 C CA . ASP B 1 132 ? 11.43 10.008 18.703 1 96.56 132 ASP B CA 1
ATOM 2796 C C . ASP B 1 132 ? 10 10.531 18.828 1 96.56 132 ASP B C 1
ATOM 2798 O O . ASP B 1 132 ? 9.25 10.109 19.703 1 96.56 132 ASP B O 1
ATOM 2802 N N . GLN B 1 133 ? 9.578 11.445 17.938 1 97.69 133 GLN B N 1
ATOM 2803 C CA . GLN B 1 133 ? 8.227 11.984 17.969 1 97.69 133 GLN B CA 1
ATOM 2804 C C . GLN B 1 133 ? 7.355 11.352 16.875 1 97.69 133 GLN B C 1
ATOM 2806 O O . GLN B 1 133 ? 6.141 11.539 16.859 1 97.69 133 GLN B O 1
ATOM 2811 N N . GLN B 1 134 ? 7.926 10.57 16.016 1 98.19 134 GLN B N 1
ATOM 2812 C CA . GLN B 1 134 ? 7.172 9.945 14.93 1 98.19 134 GLN B CA 1
ATOM 2813 C C . GLN B 1 134 ? 6.066 9.047 15.484 1 98.19 134 GLN B C 1
ATOM 2815 O O . GLN B 1 134 ? 4.891 9.25 15.172 1 98.19 134 GLN B O 1
ATOM 2820 N N . ALA B 1 135 ? 6.43 8.148 16.344 1 98.69 135 ALA B N 1
ATOM 2821 C CA . ALA B 1 135 ? 5.449 7.195 16.859 1 98.69 135 ALA B CA 1
ATOM 2822 C C . ALA B 1 135 ? 4.395 7.895 17.719 1 98.69 135 ALA B C 1
ATOM 2824 O O . ALA B 1 135 ? 3.195 7.742 17.484 1 98.69 135 ALA B O 1
ATOM 2825 N N . PRO B 1 136 ? 4.793 8.805 18.688 1 98.69 136 PRO B N 1
ATOM 2826 C CA . PRO B 1 136 ? 3.781 9.461 19.516 1 98.69 136 PRO B CA 1
ATOM 2827 C C . PRO B 1 136 ? 2.787 10.281 18.703 1 98.69 136 PRO B C 1
ATOM 2829 O O . PRO B 1 136 ? 1.582 10.242 18.953 1 98.69 136 PRO B O 1
ATOM 2832 N N . VAL B 1 137 ? 3.248 10.984 17.703 1 98.81 137 VAL B N 1
ATOM 2833 C CA . VAL B 1 137 ? 2.373 11.844 16.906 1 98.81 137 VAL B CA 1
ATOM 2834 C C . VAL B 1 137 ? 1.428 10.992 16.062 1 98.81 137 VAL B C 1
ATOM 2836 O O . VAL B 1 137 ? 0.228 11.273 16 1 98.81 137 VAL B O 1
ATOM 2839 N N . HIS B 1 138 ? 1.909 9.953 15.453 1 98.88 138 HIS B N 1
ATOM 2840 C CA . HIS B 1 138 ? 1.04 9.133 14.617 1 98.88 138 HIS B CA 1
ATOM 2841 C C . HIS B 1 138 ? 0.02 8.375 15.461 1 98.88 138 HIS B C 1
ATOM 2843 O O . HIS B 1 138 ? -1.115 8.164 15.031 1 98.88 138 HIS B O 1
ATOM 2849 N N . ARG B 1 139 ? 0.392 7.965 16.672 1 98.81 139 ARG B N 1
ATOM 2850 C CA . ARG B 1 139 ? -0.588 7.387 17.578 1 98.81 139 ARG B CA 1
ATOM 2851 C C . ARG B 1 139 ? -1.693 8.391 17.906 1 98.81 139 ARG B C 1
ATOM 2853 O O . ARG B 1 139 ? -2.873 8.031 17.938 1 98.81 139 ARG B O 1
ATOM 2860 N N . LYS B 1 140 ? -1.287 9.625 18.188 1 98.81 140 LYS B N 1
ATOM 2861 C CA . LYS B 1 140 ? -2.232 10.695 18.469 1 98.81 140 LYS B CA 1
ATOM 2862 C C . LYS B 1 140 ? -3.18 10.93 17.297 1 98.81 140 LYS B C 1
ATOM 2864 O O . LYS B 1 140 ? -4.383 11.109 17.5 1 98.81 140 LYS B O 1
ATOM 2869 N N . LEU B 1 141 ? -2.645 10.945 16.062 1 98.81 141 LEU B N 1
ATOM 2870 C CA . LEU B 1 141 ? -3.467 11.164 14.883 1 98.81 141 LEU B CA 1
ATOM 2871 C C . LEU B 1 141 ? -4.457 10.023 14.688 1 98.81 141 LEU B C 1
ATOM 2873 O O . LEU B 1 141 ? -5.625 10.258 14.359 1 98.81 141 LEU B O 1
ATOM 2877 N N . CYS B 1 142 ? -3.998 8.773 14.891 1 98.75 142 CYS B N 1
ATOM 2878 C CA . CYS B 1 142 ? -4.906 7.633 14.828 1 98.75 142 CYS B CA 1
ATOM 2879 C C . CYS B 1 142 ? -6.02 7.758 15.852 1 98.75 142 CYS B C 1
ATOM 2881 O O . CYS B 1 142 ? -7.184 7.496 15.555 1 98.75 142 CYS B O 1
ATOM 2883 N N . ALA B 1 143 ? -5.656 8.172 17.062 1 98.5 143 ALA B N 1
ATOM 2884 C CA . ALA B 1 143 ? -6.621 8.297 18.141 1 98.5 143 ALA B CA 1
ATOM 2885 C C . ALA B 1 143 ? -7.645 9.391 17.844 1 98.5 143 ALA B C 1
ATOM 2887 O O . ALA B 1 143 ? -8.781 9.336 18.312 1 98.5 143 ALA B O 1
ATOM 2888 N N . ALA B 1 144 ? -7.281 10.359 17.047 1 98.62 144 ALA B N 1
ATOM 2889 C CA . ALA B 1 144 ? -8.117 11.523 16.75 1 98.62 144 ALA B CA 1
ATOM 2890 C C . ALA B 1 144 ? -9.094 11.227 15.617 1 98.62 144 ALA B C 1
ATOM 2892 O O . ALA B 1 144 ? -9.906 12.07 15.25 1 98.62 144 ALA B O 1
ATOM 2893 N N . LEU B 1 145 ? -9.023 10.047 15.094 1 98.31 145 LEU B N 1
ATOM 2894 C CA . LEU B 1 145 ? -9.953 9.656 14.039 1 98.31 145 LEU B CA 1
ATOM 2895 C C . LEU B 1 145 ? -11.273 9.188 14.625 1 98.31 145 LEU B C 1
ATOM 2897 O O . LEU B 1 145 ? -11.297 8.516 15.664 1 98.31 145 LEU B O 1
ATOM 2901 N N . GLU B 1 146 ? -12.336 9.508 13.914 1 97.12 146 GLU B N 1
ATOM 2902 C CA . GLU B 1 146 ? -13.609 8.82 14.148 1 97.12 146 GLU B CA 1
ATOM 2903 C C . GLU B 1 146 ? -13.516 7.352 13.75 1 97.12 146 GLU B C 1
ATOM 2905 O O . GLU B 1 146 ? -12.602 6.953 13.023 1 97.12 146 GLU B O 1
ATOM 2910 N N . ASP B 1 147 ? -14.516 6.574 14.336 1 95.69 147 ASP B N 1
ATOM 2911 C CA . ASP B 1 147 ? -14.625 5.219 13.805 1 95.69 147 ASP B CA 1
ATOM 2912 C C . ASP B 1 147 ? -14.758 5.234 12.281 1 95.69 147 ASP B C 1
ATOM 2914 O O . ASP B 1 147 ? -15.5 6.043 11.727 1 95.69 147 ASP B O 1
ATOM 2918 N N . GLN B 1 148 ? -13.953 4.5 11.641 1 96.69 148 GLN B N 1
ATOM 2919 C CA . GLN B 1 148 ? -13.938 4.359 10.188 1 96.69 148 GLN B CA 1
ATOM 2920 C C . GLN B 1 148 ? -13.273 5.566 9.531 1 96.69 148 GLN B C 1
ATOM 2922 O O . GLN B 1 148 ? -13.336 5.723 8.305 1 96.69 148 GLN B O 1
ATOM 2927 N N . GLY B 1 149 ? -12.75 6.488 10.367 1 98.06 149 GLY B N 1
ATOM 2928 C CA . GLY B 1 149 ? -12.047 7.641 9.828 1 98.06 149 GLY B CA 1
ATOM 2929 C C . GLY B 1 149 ? -10.789 7.266 9.055 1 98.06 149 GLY B C 1
ATOM 2930 O O . GLY B 1 149 ? -10.297 6.145 9.18 1 98.06 149 GLY B O 1
ATOM 2931 N N . ILE B 1 150 ? -10.289 8.18 8.242 1 98.75 150 ILE B N 1
ATOM 2932 C CA . ILE B 1 150 ? -9.188 7.93 7.32 1 98.75 150 ILE B CA 1
ATOM 2933 C C . ILE B 1 150 ? -7.992 8.812 7.691 1 98.75 150 ILE B C 1
ATOM 2935 O O . ILE B 1 150 ? -8.156 9.992 7.988 1 98.75 150 ILE B O 1
ATOM 2939 N N . LEU B 1 151 ? -6.832 8.242 7.758 1 98.94 151 LEU B N 1
ATOM 2940 C CA . LEU B 1 151 ? -5.562 8.953 7.902 1 98.94 151 LEU B CA 1
ATOM 2941 C C . LEU B 1 151 ? -4.723 8.82 6.637 1 98.94 151 LEU B C 1
ATOM 2943 O O . LEU B 1 151 ? -4.492 7.707 6.152 1 98.94 151 LEU B O 1
ATOM 2947 N N . MET B 1 152 ? -4.316 9.906 6.039 1 98.94 152 MET B N 1
ATOM 2948 C CA . MET B 1 152 ? -3.334 9.93 4.961 1 98.94 152 MET B CA 1
ATOM 2949 C C . MET B 1 152 ? -2.068 10.664 5.398 1 98.94 152 MET B C 1
ATOM 2951 O O . MET B 1 152 ? -2.141 11.773 5.938 1 98.94 152 MET B O 1
ATOM 2955 N N . PHE B 1 153 ? -0.917 10.031 5.195 1 98.88 153 PHE B N 1
ATOM 2956 C CA . PHE B 1 153 ? 0.323 10.711 5.543 1 98.88 153 PHE B CA 1
ATOM 2957 C C . PHE B 1 153 ? 1.463 10.258 4.637 1 98.88 153 PHE B C 1
ATOM 2959 O O . PHE B 1 153 ? 1.362 9.227 3.973 1 98.88 153 PHE B O 1
ATOM 2966 N N . THR B 1 154 ? 2.494 11.078 4.566 1 98.69 154 THR B N 1
ATOM 2967 C CA . THR B 1 154 ? 3.723 10.719 3.863 1 98.69 154 THR B CA 1
ATOM 2968 C C . THR B 1 154 ? 4.824 10.352 4.852 1 98.69 154 THR B C 1
ATOM 2970 O O . THR B 1 154 ? 4.848 10.859 5.977 1 98.69 154 THR B O 1
ATOM 2973 N N . CYS B 1 155 ? 5.699 9.477 4.477 1 98.12 155 CYS B N 1
ATOM 2974 C CA . CYS B 1 155 ? 6.867 9.094 5.258 1 98.12 155 CYS B CA 1
ATOM 2975 C C . CYS B 1 155 ? 8.016 8.672 4.348 1 98.12 155 CYS B C 1
ATOM 2977 O O . CYS B 1 155 ? 7.855 8.609 3.127 1 98.12 155 CYS B O 1
ATOM 2979 N N . GLY B 1 156 ? 9.18 8.586 4.988 1 96.94 156 GLY B N 1
ATOM 2980 C CA . GLY B 1 156 ? 10.305 8.016 4.262 1 96.94 156 GLY B CA 1
ATOM 2981 C C . GLY B 1 156 ? 10.195 6.52 4.055 1 96.94 156 GLY B C 1
ATOM 2982 O O . GLY B 1 156 ? 9.789 5.789 4.965 1 96.94 156 GLY B O 1
ATOM 2983 N N . GLY B 1 157 ? 10.539 6.09 2.873 1 95.5 157 GLY B N 1
ATOM 2984 C CA . GLY B 1 157 ? 10.5 4.672 2.553 1 95.5 157 GLY B CA 1
ATOM 2985 C C . GLY B 1 157 ? 11.672 3.896 3.123 1 95.5 157 GLY B C 1
ATOM 2986 O O . GLY B 1 157 ? 12.531 4.469 3.803 1 95.5 157 GLY B O 1
ATOM 2987 N N . GLY B 1 158 ? 11.656 2.584 2.9 1 93.88 158 GLY B N 1
ATOM 2988 C CA . GLY B 1 158 ? 12.68 1.699 3.43 1 93.88 158 GLY B CA 1
ATOM 2989 C C . GLY B 1 158 ? 12.25 0.967 4.684 1 93.88 158 GLY B C 1
ATOM 2990 O O . GLY B 1 158 ? 11.141 1.17 5.176 1 93.88 158 GLY B O 1
ATOM 2991 N N . ASP B 1 159 ? 13.148 0.113 5.23 1 93.81 159 ASP B N 1
ATOM 2992 C CA . ASP B 1 159 ? 12.781 -0.766 6.34 1 93.81 159 ASP B CA 1
ATOM 2993 C C . ASP B 1 159 ? 13.484 -0.349 7.625 1 93.81 159 ASP B C 1
ATOM 2995 O O . ASP B 1 159 ? 13.281 -0.955 8.68 1 93.81 159 ASP B O 1
ATOM 2999 N N . GLN B 1 160 ? 14.258 0.681 7.555 1 93.94 160 GLN B N 1
ATOM 3000 C CA . GLN B 1 160 ? 15.031 1.091 8.719 1 93.94 160 GLN B CA 1
ATOM 3001 C C . GLN B 1 160 ? 14.656 2.5 9.164 1 93.94 160 GLN B C 1
ATOM 3003 O O . GLN B 1 160 ? 14.328 3.352 8.336 1 93.94 160 GLN B O 1
ATOM 3008 N N . ALA B 1 161 ? 14.711 2.643 10.461 1 95.94 161 ALA B N 1
ATOM 3009 C CA . ALA B 1 161 ? 14.57 3.996 10.992 1 95.94 161 ALA B CA 1
ATOM 3010 C C . ALA B 1 161 ? 15.797 4.84 10.672 1 95.94 161 ALA B C 1
ATOM 3012 O O . ALA B 1 161 ? 16.891 4.309 10.5 1 95.94 161 ALA B O 1
ATOM 3013 N N . GLY B 1 162 ? 15.555 6.086 10.523 1 93.5 162 GLY B N 1
ATOM 3014 C CA . GLY B 1 162 ? 16.703 6.949 10.289 1 93.5 162 GLY B CA 1
ATOM 3015 C C . GLY B 1 162 ? 16.328 8.422 10.195 1 93.5 162 GLY B C 1
ATOM 3016 O O . GLY B 1 162 ? 15.156 8.773 10.242 1 93.5 162 GLY B O 1
ATOM 3017 N N . GLU B 1 163 ? 17.359 9.211 10.234 1 91.62 163 GLU B N 1
ATOM 3018 C CA . GLU B 1 163 ? 17.281 10.656 10.062 1 91.62 163 GLU B CA 1
ATOM 3019 C C . GLU B 1 163 ? 18.078 11.117 8.852 1 91.62 163 GLU B C 1
ATOM 3021 O O . GLU B 1 163 ? 19.172 10.594 8.594 1 91.62 163 GLU B O 1
ATOM 3026 N N . ILE B 1 164 ? 17.453 11.945 8.109 1 84.62 164 ILE B N 1
ATOM 3027 C CA . ILE B 1 164 ? 18.125 12.445 6.926 1 84.62 164 ILE B CA 1
ATOM 3028 C C . ILE B 1 164 ? 18.125 13.977 6.934 1 84.62 164 ILE B C 1
ATOM 3030 O O . ILE B 1 164 ? 17.141 14.594 7.359 1 84.62 164 ILE B O 1
ATOM 3034 N N . ALA B 1 165 ? 19.188 14.5 6.609 1 82.94 165 ALA B N 1
ATOM 3035 C CA . ALA B 1 165 ? 19.266 15.945 6.402 1 82.94 165 ALA B CA 1
ATOM 3036 C C . ALA B 1 165 ? 19.297 16.281 4.914 1 82.94 165 ALA B C 1
ATOM 3038 O O . ALA B 1 165 ? 19.938 15.594 4.125 1 82.94 165 ALA B O 1
ATOM 3039 N N . GLY B 1 166 ? 18.438 17.125 4.5 1 78.69 166 GLY B N 1
ATOM 3040 C CA . GLY B 1 166 ? 18.406 17.594 3.127 1 78.69 166 GLY B CA 1
ATOM 3041 C C . GLY B 1 166 ? 18.438 19.109 3.018 1 78.69 166 GLY B C 1
ATOM 3042 O O . GLY B 1 166 ? 18.422 19.812 4.031 1 78.69 166 GLY B O 1
ATOM 3043 N N . VAL B 1 167 ? 18.719 19.547 1.793 1 76.69 167 VAL B N 1
ATOM 3044 C CA . VAL B 1 167 ? 18.75 20.984 1.529 1 76.69 167 VAL B CA 1
ATOM 3045 C C . VAL B 1 167 ? 17.609 21.359 0.591 1 76.69 167 VAL B C 1
ATOM 3047 O O . VAL B 1 167 ? 17.344 20.656 -0.388 1 76.69 167 VAL B O 1
ATOM 3050 N N . PHE B 1 168 ? 16.875 22.375 0.941 1 77.38 168 PHE B N 1
ATOM 3051 C CA . PHE B 1 168 ? 15.805 22.953 0.136 1 77.38 168 PHE B CA 1
ATOM 3052 C C . PHE B 1 168 ? 15.789 24.469 0.239 1 77.38 168 PHE B C 1
ATOM 3054 O O . PHE B 1 168 ? 15.781 25.016 1.341 1 77.38 168 PHE B O 1
ATOM 3061 N N . GLN B 1 169 ? 15.789 25.094 -0.983 1 76.62 169 GLN B N 1
ATOM 3062 C CA . GLN B 1 169 ? 15.82 26.547 -1.059 1 76.62 169 GLN B CA 1
ATOM 3063 C C . GLN B 1 169 ? 16.953 27.109 -0.208 1 76.62 169 GLN B C 1
ATOM 3065 O O . GLN B 1 169 ? 16.766 28.094 0.518 1 76.62 169 GLN B O 1
ATOM 3070 N N . GLY B 1 170 ? 18.062 26.422 -0.23 1 73.44 170 GLY B N 1
ATOM 3071 C CA . GLY B 1 170 ? 19.266 26.875 0.452 1 73.44 170 GLY B CA 1
ATOM 3072 C C . GLY B 1 170 ? 19.219 26.656 1.951 1 73.44 170 GLY B C 1
ATOM 3073 O O . GLY B 1 170 ? 20.125 27.078 2.676 1 73.44 170 GLY B O 1
ATOM 3074 N N . GLN B 1 171 ? 18.172 26.016 2.355 1 78.88 171 GLN B N 1
ATOM 3075 C CA . GLN B 1 171 ? 18.031 25.719 3.777 1 78.88 171 GLN B CA 1
ATOM 3076 C C . GLN B 1 171 ? 18.109 24.219 4.039 1 78.88 171 GLN B C 1
ATOM 3078 O O . GLN B 1 171 ? 17.656 23.422 3.211 1 78.88 171 GLN B O 1
ATOM 3083 N N . ASP B 1 172 ? 18.672 23.953 5.188 1 80.31 172 ASP B N 1
ATOM 3084 C CA . ASP B 1 172 ? 18.719 22.547 5.605 1 80.31 172 ASP B CA 1
ATOM 3085 C C . ASP B 1 172 ? 17.375 22.109 6.188 1 80.31 172 ASP B C 1
ATOM 3087 O O . ASP B 1 172 ? 16.781 22.812 7.008 1 80.31 172 ASP B O 1
ATOM 3091 N N . PHE B 1 173 ? 16.859 21.125 5.59 1 85.19 173 PHE B N 1
ATOM 3092 C CA . PHE B 1 173 ? 15.695 20.5 6.188 1 85.19 173 PHE B CA 1
ATOM 3093 C C . PHE B 1 173 ? 16.016 19.078 6.641 1 85.19 173 PHE B C 1
ATOM 3095 O O . PHE B 1 173 ? 16.766 18.359 5.965 1 85.19 173 PHE B O 1
ATOM 3102 N N . GLU B 1 174 ? 15.555 18.781 7.793 1 87.88 174 GLU B N 1
ATOM 3103 C CA . GLU B 1 174 ? 15.766 17.438 8.352 1 87.88 174 GLU B CA 1
ATOM 3104 C C . GLU B 1 174 ? 14.484 16.609 8.305 1 87.88 174 GLU B C 1
ATOM 3106 O O . GLU B 1 174 ? 13.383 17.141 8.492 1 87.88 174 GLU B O 1
ATOM 3111 N N . TYR B 1 175 ? 14.656 15.344 8.016 1 92.5 175 TYR B N 1
ATOM 3112 C CA . TYR B 1 175 ? 13.562 14.383 7.945 1 92.5 175 TYR B CA 1
ATOM 3113 C C . TYR B 1 175 ? 13.898 13.117 8.719 1 92.5 175 TYR B C 1
ATOM 3115 O O . TYR B 1 175 ? 15.07 12.828 8.969 1 92.5 175 TYR B O 1
ATOM 3123 N N . SER B 1 176 ? 12.898 12.477 9.195 1 95.94 176 SER B N 1
ATOM 3124 C CA . SER B 1 176 ? 13.109 11.18 9.828 1 95.94 176 SER B CA 1
ATOM 3125 C C . SER B 1 176 ? 12.023 10.188 9.422 1 95.94 176 SER B C 1
ATOM 3127 O O . SER B 1 176 ? 10.992 10.578 8.867 1 95.94 176 SER B O 1
ATOM 3129 N N . THR B 1 177 ? 12.32 8.977 9.617 1 97.12 177 THR B N 1
ATOM 3130 C CA . THR B 1 177 ? 11.367 7.91 9.328 1 97.12 177 THR B CA 1
ATOM 3131 C C . THR B 1 177 ? 11.547 6.75 10.305 1 97.12 177 THR B C 1
ATOM 3133 O O . THR B 1 177 ? 12.664 6.461 10.742 1 97.12 177 THR B O 1
ATOM 3136 N N . LEU B 1 178 ? 10.438 6.102 10.641 1 97.75 178 LEU B N 1
ATOM 3137 C CA . LEU B 1 178 ? 10.484 4.879 11.43 1 97.75 178 LEU B CA 1
ATOM 3138 C C . LEU B 1 178 ? 10.844 3.682 10.555 1 97.75 178 LEU B C 1
ATOM 3140 O O . LEU B 1 178 ? 11.227 2.625 11.07 1 97.75 178 LEU B O 1
ATOM 3144 N N . GLY B 1 179 ? 10.734 3.881 9.242 1 97.56 179 GLY B N 1
ATOM 3145 C CA . GLY B 1 179 ? 10.695 2.752 8.328 1 97.56 179 GLY B CA 1
ATOM 3146 C C . GLY B 1 179 ? 9.297 2.195 8.133 1 97.56 179 GLY B C 1
ATOM 3147 O O . GLY B 1 179 ? 8.469 2.238 9.047 1 97.56 179 GLY B O 1
ATOM 3148 N N . ILE B 1 180 ? 9.047 1.627 7.016 1 98.44 180 ILE B N 1
ATOM 3149 C CA . ILE B 1 180 ? 7.707 1.249 6.574 1 98.44 180 ILE B CA 1
ATOM 3150 C C . ILE B 1 180 ? 7.121 0.223 7.543 1 98.44 180 ILE B C 1
ATOM 3152 O O . ILE B 1 180 ? 5.98 0.366 7.992 1 98.44 180 ILE B O 1
ATOM 3156 N N . ASP B 1 181 ? 7.887 -0.779 7.91 1 98.12 181 ASP B N 1
ATOM 3157 C CA . ASP B 1 181 ? 7.375 -1.861 8.742 1 98.12 181 ASP B CA 1
ATOM 3158 C C . ASP B 1 181 ? 6.93 -1.34 10.109 1 98.12 181 ASP B C 1
ATOM 3160 O O . ASP B 1 181 ? 5.891 -1.749 10.625 1 98.12 181 ASP B O 1
ATOM 3164 N N . ALA B 1 182 ? 7.676 -0.434 10.609 1 98.44 182 ALA B N 1
ATOM 3165 C CA . ALA B 1 182 ? 7.344 0.133 11.914 1 98.44 182 ALA B CA 1
ATOM 3166 C C . ALA B 1 182 ? 6.082 0.984 11.844 1 98.44 182 ALA B C 1
ATOM 3168 O O . ALA B 1 182 ? 5.254 0.962 12.758 1 98.44 182 ALA B O 1
ATOM 3169 N N . PHE B 1 183 ? 5.926 1.761 10.773 1 98.75 183 PHE B N 1
ATOM 3170 C CA . PHE B 1 183 ? 4.703 2.539 10.609 1 98.75 183 PHE B CA 1
ATOM 3171 C C . PHE B 1 183 ? 3.492 1.625 10.484 1 98.75 183 PHE B C 1
ATOM 3173 O O . PHE B 1 183 ? 2.449 1.884 11.094 1 98.75 183 PHE B O 1
ATOM 3180 N N . LEU B 1 184 ? 3.633 0.566 9.711 1 98.75 184 LEU B N 1
ATOM 3181 C CA . LEU B 1 184 ? 2.51 -0.343 9.508 1 98.75 184 LEU B CA 1
ATOM 3182 C C . LEU B 1 184 ? 2.145 -1.051 10.805 1 98.75 184 LEU B C 1
ATOM 3184 O O . LEU B 1 184 ? 0.962 -1.243 11.102 1 98.75 184 LEU B O 1
ATOM 3188 N N . LYS B 1 185 ? 3.117 -1.437 11.547 1 98.31 185 LYS B N 1
ATOM 3189 C CA . LYS B 1 185 ? 2.865 -2.023 12.859 1 98.31 185 LYS B CA 1
ATOM 3190 C C . LYS B 1 185 ? 2.168 -1.029 13.781 1 98.31 185 LYS B C 1
ATOM 3192 O O . LYS B 1 185 ? 1.23 -1.391 14.5 1 98.31 185 LYS B O 1
ATOM 3197 N N . LEU B 1 186 ? 2.643 0.198 13.805 1 98.69 186 LEU B N 1
ATOM 3198 C CA . LEU B 1 186 ? 2.053 1.258 14.617 1 98.69 186 LEU B CA 1
ATOM 3199 C C . LEU B 1 186 ? 0.579 1.448 14.273 1 98.69 186 LEU B C 1
ATOM 3201 O O . LEU B 1 186 ? -0.262 1.545 15.172 1 98.69 186 LEU B O 1
ATOM 3205 N N . LEU B 1 187 ? 0.28 1.497 12.992 1 98.75 187 LEU B N 1
ATOM 3206 C CA . LEU B 1 187 ? -1.105 1.631 12.555 1 98.75 187 LEU B CA 1
ATOM 3207 C C . LEU B 1 187 ? -1.956 0.481 13.078 1 98.75 187 LEU B C 1
ATOM 3209 O O . LEU B 1 187 ? -3.041 0.704 13.625 1 98.75 187 LEU B O 1
ATOM 3213 N N . SER B 1 188 ? -1.431 -0.729 12.891 1 97.88 188 SER B N 1
ATOM 3214 C CA . SER B 1 188 ? -2.156 -1.903 13.359 1 97.88 188 SER B CA 1
ATOM 3215 C C . SER B 1 188 ? -2.377 -1.849 14.867 1 97.88 188 SER B C 1
ATOM 3217 O O . SER B 1 188 ? -3.473 -2.143 15.352 1 97.88 188 SER B O 1
ATOM 3219 N N . ASP B 1 189 ? -1.378 -1.457 15.633 1 97.81 189 ASP B N 1
ATOM 3220 C CA . ASP B 1 189 ? -1.468 -1.329 17.078 1 97.81 189 ASP B CA 1
ATOM 3221 C C . ASP B 1 189 ? -2.535 -0.312 17.484 1 97.81 189 ASP B C 1
ATOM 3223 O O . ASP B 1 189 ? -3.145 -0.428 18.547 1 97.81 189 ASP B O 1
ATOM 3227 N N . CYS B 1 190 ? -2.754 0.672 16.625 1 98.38 190 CYS B N 1
ATOM 3228 C CA . CYS B 1 190 ? -3.723 1.73 16.891 1 98.38 190 CYS B CA 1
ATOM 3229 C C . CYS B 1 190 ? -5.078 1.392 16.281 1 98.38 190 CYS B C 1
ATOM 3231 O O . CYS B 1 190 ? -5.938 2.264 16.156 1 98.38 190 CYS B O 1
ATOM 3233 N N . HIS B 1 191 ? -5.234 0.142 15.859 1 97.62 191 HIS B N 1
ATOM 3234 C CA . HIS B 1 191 ? -6.477 -0.344 15.266 1 97.62 191 HIS B CA 1
ATOM 3235 C C . HIS B 1 191 ? -6.812 0.417 13.992 1 97.62 191 HIS B C 1
ATOM 3237 O O . HIS B 1 191 ? -7.969 0.793 13.773 1 97.62 191 HIS B O 1
ATOM 3243 N N . CYS B 1 192 ? -5.801 0.708 13.242 1 98.56 192 CYS B N 1
ATOM 3244 C CA . CYS B 1 192 ? -5.934 1.237 11.891 1 98.56 192 CYS B CA 1
ATOM 3245 C C . CYS B 1 192 ? -5.371 0.262 10.859 1 98.56 192 CYS B C 1
ATOM 3247 O O . CYS B 1 192 ? -4.297 -0.303 11.062 1 98.56 192 CYS B O 1
ATOM 3249 N N . THR B 1 193 ? -6.09 0.018 9.82 1 98.62 193 THR B N 1
ATOM 3250 C CA . THR B 1 193 ? -5.672 -0.89 8.758 1 98.62 193 THR B CA 1
ATOM 3251 C C . THR B 1 193 ? -5.219 -0.11 7.527 1 98.62 193 THR B C 1
ATOM 3253 O O . THR B 1 193 ? -5.859 0.869 7.137 1 98.62 193 THR B O 1
ATOM 3256 N N . CYS B 1 194 ? -4.086 -0.482 6.977 1 98.81 194 CYS B N 1
ATOM 3257 C CA . CYS B 1 194 ? -3.572 0.154 5.77 1 98.81 194 CYS B CA 1
ATOM 3258 C C . CYS B 1 194 ? -4.465 -0.151 4.57 1 98.81 194 CYS B C 1
ATOM 3260 O O . CYS B 1 194 ? -4.758 -1.314 4.289 1 98.81 194 CYS B O 1
ATOM 3262 N N . LEU B 1 195 ? -4.879 0.917 3.881 1 98.75 195 LEU B N 1
ATOM 3263 C CA . LEU B 1 195 ? -5.699 0.761 2.686 1 98.75 195 LEU B CA 1
ATOM 3264 C C . LEU B 1 195 ? -4.867 0.974 1.425 1 98.75 195 LEU B C 1
ATOM 3266 O O . LEU B 1 195 ? -5.25 0.526 0.341 1 98.75 195 LEU B O 1
ATOM 3270 N N . HIS B 1 196 ? -3.803 1.706 1.584 1 98.88 196 HIS B N 1
ATOM 3271 C CA . HIS B 1 196 ? -2.961 2.051 0.442 1 98.88 196 HIS B CA 1
ATOM 3272 C C . HIS B 1 196 ? -1.546 2.402 0.887 1 98.88 196 HIS B C 1
ATOM 3274 O O . HIS B 1 196 ? -1.36 3.098 1.889 1 98.88 196 HIS B O 1
ATOM 3280 N N . LEU B 1 197 ? -0.518 1.955 0.232 1 98.94 197 LEU B N 1
ATOM 3281 C CA . LEU B 1 197 ? 0.893 2.285 0.404 1 98.94 197 LEU B CA 1
ATOM 3282 C C . LEU B 1 197 ? 1.61 2.322 -0.941 1 98.94 197 LEU B C 1
ATOM 3284 O O . LEU B 1 197 ? 1.545 1.362 -1.711 1 98.94 197 LEU B O 1
ATOM 3288 N N . GLU B 1 198 ? 2.314 3.51 -1.231 1 98.81 198 GLU B N 1
ATOM 3289 C CA . GLU B 1 198 ? 2.93 3.656 -2.547 1 98.81 198 GLU B CA 1
ATOM 3290 C C . GLU B 1 198 ? 4.121 4.609 -2.498 1 98.81 198 GLU B C 1
ATOM 3292 O O . GLU B 1 198 ? 4.043 5.676 -1.887 1 98.81 198 GLU B O 1
ATOM 3297 N N . TYR B 1 199 ? 5.234 4.164 -3.098 1 98.38 199 TYR B N 1
ATOM 3298 C CA . TYR B 1 199 ? 6.27 5.125 -3.473 1 98.38 199 TYR B CA 1
ATOM 3299 C C . TYR B 1 199 ? 5.812 5.988 -4.645 1 98.38 199 TYR B C 1
ATOM 3301 O O . TYR B 1 199 ? 5.945 5.59 -5.805 1 98.38 199 TYR B O 1
ATOM 3309 N N . ASP B 1 200 ? 5.355 7.172 -4.363 1 97.25 200 ASP B N 1
ATOM 3310 C CA . ASP B 1 200 ? 4.672 7.922 -5.41 1 97.25 200 ASP B CA 1
ATOM 3311 C C . ASP B 1 200 ? 5.66 8.781 -6.203 1 97.25 200 ASP B C 1
ATOM 3313 O O . ASP B 1 200 ? 5.281 9.43 -7.18 1 97.25 200 ASP B O 1
ATOM 3317 N N . GLN B 1 201 ? 6.965 8.812 -5.828 1 95.44 201 GLN B N 1
ATOM 3318 C CA . GLN B 1 201 ? 8.047 9.5 -6.531 1 95.44 201 GLN B CA 1
ATOM 3319 C C . GLN B 1 201 ? 9.25 8.578 -6.715 1 95.44 201 GLN B C 1
ATOM 3321 O O . GLN B 1 201 ? 10.398 9.016 -6.57 1 95.44 201 GLN B O 1
ATOM 3326 N N . TYR B 1 202 ? 9.062 7.379 -6.934 1 94.62 202 TYR B N 1
ATOM 3327 C CA . TYR B 1 202 ? 10.109 6.371 -7.086 1 94.62 202 TYR B CA 1
ATOM 3328 C C . TYR B 1 202 ? 11.094 6.773 -8.18 1 94.62 202 TYR B C 1
ATOM 3330 O O . TYR B 1 202 ? 10.688 7.25 -9.242 1 94.62 202 TYR B O 1
ATOM 3338 N N . PRO B 1 203 ? 12.375 6.719 -7.941 1 94.12 203 PRO B N 1
ATOM 3339 C CA . PRO B 1 203 ? 13.047 5.887 -6.941 1 94.12 203 PRO B CA 1
ATOM 3340 C C . PRO B 1 203 ? 13.32 6.637 -5.637 1 94.12 203 PRO B C 1
ATOM 3342 O O . PRO B 1 203 ? 13.977 6.102 -4.742 1 94.12 203 PRO B O 1
ATOM 3345 N N . GLU B 1 204 ? 12.734 7.879 -5.492 1 93.38 204 GLU B N 1
ATOM 3346 C CA . GLU B 1 204 ? 12.859 8.562 -4.211 1 93.38 204 GLU B CA 1
ATOM 3347 C C . GLU B 1 204 ? 12.109 7.816 -3.109 1 93.38 204 GLU B C 1
ATOM 3349 O O . GLU B 1 204 ? 11.18 7.059 -3.391 1 93.38 204 GLU B O 1
ATOM 3354 N N . ARG B 1 205 ? 12.57 7.969 -1.953 1 94 205 ARG B N 1
ATOM 3355 C CA . ARG B 1 205 ? 11.984 7.285 -0.808 1 94 205 ARG B CA 1
ATOM 3356 C C . ARG B 1 205 ? 10.836 8.094 -0.214 1 94 205 ARG B C 1
ATOM 3358 O O . ARG B 1 205 ? 10.766 8.281 1.002 1 94 205 ARG B O 1
ATOM 3365 N N . HIS B 1 206 ? 10.016 8.602 -1.082 1 97.06 206 HIS B N 1
ATOM 3366 C CA . HIS B 1 206 ? 8.797 9.305 -0.691 1 97.06 206 HIS B CA 1
ATOM 3367 C C . HIS B 1 206 ? 7.582 8.383 -0.78 1 97.06 206 HIS B C 1
ATOM 3369 O O . HIS B 1 206 ? 7.168 8 -1.876 1 97.06 206 HIS B O 1
ATOM 3375 N N . VAL B 1 207 ? 7.012 8.031 0.346 1 98.5 207 VAL B N 1
ATOM 3376 C CA . VAL B 1 207 ? 5.898 7.094 0.423 1 98.5 207 VAL B CA 1
ATOM 3377 C C . VAL B 1 207 ? 4.664 7.797 0.98 1 98.5 207 VAL B C 1
ATOM 3379 O O . VAL B 1 207 ? 4.762 8.586 1.919 1 98.5 207 VAL B O 1
ATOM 3382 N N . TYR B 1 208 ? 3.525 7.57 0.411 1 98.81 208 TYR B N 1
ATOM 3383 C CA . TYR B 1 208 ? 2.309 7.973 1.11 1 98.81 208 TYR B CA 1
ATOM 3384 C C . TYR B 1 208 ? 1.466 6.758 1.479 1 98.81 208 TYR B C 1
ATOM 3386 O O . TYR B 1 208 ? 1.438 5.77 0.744 1 98.81 208 TYR B O 1
ATOM 3394 N N . VAL B 1 209 ? 0.799 6.855 2.604 1 98.94 209 VAL B N 1
ATOM 3395 C CA . VAL B 1 209 ? -0.003 5.793 3.197 1 98.94 209 VAL B CA 1
ATOM 3396 C C . VAL B 1 209 ? -1.412 6.305 3.482 1 98.94 209 VAL B C 1
ATOM 3398 O O . VAL B 1 209 ? -1.589 7.445 3.916 1 98.94 209 VAL B O 1
ATOM 3401 N N . ILE B 1 210 ? -2.422 5.535 3.184 1 98.94 210 ILE B N 1
ATOM 3402 C CA . ILE B 1 210 ? -3.801 5.758 3.607 1 98.94 210 ILE B CA 1
ATOM 3403 C C . ILE B 1 210 ? -4.242 4.625 4.531 1 98.94 210 ILE B C 1
ATOM 3405 O O . ILE B 1 210 ? -4.086 3.447 4.203 1 98.94 210 ILE B O 1
ATOM 3409 N N . ALA B 1 211 ? -4.73 4.949 5.676 1 98.88 211 ALA B N 1
ATOM 3410 C CA . ALA B 1 211 ? -5.172 3.969 6.66 1 98.88 211 ALA B CA 1
ATOM 3411 C C . ALA B 1 211 ? -6.57 4.297 7.176 1 98.88 211 ALA B C 1
ATOM 3413 O O . ALA B 1 211 ? -6.984 5.461 7.16 1 98.88 211 ALA B O 1
ATOM 3414 N N . LYS B 1 212 ? -7.277 3.324 7.621 1 98.62 212 LYS B N 1
ATOM 3415 C CA . LYS B 1 212 ? -8.633 3.473 8.156 1 98.62 212 LYS B CA 1
ATOM 3416 C C . LYS B 1 212 ? -8.711 2.949 9.586 1 98.62 212 LYS B C 1
ATOM 3418 O O . LYS B 1 212 ? -8.219 1.861 9.891 1 98.62 212 LYS B O 1
ATOM 3423 N N . LYS B 1 213 ? -9.258 3.727 10.438 1 98.25 213 LYS B N 1
ATOM 3424 C CA . LYS B 1 213 ? -9.531 3.244 11.789 1 98.25 213 LYS B CA 1
ATOM 3425 C C . LYS B 1 213 ? -10.656 2.207 11.781 1 98.25 213 LYS B C 1
ATOM 3427 O O . LYS B 1 213 ? -11.75 2.473 11.281 1 98.25 213 LYS B O 1
ATOM 3432 N N . VAL B 1 214 ? -10.297 1.008 12.266 1 94.94 214 VAL B N 1
ATOM 3433 C CA . VAL B 1 214 ? -11.273 -0.076 12.242 1 94.94 214 VAL B CA 1
ATOM 3434 C C . VAL B 1 214 ? -11.703 -0.409 13.672 1 94.94 214 VAL B C 1
ATOM 3436 O O . VAL B 1 214 ? -10.953 -0.184 14.625 1 94.94 214 VAL B O 1
ATOM 3439 N N . GLY B 1 215 ? -12.961 -0.422 14 1 79.38 215 GLY B N 1
ATOM 3440 C CA . GLY B 1 215 ? -13.508 -0.678 15.32 1 79.38 215 GLY B CA 1
ATOM 3441 C C . GLY B 1 215 ? -12.992 -1.962 15.945 1 79.38 215 GLY B C 1
ATOM 3442 O O . GLY B 1 215 ? -12.57 -2.877 15.234 1 79.38 215 GLY B O 1
ATOM 3443 N N . ALA B 1 216 ? -12.469 -1.824 17.25 1 61.03 216 ALA B N 1
ATOM 3444 C CA . ALA B 1 216 ? -12.125 -3.055 17.953 1 61.03 216 ALA B CA 1
ATOM 3445 C C . ALA B 1 216 ? -13.18 -4.129 17.734 1 61.03 216 ALA B C 1
ATOM 3447 O O . ALA B 1 216 ? -14.375 -3.832 17.703 1 61.03 216 ALA B O 1
ATOM 3448 N N . ALA B 1 217 ? -12.859 -5.059 16.906 1 44.91 217 ALA B N 1
ATOM 3449 C CA . ALA B 1 217 ? -13.828 -6.156 16.844 1 44.91 217 ALA B CA 1
ATOM 3450 C C . ALA B 1 217 ? -14.5 -6.363 18.203 1 44.91 217 ALA B C 1
ATOM 3452 O O . ALA B 1 217 ? -13.828 -6.41 19.234 1 44.91 217 ALA B O 1
ATOM 3453 N N . ILE B 1 218 ? -15.641 -5.824 18.547 1 33.69 218 ILE B N 1
ATOM 3454 C CA . ILE B 1 218 ? -16.328 -6.301 19.734 1 33.69 218 ILE B CA 1
ATOM 3455 C C . ILE B 1 218 ? -16.188 -7.82 19.844 1 33.69 218 ILE B C 1
ATOM 3457 O O . ILE B 1 218 ? -16.656 -8.555 18.969 1 33.69 218 ILE B O 1
ATOM 3461 N N . HIS B 1 219 ? -15.023 -8.258 20.156 1 30.09 219 HIS B N 1
ATOM 3462 C CA . HIS B 1 219 ? -15.172 -9.625 20.641 1 30.09 219 HIS B CA 1
ATOM 3463 C C . HIS B 1 219 ? -16.172 -9.695 21.797 1 30.09 219 HIS B C 1
ATOM 3465 O O . HIS B 1 219 ? -16.25 -8.773 22.609 1 30.09 219 HIS B O 1
#

Sequence (438 aa):
MFLLEPKQSSNPMQPQETAARYDTIAQWWQTQHQDSQYGLRQLERAIQFVDPTHQPKLALEVGCGSSGRFIECLSNRGFQVEGLDISTAMIDLAQQLHPEVTFYRADICEWIPSKSYSLIVAWDSTFHLPLDQQAPVHRKLCAALEDQGILMFTCGGGDQAGEIAGVFQGQDFEYSTLGIDAFLKLLSDCHCTCLHLEYDQYPERHVYVIAKKVGAAIHMFLLEPKQSSNPMQPQETAARYDTIAQWWQTQHQDSQYGLRQLERAIQFVDPTHQPKLALEVGCGSSGRFIECLSNRGFQVEGLDISTAMIDLAQQLHPEVTFYRADICEWIPSKSYSLIVAWDSTFHLPLDQQAPVHRKLCAALEDQGILMFTCGGGDQAGEIAGVFQGQDFEYSTLGIDAFLKLLSDCHCTCLHLEYDQYPERHVYVIAKKVGAAIH

Solvent-accessible surface area (backbone atoms only — not comparable to full-atom values): 23092 Å² total; per-residue (Å²): 127,81,54,72,46,75,39,86,67,86,63,79,65,50,68,68,59,55,20,54,54,44,38,72,42,24,68,59,51,24,67,70,35,55,84,50,66,82,62,49,68,62,49,52,54,52,55,69,68,41,62,86,82,56,75,82,37,32,29,40,29,41,47,43,51,33,41,43,53,65,55,52,53,40,43,76,70,63,32,51,56,34,33,28,22,56,20,63,48,16,45,55,47,23,41,69,78,37,70,87,48,56,70,42,80,39,52,68,87,73,55,72,81,89,62,63,20,41,30,38,36,23,62,85,31,61,25,51,38,35,62,87,45,44,62,61,41,52,52,51,55,51,66,31,36,32,85,56,7,34,41,36,37,33,40,37,46,58,75,53,60,48,58,33,34,27,52,53,96,92,34,80,41,55,36,19,25,64,6,43,57,52,50,54,49,50,35,47,75,61,38,21,39,78,56,31,34,36,52,80,51,67,90,47,54,43,24,42,38,30,29,30,31,48,69,76,72,81,118,128,81,54,72,46,73,41,87,66,88,63,79,65,50,69,67,58,55,20,54,54,45,38,74,41,24,68,59,50,26,66,72,36,54,84,50,66,81,62,50,66,62,50,50,55,52,52,68,68,41,62,85,82,56,75,82,36,32,30,39,29,41,46,44,51,33,41,42,52,67,54,52,54,40,43,75,70,63,31,51,54,34,34,28,24,57,21,61,48,17,45,54,48,25,40,69,76,37,70,87,48,55,70,42,82,40,51,68,88,73,53,73,80,89,63,65,20,41,30,38,37,24,61,86,30,62,24,52,37,34,62,86,45,44,62,61,40,51,51,51,54,53,67,31,35,30,86,56,7,37,41,35,35,34,39,38,47,58,75,52,59,49,56,32,35,27,52,53,97,93,33,82,42,55,35,20,26,63,7,44,57,51,50,54,49,51,34,46,75,59,38,23,39,76,57,31,35,36,51,81,52,65,90,47,54,42,24,42,38,31,29,31,33,49,70,75,73,84,119

InterPro domains:
  IPR029063 S-adenosyl-L-methionine-dependent methyltransferase superfamily [G3DSA:3.40.50.150] (16-215)
  IPR029063 S-adenosyl-L-methionine-dependent methyltransferase superfamily [SSF53335] (7-205)
  IPR041698 Methyltransferase domain 25 [PF13649] (60-149)

Secondary structure (DSSP, 8-state):
--EEE----SS---HHHHHHHHHHHHHHHHHHHTT--TTHHHHHHHHHTS-TT-SS-EEEEET-TTT-HHHHHHHHTT-EEEEEES-HHHHHHHHHH-TTSEEEE--TTT---SS-EEEEEETTSGGGS-HHHHHHHHHHHHHTEEEEEEEEEEEE-SSS-EEEEEEETTEEEEEEE--HHHHHHHHHHTTEEEEEEEETTTTS-EEEEEEEE------/--EEE----SS---HHHHHHHHHHHHHHHHHHHTT--TTHHHHHHHHHTS-TT-SS-EEEEET-TTT-HHHHHHHHTT-EEEEEES-HHHHHHHHHH-TTSEEEE--TTT----S-EEEEEETTSGGGS-HHHHHHHHHHHHHTEEEEEEEEEEEE-SSS-EEEEEEETTEEEEEEE--HHHHHHHHHHTTEEEEEEEETTTTS-EEEEEEEE------

Foldseek 3Di:
DWPWDADPPPDFQDQVVVQVVCLVCQVVVQVVCLPPCPCVVVVVVLVVQQDLPDPPAEEEEEQCFQNCPSVVSQVVSRYQYEYEDQHPNRQVNNCVVPVPHHYHNDDLLPDQDPAAHLEYEAEPHLQQHGLVSNLVSVLRNLVRHDAFHKYKHKYFEDADWGKIWTDDPNDIGIGIHRYDVVVQVSCVVSQKHWPDWDPPPPPGRIIMTMITRHPPPPD/DWPWDADPPPDFQDQVVVQVVCLVCQVVVQVVCLPPCPCVVVVVVLVVQQDLPDPPAEEEEEQCFQNCPSVVSQVVSRYQYEYEDQHPNRQVNNCVVPVPHHYHNDDLLPDQDPAAHLEYEAEPHLQQHGLVSNLVSVLRNLVRHDAFHKYKHKYFEDADWGKIWTDDPNDIGIGIHRYDVVVQVSCVVSQKHWPDWDPPPPPGRIIMTMITRHPPPPD

Organism: Synechococcus elongatus (strain ATCC 33912 / PCC 7942 / FACHB-805) (NCBI:txid1140)

pLDDT: mean 91.62, std 13.95, range [29.56, 98.94]

Radius of gyration: 23.54 Å; Cα contacts (8 Å, |Δi|>4): 939; chains: 2; bounding box: 47×66×47 Å

Nearest PDB structures (foldseek):
  5ufm-assembly1_A  TM=7.114E-01  e=4.402E-13  Burkholderia thailandensis E264
  9fce-assembly1_A  TM=6.501E-01  e=3.037E-09  Streptomyces sp.
  9fce-assembly2_B  TM=6.576E-01  e=4.710E-09  Streptomyces sp.
  3hnr-assembly1_A  TM=6.860E-01  e=1.367E-08  [Bacillus thuringiensis] serovar konkukian
  6bqc-assembly1_A-2  TM=6.776E-01  e=1.391E-07  Escherichia coli